Protein AF-A0A9P1DLE0-F1 (afdb_monomer_lite)

Foldseek 3Di:
DPDDDPLCVVLVVQQVLQVVCLVPVVSDDFLLRLLQVLQVLQVVVCVVVVHHDQLVRSLVVVLVSQHWHNDPDDDDTDSDSVVRDSVSNVLSCLLCVQQVVDPLSVVLQVVQCVVQPCLRLRRDSLLSSCLSPQQPDSVLSSQLSLLVSLCPVVVLDHSVCSPPCQQCPDQLWHHSSQLLSLLLLLLCCLLPPVCVVLVADPVLSVVSCVQVPGQVSVCCCVPVNPPCVVVGAPLSVLSNVLNCCRRRGCNCVVQSRNQDGRPDHSVCLCVRVVSVVSSVVSSVSSVVVVVVLVVLVVVLVVVCVVVVPPDDDDDDDQVNVVVLLPDALSSDDPPDPSSVSNVVSVVCVVPPDDDDDDPFLVVLLVVLLVVVPDQDDPPPDDDDDDDDPVPPPFDDDPPTDPPPDDDDDDDPVVCCSNVVSNVVSSPDDDDPDDPDDDD

Sequence (439 aa):
MTACSEADVWVHALNKRQLVQQEHESLTRTAWQNAAELYYLQALMEKLEGRKLSDPEVVQLLKSKHLMTAQKGSGQSAMDVTNYCEWNFTAAKSIVTKLQSNQVITDIVNKQETLKGSDSCFNSLVKLEKLAQRPSCLASRRFIFQLINNLLCHGVIKNEDLRKKNMIGGSSNPGSIHLYEFKWRCLTYILDIMCVQAKLKDADRILLKKHLKDPPATRTNTVENVGWQGSLTKASQEALTFIHDVVFLKQHDNILKQGMKPNSHPEILNEMETIVEAWSRVVNLHENELAEEKAGLQTLEGKADESGNEAATEGQTPDHLLNLARKTPNTLPKHSPQYWKAVANQTVRMYVEFVTEPRSAANVTAMVEKLQLPTPEAGKNCTLVHLDTSLFGESLGPNSQEGLRKVWKPDEALIQKLLGSTLVGLGAQTRQEWQVQLP

pLDDT: mean 81.28, std 16.83, range [28.97, 98.44]

Radius of gyration: 36.54 Å; chains: 1; bounding box: 66×68×110 Å

Organism: NCBI:txid2562237

Secondary structure (DSSP, 8-state):
-----GGGHHHHHHHHHHHHHHH-GGGPPPHHHHHHHHHHHHHHHHHHHTS---HHHHHHHHHHTT-----SSTT-----GGG--HHHHHHHHHHIIIIIT-HHHHHHHHHHHHHHGGGSTT--HHHHHHHHHSSSSHHHHHHHHHHHHHHHHTTSS-GGGG-HHHHHB-SSSB-HHHHHHHHHHHHHHIIIIIHHHTT--HHHHHHHHHH-SSHHHHHIIIII--GGGGGS-HHHHHHHHHHIIIIISSTTHHHHHHH--TT--GGGGGG-HHHHHHHHHHHHHHHHHHHHHHHHHHHHHHHHHHTTTS-SSS---HHHHHHHHH--GGGS-TTSHHHHHHHHHHHHHHH----PPPSSHHHHHHHHHHT-PPPPPTTT--------TTSTTPPPSTTPPTT-SS-----HHHHIIIIIHHHHHTT----S-------

Structure (mmCIF, N/CA/C/O backbone):
data_AF-A0A9P1DLE0-F1
#
_entry.id   AF-A0A9P1DLE0-F1
#
loop_
_atom_site.group_PDB
_atom_site.id
_atom_site.type_symbol
_atom_site.label_atom_id
_atom_site.label_alt_id
_atom_site.label_comp_id
_atom_site.label_asym_id
_atom_site.label_entity_id
_atom_site.label_seq_id
_atom_site.pdbx_PDB_ins_code
_atom_site.Cartn_x
_atom_site.Cartn_y
_atom_site.Cartn_z
_atom_site.occupancy
_atom_site.B_iso_or_equiv
_atom_site.auth_seq_id
_atom_site.auth_comp_id
_atom_site.auth_asym_id
_atom_site.auth_atom_id
_atom_site.pdbx_PDB_model_num
ATOM 1 N N . MET A 1 1 ? 28.178 -13.822 -45.669 1.00 44.00 1 MET A N 1
ATOM 2 C CA . MET A 1 1 ? 28.328 -13.439 -44.250 1.00 44.00 1 MET A CA 1
ATOM 3 C C . MET A 1 1 ? 29.151 -12.167 -44.208 1.00 44.00 1 MET A C 1
ATOM 5 O O . MET A 1 1 ? 30.331 -12.218 -44.517 1.00 44.00 1 MET A O 1
ATOM 9 N N . THR A 1 2 ? 28.525 -11.025 -43.946 1.00 48.28 2 THR A N 1
ATOM 10 C CA . THR A 1 2 ? 29.231 -9.758 -43.719 1.00 48.28 2 THR A CA 1
ATOM 11 C C . THR A 1 2 ? 29.970 -9.859 -42.386 1.00 48.28 2 THR A C 1
ATOM 13 O O . THR A 1 2 ? 29.358 -10.201 -41.376 1.00 48.28 2 THR A O 1
ATOM 16 N N . ALA A 1 3 ? 31.284 -9.633 -42.390 1.00 54.72 3 ALA A N 1
ATOM 17 C CA . ALA A 1 3 ? 32.087 -9.622 -41.173 1.00 54.72 3 ALA A CA 1
ATOM 18 C C . ALA A 1 3 ? 31.662 -8.425 -40.308 1.00 54.72 3 ALA A C 1
ATOM 20 O O . ALA A 1 3 ? 31.842 -7.276 -40.702 1.00 54.72 3 ALA A O 1
ATOM 21 N N . CYS A 1 4 ? 31.046 -8.700 -39.161 1.00 56.06 4 CYS A N 1
ATOM 22 C CA . CYS A 1 4 ? 30.734 -7.695 -38.153 1.00 56.06 4 CYS A CA 1
ATOM 23 C C . CYS A 1 4 ? 31.956 -7.523 -37.249 1.00 56.06 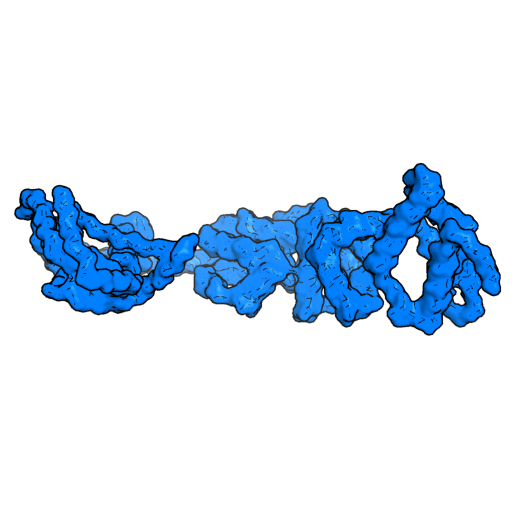4 CYS A C 1
ATOM 25 O O . CYS A 1 4 ? 32.488 -8.519 -36.758 1.00 56.06 4 CYS A O 1
ATOM 27 N N . SER A 1 5 ? 32.388 -6.283 -37.010 1.00 69.81 5 SER A N 1
ATOM 28 C CA . SER A 1 5 ? 33.402 -6.005 -35.988 1.00 69.81 5 SER A CA 1
ATOM 29 C C . SER A 1 5 ? 32.866 -6.441 -34.615 1.00 69.81 5 SER A C 1
ATOM 31 O O . SER A 1 5 ? 31.668 -6.315 -34.357 1.00 69.81 5 SER A O 1
ATOM 33 N N . GLU A 1 6 ? 33.716 -6.950 -33.718 1.00 68.31 6 GLU A N 1
ATOM 34 C CA . GLU A 1 6 ? 33.288 -7.354 -32.364 1.00 68.31 6 GLU A CA 1
ATOM 35 C C . GLU A 1 6 ? 32.602 -6.192 -31.613 1.00 68.31 6 GLU A C 1
ATOM 37 O O . GLU A 1 6 ? 31.627 -6.392 -30.888 1.00 68.31 6 GLU A O 1
ATOM 42 N N . ALA A 1 7 ? 33.041 -4.958 -31.886 1.00 68.81 7 ALA A N 1
ATOM 43 C CA . ALA A 1 7 ? 32.490 -3.726 -31.329 1.00 68.81 7 ALA A CA 1
ATOM 44 C C . ALA A 1 7 ? 31.055 -3.405 -31.795 1.00 68.81 7 ALA A C 1
ATOM 46 O O . ALA A 1 7 ? 30.336 -2.699 -31.086 1.00 68.81 7 ALA A O 1
ATOM 47 N N . ASP A 1 8 ? 30.613 -3.933 -32.942 1.00 75.38 8 ASP A N 1
ATOM 48 C CA . ASP A 1 8 ? 29.289 -3.664 -33.522 1.00 75.38 8 ASP A CA 1
ATOM 49 C C . ASP A 1 8 ? 28.329 -4.871 -33.434 1.00 75.38 8 ASP A C 1
ATOM 51 O O . ASP A 1 8 ? 27.177 -4.788 -33.864 1.00 75.38 8 ASP A O 1
ATOM 55 N N . VAL A 1 9 ? 28.736 -5.989 -32.815 1.00 81.19 9 VAL A N 1
ATOM 56 C CA . VAL A 1 9 ? 27.884 -7.193 -32.666 1.00 81.19 9 VAL A CA 1
ATOM 57 C C . VAL A 1 9 ? 26.558 -6.871 -31.972 1.00 81.19 9 VAL A C 1
ATOM 59 O O . VAL A 1 9 ? 25.505 -7.390 -32.353 1.00 81.19 9 VAL A O 1
ATOM 62 N N . TRP A 1 10 ? 26.578 -5.976 -30.982 1.00 80.69 10 TRP A N 1
ATOM 63 C CA . TRP A 1 10 ? 25.373 -5.553 -30.266 1.00 80.69 10 TRP A CA 1
ATOM 64 C C . TRP A 1 10 ? 24.396 -4.775 -31.164 1.00 80.69 10 TRP A C 1
ATOM 66 O O . TRP A 1 10 ? 23.186 -4.951 -31.020 1.00 80.69 10 TRP A O 1
ATOM 76 N N . VAL A 1 11 ? 24.898 -3.986 -32.126 1.00 80.81 11 VAL A N 1
ATOM 77 C CA . VAL A 1 11 ? 24.087 -3.255 -33.119 1.00 80.81 11 VAL A CA 1
ATOM 78 C C . VAL A 1 11 ? 23.340 -4.247 -34.001 1.00 80.81 11 VAL A C 1
ATOM 80 O O . VAL A 1 11 ? 22.119 -4.169 -34.146 1.00 80.81 11 VAL A O 1
ATOM 83 N N . HIS A 1 12 ? 24.053 -5.243 -34.532 1.00 79.50 12 HIS A N 1
ATOM 84 C CA . HIS A 1 12 ? 23.447 -6.292 -35.349 1.00 79.50 12 HIS A CA 1
ATOM 85 C C . HIS A 1 12 ? 22.429 -7.125 -34.564 1.00 79.50 12 HIS A C 1
ATOM 87 O O . HIS A 1 12 ? 21.358 -7.435 -35.090 1.00 79.50 12 HIS A O 1
ATOM 93 N N . ALA A 1 13 ? 22.724 -7.462 -33.306 1.00 80.62 13 ALA A N 1
ATOM 94 C CA . ALA A 1 13 ? 21.802 -8.195 -32.444 1.00 80.62 13 ALA A CA 1
ATOM 95 C C . ALA A 1 13 ? 20.520 -7.397 -32.155 1.00 80.62 13 ALA A C 1
ATOM 97 O O . ALA A 1 13 ? 19.424 -7.962 -32.206 1.00 80.62 13 ALA A O 1
ATOM 98 N N . LEU A 1 14 ? 20.638 -6.091 -31.891 1.00 79.56 14 LEU A N 1
ATOM 99 C CA . LEU A 1 14 ? 19.494 -5.214 -31.643 1.00 79.56 14 LEU A CA 1
ATOM 100 C C . LEU A 1 14 ? 18.641 -5.037 -32.908 1.00 79.56 14 LEU A C 1
ATOM 102 O O . LEU A 1 14 ? 17.424 -5.198 -32.844 1.00 79.56 14 LEU A O 1
ATOM 106 N N . ASN A 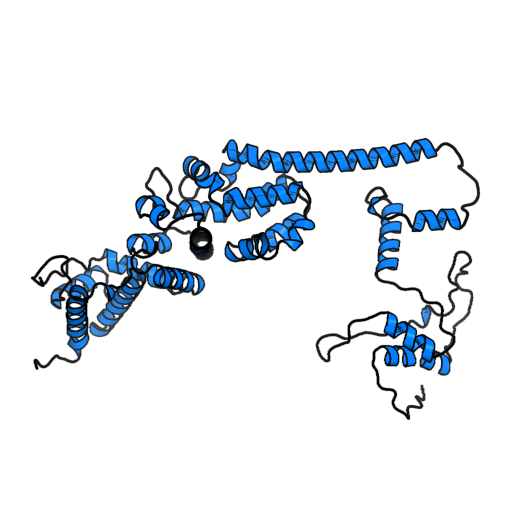1 15 ? 19.271 -4.809 -34.064 1.00 79.75 15 ASN A N 1
ATOM 107 C CA . ASN A 1 15 ? 18.580 -4.684 -35.351 1.00 79.75 15 ASN A CA 1
ATOM 108 C C . ASN A 1 15 ? 17.852 -5.978 -35.732 1.00 79.75 15 ASN A C 1
ATOM 110 O O . ASN A 1 15 ? 16.676 -5.949 -36.090 1.00 79.75 15 ASN A O 1
ATOM 114 N N . LYS A 1 16 ? 18.514 -7.133 -35.589 1.00 79.12 16 LYS A N 1
ATOM 115 C CA . LYS A 1 16 ? 17.891 -8.437 -35.850 1.00 79.12 16 LYS A CA 1
ATOM 116 C C . LYS A 1 16 ? 16.708 -8.692 -34.917 1.00 79.12 16 LYS A C 1
ATOM 118 O O . LYS A 1 16 ? 15.692 -9.214 -35.357 1.00 79.12 16 LYS A O 1
ATOM 123 N N . ARG A 1 17 ? 16.809 -8.295 -33.646 1.00 76.38 17 ARG A N 1
ATOM 124 C CA . ARG A 1 17 ? 15.695 -8.396 -32.694 1.00 76.38 17 ARG A CA 1
ATOM 125 C C . ARG A 1 17 ? 14.507 -7.534 -33.116 1.00 76.38 17 ARG A C 1
ATOM 127 O O . ARG A 1 17 ? 13.387 -8.023 -33.081 1.00 76.38 17 ARG A O 1
ATOM 134 N N . GLN A 1 18 ? 14.749 -6.287 -33.514 1.00 75.12 18 GLN A N 1
ATOM 135 C CA . GLN A 1 18 ? 13.697 -5.370 -33.968 1.00 75.12 18 GLN A CA 1
ATOM 136 C C . GLN A 1 18 ? 12.959 -5.926 -35.192 1.00 75.12 18 GLN A C 1
ATOM 138 O O . GLN A 1 18 ? 11.735 -5.853 -35.243 1.00 75.12 18 GLN A O 1
ATOM 143 N N . LEU A 1 19 ? 13.681 -6.549 -36.129 1.00 73.31 19 LEU A N 1
ATOM 144 C CA . LEU A 1 19 ? 13.088 -7.238 -37.280 1.00 73.31 19 LEU A CA 1
ATOM 145 C C . LEU A 1 19 ? 12.212 -8.423 -36.851 1.00 73.31 19 LEU A C 1
ATOM 147 O O . LEU A 1 19 ? 11.043 -8.483 -37.210 1.00 73.31 19 LEU A O 1
ATOM 151 N N . VAL A 1 20 ? 12.734 -9.316 -36.007 1.00 74.06 20 VAL A N 1
ATOM 152 C CA . VAL A 1 20 ? 11.980 -10.485 -35.518 1.00 74.06 20 VAL A CA 1
ATOM 153 C C . VAL A 1 20 ? 10.751 -10.068 -34.694 1.00 74.06 20 VAL A C 1
ATOM 155 O O . VAL A 1 20 ? 9.722 -10.737 -34.722 1.00 74.06 20 VAL A O 1
ATOM 158 N N . GLN A 1 21 ? 10.819 -8.945 -33.975 1.00 70.44 21 GLN A N 1
ATOM 159 C CA . GLN A 1 21 ? 9.679 -8.402 -33.237 1.00 70.44 21 GLN A CA 1
ATOM 160 C C . GLN A 1 21 ? 8.561 -7.894 -34.166 1.00 70.44 21 GLN A C 1
ATOM 162 O O . GLN A 1 21 ? 7.394 -8.010 -33.800 1.00 70.44 21 GLN A O 1
ATOM 167 N N . GLN A 1 22 ? 8.888 -7.357 -35.351 1.00 66.25 22 GLN A N 1
ATOM 168 C CA . GLN A 1 22 ? 7.870 -7.011 -36.356 1.00 66.25 22 GLN A CA 1
ATOM 169 C C . GLN A 1 22 ? 7.110 -8.261 -36.833 1.00 66.25 22 GLN A C 1
ATOM 171 O O . GLN A 1 22 ? 5.913 -8.186 -37.092 1.00 66.25 22 GLN A O 1
ATOM 176 N N . GLU A 1 23 ? 7.798 -9.401 -36.928 1.00 67.00 23 GLU A N 1
ATOM 177 C CA . GLU A 1 23 ? 7.233 -10.674 -37.396 1.00 67.00 23 GLU A CA 1
ATOM 178 C C . GLU A 1 23 ? 6.445 -11.415 -36.301 1.00 67.00 23 GLU A C 1
ATOM 180 O O . GLU A 1 23 ? 5.483 -12.126 -36.594 1.00 67.00 23 GLU A O 1
ATOM 185 N N . HIS A 1 24 ? 6.821 -11.232 -35.031 1.00 70.56 24 HIS A N 1
ATOM 186 C CA . HIS A 1 24 ? 6.242 -11.947 -33.895 1.00 70.56 24 HIS A CA 1
ATOM 187 C C . HIS A 1 24 ? 5.902 -11.004 -32.734 1.00 70.56 24 HIS A C 1
ATOM 189 O O . HIS A 1 24 ? 6.714 -10.764 -31.836 1.00 70.56 24 HIS A O 1
ATOM 195 N N . GLU A 1 25 ? 4.651 -10.536 -32.690 1.00 63.69 25 GLU A N 1
ATOM 196 C CA . GLU A 1 25 ? 4.157 -9.637 -31.636 1.00 63.69 25 GLU A CA 1
ATOM 197 C C . GLU A 1 25 ? 4.297 -10.236 -30.220 1.00 63.69 25 GLU A C 1
ATOM 199 O O . GLU A 1 25 ? 4.530 -9.499 -29.260 1.00 63.69 25 GLU A O 1
ATOM 204 N N . SER A 1 26 ? 4.274 -11.569 -30.085 1.00 65.12 26 SER A N 1
ATOM 205 C CA . SER A 1 26 ? 4.502 -12.294 -28.823 1.00 65.12 26 SER A CA 1
ATOM 206 C C . SER A 1 26 ? 5.902 -12.102 -28.225 1.00 65.12 26 SER A C 1
ATOM 208 O O . SER A 1 26 ? 6.118 -12.426 -27.060 1.00 65.12 26 SER A O 1
ATOM 210 N N . LEU A 1 27 ? 6.862 -11.588 -29.002 1.00 69.81 27 LEU A N 1
ATOM 211 C CA . LEU A 1 27 ? 8.216 -11.255 -28.545 1.00 69.81 27 LEU A CA 1
ATOM 212 C C . LEU A 1 27 ? 8.349 -9.787 -28.115 1.00 69.81 27 LEU A C 1
ATOM 214 O O . LEU A 1 27 ? 9.448 -9.334 -27.781 1.00 69.81 27 LEU A O 1
ATOM 218 N N . THR A 1 28 ? 7.243 -9.039 -28.103 1.00 75.19 28 THR A N 1
ATOM 219 C CA . THR A 1 28 ? 7.228 -7.639 -27.679 1.00 75.19 28 THR A CA 1
ATOM 220 C C . THR A 1 28 ? 7.607 -7.507 -26.212 1.00 75.19 28 THR A C 1
ATOM 222 O O . THR A 1 28 ? 7.012 -8.125 -25.329 1.00 75.19 28 THR A O 1
ATOM 225 N N . ARG A 1 29 ? 8.603 -6.657 -25.948 1.00 82.00 29 ARG A N 1
ATOM 226 C CA . ARG A 1 29 ? 9.036 -6.335 -24.589 1.00 82.00 29 ARG A CA 1
ATOM 227 C C . ARG A 1 29 ? 7.979 -5.531 -23.850 1.00 82.00 29 ARG A C 1
ATOM 229 O O . ARG A 1 29 ? 7.408 -4.583 -24.392 1.00 82.00 29 ARG A O 1
ATOM 236 N N . THR A 1 30 ? 7.781 -5.866 -22.582 1.00 89.88 30 THR A N 1
ATOM 237 C CA . THR A 1 30 ? 7.011 -5.012 -21.679 1.00 89.88 30 THR A CA 1
ATOM 238 C C . THR A 1 30 ? 7.780 -3.725 -21.390 1.00 89.88 30 THR A C 1
ATOM 240 O O . THR A 1 30 ? 9.003 -3.644 -21.541 1.00 89.88 30 THR A O 1
ATOM 243 N N . ALA A 1 31 ? 7.080 -2.691 -20.934 1.00 91.50 31 ALA A N 1
ATOM 244 C CA . ALA A 1 31 ? 7.713 -1.440 -20.538 1.00 91.50 31 ALA A CA 1
ATOM 245 C C . ALA A 1 31 ? 8.748 -1.622 -19.413 1.00 91.50 31 ALA A C 1
ATOM 247 O O . ALA A 1 31 ? 9.731 -0.882 -19.374 1.00 91.50 31 ALA A O 1
ATOM 248 N N . TRP A 1 32 ? 8.546 -2.598 -18.521 1.00 94.38 32 TRP A N 1
ATOM 249 C CA . TRP A 1 32 ? 9.489 -2.937 -17.458 1.00 94.38 32 TRP A CA 1
ATOM 250 C C . TRP A 1 32 ? 10.796 -3.510 -18.009 1.00 94.38 32 TRP A C 1
ATOM 252 O O . TRP A 1 32 ? 11.879 -3.056 -17.636 1.00 94.38 32 TRP A O 1
ATOM 262 N N . GLN A 1 33 ? 10.694 -4.453 -18.949 1.00 91.62 33 GLN A N 1
ATOM 263 C CA . GLN A 1 33 ? 11.845 -5.031 -19.642 1.00 91.62 33 GLN A CA 1
ATOM 264 C C . GLN A 1 33 ? 12.563 -3.979 -20.494 1.00 91.62 33 GLN A C 1
ATOM 266 O O . GLN A 1 33 ? 13.782 -3.862 -20.426 1.00 91.62 33 GLN A O 1
ATOM 271 N N . ASN A 1 34 ? 11.812 -3.157 -21.233 1.00 90.56 34 ASN A N 1
ATOM 272 C CA . ASN A 1 34 ? 12.375 -2.084 -22.051 1.00 90.56 34 ASN A CA 1
ATOM 273 C C . ASN A 1 34 ? 13.143 -1.051 -21.207 1.00 90.56 34 ASN A C 1
ATOM 275 O O . ASN A 1 34 ? 14.207 -0.593 -21.606 1.00 90.56 34 ASN A O 1
ATOM 279 N N . ALA A 1 35 ? 12.647 -0.707 -20.012 1.00 93.81 35 ALA A N 1
ATOM 280 C CA . ALA A 1 35 ? 13.368 0.172 -19.093 1.00 93.81 35 ALA A CA 1
ATOM 281 C C . ALA A 1 35 ? 14.721 -0.421 -18.658 1.00 93.81 35 ALA A C 1
ATOM 283 O O . ALA A 1 35 ? 15.713 0.303 -18.615 1.00 93.81 35 ALA A O 1
ATOM 284 N N . ALA A 1 36 ? 14.778 -1.726 -18.371 1.00 93.50 36 ALA A N 1
ATOM 285 C CA . ALA A 1 36 ? 16.040 -2.398 -18.063 1.00 93.50 36 ALA A CA 1
ATOM 286 C C . ALA A 1 36 ? 16.987 -2.392 -19.272 1.00 93.50 36 ALA A C 1
ATOM 288 O O . ALA A 1 36 ? 18.149 -2.018 -19.134 1.00 93.50 36 ALA A O 1
ATOM 289 N N . GLU A 1 37 ? 16.488 -2.752 -20.459 1.00 90.50 37 GLU A N 1
ATOM 290 C CA . GLU A 1 37 ? 17.291 -2.776 -21.686 1.00 90.50 37 GLU A CA 1
ATOM 291 C C . GLU A 1 37 ? 17.905 -1.399 -21.984 1.00 90.50 37 GLU A C 1
ATOM 293 O O . GLU A 1 37 ? 19.108 -1.314 -22.212 1.00 90.50 37 GLU A O 1
ATOM 298 N N . LEU A 1 38 ? 17.127 -0.315 -21.894 1.00 90.94 38 LEU A N 1
ATOM 299 C CA . LEU A 1 38 ? 17.615 1.054 -22.106 1.00 90.94 38 LEU A CA 1
ATOM 300 C C . LEU A 1 38 ? 18.672 1.481 -21.078 1.00 90.94 38 LEU A C 1
ATOM 302 O O . LEU A 1 38 ? 19.665 2.112 -21.438 1.00 90.94 38 LEU A O 1
ATOM 306 N N . TYR A 1 39 ? 18.477 1.125 -19.807 1.00 94.00 39 TYR A N 1
ATOM 307 C CA . TYR A 1 39 ? 19.431 1.434 -18.744 1.00 94.00 39 TYR A CA 1
ATOM 308 C C . TYR A 1 39 ? 20.780 0.737 -18.964 1.00 94.00 39 TYR A C 1
ATOM 310 O O . TYR A 1 39 ? 21.835 1.368 -18.873 1.00 94.00 39 TYR A O 1
ATOM 318 N N . TYR A 1 40 ? 20.759 -0.556 -19.295 1.00 91.75 40 TYR A N 1
ATOM 319 C CA . TYR A 1 40 ? 21.984 -1.310 -19.565 1.00 91.75 40 TYR A CA 1
ATOM 320 C C . TYR A 1 40 ? 22.609 -0.962 -20.920 1.00 91.75 40 TYR A C 1
ATOM 322 O O . TYR A 1 40 ? 23.829 -1.034 -21.050 1.00 91.75 40 TYR A O 1
ATOM 330 N N . LEU A 1 41 ? 21.812 -0.533 -21.904 1.00 89.44 41 LEU A N 1
ATOM 331 C CA . LEU A 1 41 ? 22.316 -0.010 -23.173 1.00 89.44 41 LEU A CA 1
ATOM 332 C C . LEU A 1 41 ? 23.141 1.263 -22.955 1.00 89.44 41 LEU A C 1
ATOM 334 O O . LEU A 1 41 ? 24.253 1.348 -23.465 1.00 89.44 41 LEU A O 1
ATOM 338 N N . GLN A 1 42 ? 22.656 2.209 -22.141 1.00 90.88 42 GLN A N 1
ATOM 339 C CA . GLN A 1 42 ? 23.439 3.393 -21.771 1.00 90.88 42 GLN A CA 1
ATOM 340 C C . GLN A 1 42 ? 24.753 2.996 -21.085 1.00 90.88 42 GLN A C 1
ATOM 342 O O . GLN A 1 42 ? 25.810 3.465 -21.494 1.00 90.88 42 GLN A O 1
ATOM 347 N N . ALA A 1 43 ? 24.716 2.074 -20.118 1.00 91.56 43 ALA A N 1
ATOM 348 C CA . ALA A 1 43 ? 25.925 1.599 -19.437 1.00 91.56 43 ALA A CA 1
ATOM 349 C C . ALA A 1 43 ? 26.930 0.919 -20.391 1.00 91.56 43 ALA A C 1
ATOM 351 O O . ALA A 1 43 ? 28.142 1.085 -20.245 1.00 91.56 43 ALA A O 1
ATOM 352 N N . LEU A 1 44 ? 26.445 0.166 -21.386 1.00 89.25 44 LEU A N 1
ATOM 353 C CA . LEU A 1 44 ? 27.286 -0.417 -22.432 1.00 89.25 44 LEU A CA 1
ATOM 354 C C . LEU A 1 44 ? 27.955 0.674 -23.275 1.00 89.25 44 LEU A C 1
ATOM 356 O O . LEU A 1 44 ? 29.149 0.586 -23.545 1.00 89.25 44 LEU A O 1
ATOM 360 N N . MET A 1 45 ? 27.210 1.707 -23.666 1.00 87.69 45 MET A N 1
ATOM 361 C CA . MET A 1 45 ? 27.744 2.813 -24.463 1.00 87.69 45 MET A CA 1
ATOM 362 C C . MET A 1 45 ? 28.776 3.630 -23.689 1.00 87.69 45 MET A C 1
ATOM 364 O O . MET A 1 45 ? 29.836 3.928 -24.227 1.00 87.69 45 MET A O 1
ATOM 368 N N . GLU A 1 46 ? 28.527 3.912 -22.409 1.00 91.88 46 GLU A N 1
ATOM 369 C CA . GLU A 1 46 ? 29.510 4.558 -21.530 1.00 91.88 46 GLU A CA 1
ATOM 370 C C . GLU A 1 46 ? 30.807 3.740 -21.426 1.00 91.88 46 GLU A C 1
ATOM 372 O O . GLU A 1 46 ? 31.906 4.296 -21.415 1.00 91.88 46 GLU A O 1
ATOM 377 N N . LYS A 1 47 ? 30.695 2.405 -21.404 1.00 90.38 47 LYS A N 1
ATOM 378 C CA . LYS A 1 47 ? 31.855 1.507 -21.412 1.00 90.38 47 LYS A CA 1
ATOM 379 C C . LYS A 1 47 ? 32.622 1.559 -22.738 1.00 90.38 47 LYS A C 1
ATOM 381 O O . LYS A 1 47 ? 33.848 1.542 -22.706 1.00 90.38 47 LYS A O 1
ATOM 386 N N . LEU A 1 48 ? 31.926 1.606 -23.876 1.00 86.81 48 LEU A N 1
ATOM 387 C CA . LEU A 1 48 ? 32.549 1.685 -25.205 1.00 86.81 48 LEU A CA 1
ATOM 388 C C . LEU A 1 48 ? 33.251 3.030 -25.436 1.00 86.81 48 LEU A C 1
ATOM 390 O O . LEU A 1 48 ? 34.342 3.055 -25.993 1.00 86.81 48 LEU A O 1
ATOM 394 N N . GLU A 1 49 ? 32.657 4.124 -24.961 1.00 89.19 49 GLU A N 1
ATOM 395 C CA . GLU A 1 49 ? 33.227 5.475 -25.055 1.00 89.19 49 GLU A CA 1
ATOM 396 C C . GLU A 1 49 ? 34.289 5.758 -23.976 1.00 89.19 49 GLU A C 1
ATOM 398 O O . GLU A 1 49 ? 34.955 6.792 -24.007 1.00 89.19 49 GLU A O 1
ATOM 403 N N . GLY A 1 50 ? 34.439 4.872 -22.984 1.00 91.75 50 GLY A N 1
ATOM 404 C CA . GLY A 1 50 ? 35.386 5.039 -21.877 1.00 91.75 50 GLY A CA 1
ATOM 405 C C . GLY A 1 50 ? 35.074 6.225 -20.955 1.00 91.75 50 GLY A C 1
ATOM 406 O O . GLY A 1 50 ? 35.942 6.664 -20.200 1.00 91.75 50 GLY A O 1
ATOM 407 N N . ARG A 1 51 ? 33.849 6.764 -21.004 1.00 93.81 51 ARG A N 1
ATOM 408 C CA . ARG A 1 51 ? 33.410 7.930 -20.224 1.00 93.81 51 ARG A CA 1
ATOM 409 C C . ARG A 1 51 ? 31.912 7.879 -19.945 1.00 93.81 51 ARG A C 1
ATOM 411 O O . ARG A 1 51 ? 31.160 7.201 -20.636 1.00 93.81 51 ARG A O 1
ATOM 418 N N . LYS A 1 52 ? 31.461 8.665 -18.965 1.00 92.56 52 LYS A N 1
ATOM 419 C CA . LYS A 1 52 ? 30.024 8.885 -18.761 1.00 92.56 52 LYS A CA 1
ATOM 420 C C . LYS A 1 52 ? 29.427 9.701 -19.903 1.00 92.56 52 LYS A C 1
ATOM 422 O O . LYS A 1 52 ? 30.067 10.630 -20.405 1.00 92.56 52 LYS A O 1
ATOM 427 N N . LEU A 1 53 ? 28.196 9.360 -20.263 1.00 91.81 53 LEU A N 1
ATOM 428 C CA . LEU A 1 53 ? 27.442 9.986 -21.342 1.00 91.81 53 LEU A CA 1
ATOM 429 C C . LEU A 1 53 ? 26.154 10.574 -20.770 1.00 91.81 53 LEU A C 1
ATOM 431 O O . LEU A 1 53 ? 25.418 9.915 -20.032 1.00 91.81 53 LEU A O 1
ATOM 435 N N . SER A 1 54 ? 25.869 11.821 -21.120 1.00 91.50 54 SER A N 1
ATOM 436 C CA . SER A 1 54 ? 24.562 12.423 -20.872 1.00 91.50 54 SER A CA 1
ATOM 437 C C . SER A 1 54 ? 23.493 11.795 -21.774 1.00 91.50 54 SER A C 1
ATOM 439 O O . SER A 1 54 ? 23.794 11.304 -22.863 1.00 91.50 54 SER A O 1
ATOM 441 N N . ASP A 1 55 ? 22.230 11.822 -21.344 1.00 90.31 55 ASP A N 1
ATOM 442 C CA . ASP A 1 55 ? 21.113 11.251 -22.113 1.00 90.31 55 ASP A CA 1
ATOM 443 C C . ASP A 1 55 ? 21.048 11.776 -23.577 1.00 90.31 55 ASP A C 1
ATOM 445 O O . ASP A 1 55 ? 20.841 10.958 -24.479 1.00 90.31 55 ASP A O 1
ATOM 449 N N . PRO A 1 56 ? 21.305 13.072 -23.878 1.00 90.19 56 PRO A N 1
ATOM 450 C CA . PRO A 1 56 ? 21.401 13.566 -25.258 1.00 90.19 56 PRO A CA 1
ATOM 451 C C . PRO A 1 56 ? 22.556 12.955 -26.062 1.00 90.19 56 PRO A C 1
ATOM 453 O O . PRO A 1 56 ? 22.380 12.606 -27.231 1.00 90.19 56 PRO A O 1
ATOM 456 N N . GLU A 1 57 ? 23.734 12.796 -25.449 1.00 90.06 57 GLU A N 1
ATOM 457 C CA . GLU A 1 57 ? 24.903 12.188 -26.101 1.00 90.06 57 GLU A CA 1
ATOM 458 C C . GLU A 1 57 ? 24.641 10.721 -26.447 1.00 90.06 57 GLU A C 1
ATOM 460 O O . GLU A 1 57 ? 24.961 10.283 -27.552 1.00 90.06 57 GLU A O 1
ATOM 465 N N . VAL A 1 58 ? 23.995 9.980 -25.540 1.00 88.75 58 VAL A N 1
ATOM 466 C CA . VAL A 1 58 ? 23.572 8.592 -25.776 1.00 88.75 58 VAL A CA 1
ATOM 467 C C . VAL A 1 58 ? 22.654 8.523 -26.992 1.00 88.75 58 VAL A C 1
ATOM 469 O O . VAL A 1 58 ? 22.883 7.722 -27.896 1.00 88.75 58 VAL A O 1
ATOM 472 N N . VAL A 1 59 ? 21.644 9.394 -27.066 1.00 87.06 59 VAL A N 1
ATOM 473 C CA . VAL A 1 59 ? 20.704 9.431 -28.197 1.00 87.06 59 VAL A CA 1
ATOM 474 C C . VAL A 1 59 ? 21.415 9.755 -29.513 1.00 87.06 59 VAL A C 1
ATOM 476 O O . VAL A 1 59 ? 21.123 9.124 -30.530 1.00 87.06 59 VAL A O 1
ATOM 479 N N . GLN A 1 60 ? 22.350 10.710 -29.526 1.00 86.06 60 GLN A N 1
ATOM 480 C CA . GLN A 1 60 ? 23.111 11.027 -30.739 1.00 86.06 60 GLN A CA 1
ATOM 481 C C . GLN A 1 60 ? 24.007 9.871 -31.187 1.00 86.06 60 GLN A C 1
ATOM 483 O O . GLN A 1 60 ? 24.056 9.562 -32.378 1.00 86.06 60 GLN A O 1
ATOM 488 N N . LEU A 1 61 ? 24.656 9.190 -30.245 1.00 86.25 61 LEU A N 1
ATOM 489 C CA . LEU A 1 61 ? 25.496 8.036 -30.545 1.00 86.25 61 LEU A CA 1
ATOM 490 C C . LEU A 1 61 ? 24.661 6.838 -31.036 1.00 86.25 61 LEU A C 1
ATOM 492 O O . LEU A 1 61 ? 25.067 6.131 -31.952 1.00 86.25 61 LEU A O 1
ATOM 496 N N . LEU A 1 62 ? 23.448 6.636 -30.514 1.00 83.00 62 LEU A N 1
ATOM 497 C CA . LEU A 1 62 ? 22.527 5.628 -31.054 1.00 83.00 62 LEU A CA 1
ATOM 498 C C . LEU A 1 62 ? 22.063 5.966 -32.474 1.00 83.00 62 LEU A C 1
ATOM 500 O O . LEU A 1 62 ? 21.945 5.072 -33.314 1.00 83.00 62 LEU A O 1
ATOM 504 N N . LYS A 1 63 ? 21.834 7.254 -32.761 1.00 80.38 63 LYS A N 1
ATOM 505 C CA . LYS A 1 63 ? 21.487 7.733 -34.107 1.00 80.38 63 LYS A CA 1
ATOM 506 C C . LYS A 1 63 ? 22.609 7.485 -35.113 1.00 80.38 63 LYS A C 1
ATOM 508 O O . LYS A 1 63 ? 22.322 7.052 -36.226 1.00 80.38 63 LYS A O 1
ATOM 513 N N . SER A 1 64 ? 23.867 7.696 -34.726 1.00 82.00 64 SER A N 1
ATOM 514 C CA . SER A 1 64 ? 25.018 7.454 -35.608 1.00 82.00 64 SER A CA 1
ATOM 515 C C . SER A 1 64 ? 25.297 5.967 -35.857 1.00 82.00 64 SER A C 1
ATOM 517 O O . SER A 1 64 ? 25.921 5.621 -36.855 1.00 82.00 64 SER A O 1
ATOM 519 N N . LYS A 1 65 ? 24.795 5.070 -34.999 1.00 78.94 65 LYS A N 1
ATOM 520 C CA . LYS A 1 65 ? 24.928 3.610 -35.143 1.00 78.94 65 LYS A CA 1
ATOM 521 C C . LYS A 1 65 ? 23.875 2.956 -36.052 1.00 78.94 65 LYS A C 1
ATOM 523 O O . LYS A 1 65 ? 23.850 1.733 -36.150 1.00 78.94 65 LYS A O 1
ATOM 528 N N . HIS A 1 66 ? 23.036 3.743 -36.736 1.00 72.62 66 HIS A N 1
ATOM 529 C CA . HIS A 1 66 ? 22.055 3.266 -37.725 1.00 72.62 66 HIS A CA 1
ATOM 530 C C . HIS A 1 66 ? 21.153 2.124 -37.214 1.00 72.62 66 HIS A C 1
ATOM 532 O O . HIS A 1 66 ? 20.938 1.116 -37.896 1.00 72.62 66 HIS A O 1
ATOM 538 N N . LEU A 1 67 ? 20.625 2.268 -35.994 1.00 72.44 67 LEU A N 1
ATOM 539 C CA . LEU A 1 67 ? 19.694 1.290 -35.435 1.00 72.44 67 LEU A CA 1
ATOM 540 C C . LEU A 1 67 ? 18.387 1.231 -36.239 1.00 72.44 67 LEU A C 1
ATOM 542 O O . LEU A 1 67 ? 17.787 2.254 -36.562 1.00 72.44 67 LEU A O 1
ATOM 546 N N . MET A 1 68 ? 17.930 0.017 -36.524 1.00 66.38 68 MET A N 1
ATOM 547 C CA . MET A 1 68 ? 16.628 -0.250 -37.128 1.00 66.38 68 MET A CA 1
ATOM 548 C C . MET A 1 68 ? 15.546 -0.229 -36.049 1.00 66.38 68 MET A C 1
ATOM 550 O O . MET A 1 68 ? 15.764 -0.708 -34.935 1.00 66.38 68 MET A O 1
ATOM 554 N N . THR A 1 69 ? 14.361 0.282 -36.376 1.00 60.16 69 THR A N 1
ATOM 555 C CA . THR A 1 69 ? 13.191 0.230 -35.492 1.00 60.16 69 THR A CA 1
ATOM 556 C C . THR A 1 69 ? 12.057 -0.572 -36.113 1.00 60.16 69 THR A C 1
ATOM 558 O O . THR A 1 69 ? 11.870 -0.615 -37.330 1.00 60.16 69 THR A O 1
ATOM 561 N N . ALA A 1 70 ? 11.290 -1.248 -35.259 1.00 56.19 70 ALA A N 1
ATOM 562 C CA . ALA A 1 70 ? 10.057 -1.903 -35.658 1.00 56.19 70 ALA A CA 1
ATOM 563 C C . ALA A 1 70 ? 9.019 -0.865 -36.148 1.00 56.19 70 ALA A C 1
ATOM 565 O O . ALA A 1 70 ? 8.543 -0.066 -35.341 1.00 56.19 70 ALA A O 1
ATOM 566 N N . GLN A 1 71 ? 8.646 -0.859 -37.437 1.00 54.44 71 GLN A N 1
ATOM 567 C CA . GLN A 1 71 ? 7.492 -0.079 -37.909 1.00 54.44 71 GLN A CA 1
ATOM 568 C C . GLN A 1 71 ? 6.203 -0.872 -37.661 1.00 54.44 71 GLN A C 1
ATOM 570 O O . GLN A 1 71 ? 6.089 -2.035 -38.041 1.00 54.44 71 GLN A O 1
ATOM 575 N N . LYS A 1 72 ? 5.203 -0.235 -37.036 1.00 47.62 72 LYS A N 1
ATOM 576 C CA . LYS A 1 72 ? 3.831 -0.762 -36.992 1.00 47.62 72 LYS A CA 1
ATOM 577 C C . LYS A 1 72 ? 3.155 -0.482 -38.335 1.00 47.62 72 LYS A C 1
ATOM 579 O O . LYS A 1 72 ? 2.584 0.587 -38.521 1.00 47.62 72 LYS A O 1
ATOM 584 N N . GLY A 1 73 ? 3.229 -1.434 -39.258 1.00 46.41 73 GLY A N 1
ATOM 585 C CA . GLY A 1 73 ? 2.587 -1.340 -40.569 1.00 46.41 73 GLY A CA 1
ATOM 586 C C . GLY A 1 73 ? 3.393 -2.059 -41.642 1.00 46.41 73 GLY A C 1
ATOM 587 O O . GLY A 1 73 ? 4.616 -2.104 -41.583 1.00 46.41 73 GLY A O 1
ATOM 588 N N . SER A 1 74 ? 2.694 -2.660 -42.600 1.00 41.03 74 SER A N 1
ATOM 589 C CA . SER A 1 74 ? 3.246 -3.521 -43.644 1.00 41.03 74 SER A CA 1
ATOM 590 C C . SER A 1 74 ? 4.428 -2.896 -44.403 1.00 41.03 74 SER A C 1
ATOM 592 O O . SER A 1 74 ? 4.239 -1.986 -45.208 1.00 41.03 74 SER A O 1
ATOM 594 N N . GLY A 1 75 ? 5.614 -3.487 -44.240 1.00 45.75 75 GLY A N 1
ATOM 595 C CA . GLY A 1 75 ? 6.490 -3.775 -45.379 1.00 45.75 75 GLY A CA 1
ATOM 596 C C . GLY A 1 75 ? 7.744 -2.931 -45.595 1.00 45.75 75 GLY A C 1
ATOM 597 O O . GLY A 1 75 ? 8.466 -3.242 -46.538 1.00 45.75 75 GLY A O 1
ATOM 598 N N . GLN A 1 76 ? 8.070 -1.924 -44.778 1.00 41.06 76 GLN A N 1
ATOM 599 C CA . GLN A 1 76 ? 9.355 -1.220 -44.922 1.00 41.06 76 GLN A CA 1
ATOM 600 C C . GLN A 1 76 ? 10.010 -0.922 -43.568 1.00 41.06 76 GLN A C 1
ATOM 602 O O . GLN A 1 76 ? 9.544 -0.107 -42.785 1.00 41.06 76 GLN A O 1
ATOM 607 N N . SER A 1 77 ? 11.141 -1.567 -43.284 1.00 45.31 77 SER A N 1
ATOM 608 C CA . SER A 1 77 ? 12.036 -1.150 -42.205 1.00 45.31 77 SER A CA 1
ATOM 609 C C . SER A 1 77 ? 12.680 0.189 -42.582 1.00 45.31 77 SER A C 1
ATOM 611 O O . SER A 1 77 ? 13.567 0.225 -43.435 1.00 45.31 77 SER A O 1
ATOM 613 N N . ALA A 1 78 ? 12.248 1.289 -41.968 1.00 46.47 78 ALA A N 1
ATOM 614 C CA . ALA A 1 78 ? 12.942 2.570 -42.072 1.00 46.47 78 ALA A CA 1
ATOM 615 C C . ALA A 1 78 ? 14.062 2.654 -41.017 1.00 46.47 78 ALA A C 1
ATOM 617 O O . ALA A 1 78 ? 13.907 2.169 -39.894 1.00 46.47 78 ALA A O 1
ATOM 618 N N . MET A 1 79 ? 15.190 3.287 -41.361 1.00 47.44 79 MET A N 1
ATOM 619 C CA . MET A 1 79 ? 16.188 3.730 -40.379 1.00 47.44 79 MET A CA 1
ATOM 620 C C . MET A 1 79 ? 15.603 4.896 -39.576 1.00 47.44 79 MET A C 1
ATOM 622 O O . MET A 1 79 ? 15.912 6.054 -39.843 1.00 47.44 79 MET A O 1
ATOM 626 N N . ASP A 1 80 ? 14.710 4.605 -38.633 1.00 49.78 80 ASP A N 1
ATOM 627 C CA . ASP A 1 80 ? 14.057 5.636 -37.838 1.00 49.78 80 ASP A CA 1
ATOM 628 C C . ASP A 1 80 ? 14.365 5.472 -36.347 1.00 49.78 80 ASP A C 1
ATOM 630 O O . ASP A 1 80 ? 13.653 4.813 -35.593 1.00 49.78 80 ASP A O 1
ATOM 634 N N . VAL A 1 81 ? 15.461 6.086 -35.905 1.00 52.72 81 VAL A N 1
ATOM 635 C CA . VAL A 1 81 ? 15.916 6.078 -34.504 1.00 52.72 81 VAL A CA 1
ATOM 636 C C . VAL A 1 81 ? 15.078 7.038 -33.632 1.00 52.72 81 VAL A C 1
ATOM 638 O O . VAL A 1 81 ? 15.388 7.234 -32.458 1.00 52.72 81 VAL A O 1
ATOM 641 N N . THR A 1 82 ? 14.001 7.644 -34.158 1.00 54.94 82 THR A N 1
ATOM 642 C CA . THR A 1 82 ? 13.122 8.566 -33.404 1.00 54.94 82 THR A CA 1
ATOM 643 C C . THR A 1 82 ? 12.464 7.939 -32.176 1.00 54.94 82 THR A C 1
ATOM 645 O O . THR A 1 82 ? 12.088 8.667 -31.258 1.00 54.94 82 THR A O 1
ATOM 648 N N . ASN A 1 83 ? 12.391 6.606 -32.096 1.00 64.75 83 ASN A N 1
ATOM 649 C CA . ASN A 1 83 ? 11.870 5.897 -30.922 1.00 64.75 83 ASN A CA 1
ATOM 650 C C . ASN A 1 83 ? 12.767 6.005 -29.674 1.00 64.75 83 ASN A C 1
ATOM 652 O O . ASN A 1 83 ? 12.287 5.760 -28.566 1.00 64.75 83 ASN A O 1
ATOM 656 N N . TYR A 1 84 ? 14.046 6.368 -29.828 1.00 76.56 84 TYR A N 1
ATOM 657 C CA . TYR A 1 84 ? 14.951 6.628 -28.710 1.00 76.56 84 TYR A CA 1
ATOM 658 C C . TYR A 1 84 ? 15.064 8.136 -28.491 1.00 76.56 84 TYR A C 1
ATOM 660 O O . TYR A 1 84 ? 15.760 8.833 -29.231 1.00 76.56 84 TYR A O 1
ATOM 668 N N . CYS A 1 85 ? 14.391 8.652 -27.463 1.00 85.69 85 CYS A N 1
ATOM 669 C CA . CYS A 1 85 ? 14.546 10.041 -27.039 1.00 85.69 85 CYS A CA 1
ATOM 670 C C . CYS A 1 85 ? 15.151 10.134 -25.636 1.00 85.69 85 CYS A C 1
ATOM 672 O O . CYS A 1 85 ? 15.137 9.170 -24.871 1.00 85.69 85 CYS A O 1
ATOM 674 N N . GLU A 1 86 ? 15.665 11.313 -25.288 1.00 89.31 86 GLU A N 1
ATOM 675 C CA . GLU A 1 86 ? 16.308 11.588 -23.993 1.00 89.31 86 GLU A CA 1
ATOM 676 C C . GLU A 1 86 ? 15.413 11.169 -22.822 1.00 89.31 86 GLU A C 1
ATOM 678 O O . GLU A 1 86 ? 15.849 10.502 -21.883 1.00 89.31 86 GLU A O 1
ATOM 683 N N . TRP A 1 87 ? 14.113 11.456 -22.940 1.00 93.81 87 TRP A N 1
ATOM 684 C CA . TRP A 1 87 ? 13.126 11.104 -21.930 1.00 93.81 87 TRP A CA 1
ATOM 685 C C . TRP A 1 87 ? 13.038 9.587 -21.677 1.00 93.81 87 TRP A C 1
ATOM 687 O O . TRP A 1 87 ? 12.803 9.185 -20.536 1.00 93.81 87 TRP A O 1
ATOM 697 N N . ASN A 1 88 ? 13.263 8.729 -22.684 1.00 92.31 88 ASN A N 1
ATOM 698 C CA . ASN A 1 88 ? 13.274 7.274 -22.493 1.00 92.31 88 ASN A CA 1
ATOM 699 C C . ASN A 1 88 ? 14.394 6.837 -21.538 1.00 92.31 88 ASN A C 1
ATOM 701 O O . ASN A 1 88 ? 14.144 6.003 -20.668 1.00 92.31 88 ASN A O 1
ATOM 705 N N . PHE A 1 89 ? 15.595 7.407 -21.674 1.00 93.44 89 PHE A N 1
ATOM 706 C CA . PHE A 1 89 ? 16.751 7.095 -20.825 1.00 93.44 89 PHE A CA 1
ATOM 707 C C . PHE A 1 89 ? 16.575 7.651 -19.415 1.00 93.44 89 PHE A C 1
ATOM 709 O O . PHE A 1 89 ? 16.743 6.918 -18.436 1.00 93.44 89 PHE A O 1
ATOM 716 N N . THR A 1 90 ? 16.094 8.891 -19.298 1.00 94.25 90 THR A N 1
ATOM 717 C CA . THR A 1 90 ? 15.737 9.478 -18.002 1.00 94.25 90 THR A CA 1
ATOM 718 C C . THR A 1 90 ? 14.695 8.618 -17.267 1.00 94.25 90 THR A C 1
ATOM 720 O O . THR A 1 90 ? 14.846 8.312 -16.077 1.00 94.25 90 THR A O 1
ATOM 723 N N . ALA A 1 91 ? 13.649 8.170 -17.973 1.00 95.88 91 ALA A N 1
ATOM 724 C CA . ALA A 1 91 ? 12.618 7.295 -17.425 1.00 95.88 91 ALA A CA 1
ATOM 725 C C . ALA A 1 91 ? 13.179 5.921 -17.027 1.00 95.88 91 ALA A C 1
ATOM 727 O O . ALA A 1 91 ? 12.928 5.463 -15.911 1.00 95.88 91 ALA A O 1
ATOM 728 N N . ALA A 1 92 ? 13.968 5.288 -17.898 1.00 96.06 92 ALA A N 1
ATOM 729 C CA . ALA A 1 92 ? 14.610 3.999 -17.652 1.00 96.06 92 ALA A CA 1
ATOM 730 C C . ALA A 1 92 ? 15.489 4.031 -16.396 1.00 96.06 92 ALA A C 1
ATOM 732 O O . ALA A 1 92 ? 15.310 3.214 -15.493 1.00 96.06 92 ALA A O 1
ATOM 733 N N . LYS A 1 93 ? 16.356 5.041 -16.274 1.00 95.31 93 LYS A N 1
ATOM 734 C CA . LYS A 1 93 ? 17.198 5.255 -15.092 1.00 95.31 93 LYS A CA 1
ATOM 735 C C . LYS A 1 93 ? 16.370 5.381 -13.824 1.00 95.31 93 LYS A C 1
ATOM 737 O O . LYS A 1 93 ? 16.670 4.727 -12.826 1.00 95.31 93 LYS A O 1
ATOM 742 N N . SER A 1 94 ? 15.299 6.171 -13.859 1.00 96.12 94 SER A N 1
ATOM 743 C CA . SER A 1 94 ? 14.376 6.295 -12.731 1.00 96.12 94 SER A CA 1
ATOM 744 C C . SER A 1 94 ? 13.732 4.957 -12.356 1.00 96.12 94 SER A C 1
ATOM 746 O O . SER A 1 94 ? 13.644 4.629 -11.177 1.00 96.12 94 SER A O 1
ATOM 748 N N . ILE A 1 95 ? 13.271 4.186 -13.338 1.00 97.62 95 ILE A N 1
ATOM 749 C CA . ILE A 1 95 ? 12.587 2.908 -13.117 1.00 97.62 95 ILE A CA 1
ATOM 750 C C . ILE A 1 95 ? 13.546 1.876 -12.526 1.00 97.62 95 ILE A C 1
ATOM 752 O O . ILE A 1 95 ? 13.241 1.289 -11.491 1.00 97.62 95 ILE A O 1
ATOM 756 N N . VAL A 1 96 ? 14.721 1.684 -13.124 1.00 96.19 96 VAL A N 1
ATOM 757 C CA . VAL A 1 96 ? 15.674 0.672 -12.656 1.00 96.19 96 VAL A CA 1
ATOM 758 C C . VAL A 1 96 ? 16.180 1.012 -11.254 1.00 96.19 96 VAL A C 1
ATOM 760 O O . VAL A 1 96 ? 16.111 0.189 -10.341 1.00 96.19 96 VAL A O 1
ATOM 763 N N . THR A 1 97 ? 16.605 2.257 -11.034 1.00 95.25 97 THR A N 1
ATOM 764 C CA . THR A 1 97 ? 17.197 2.656 -9.747 1.00 95.25 97 THR A CA 1
ATOM 765 C C . THR A 1 97 ? 16.183 2.718 -8.604 1.00 95.25 97 THR A C 1
ATOM 767 O O . THR A 1 97 ? 16.530 2.377 -7.472 1.00 95.25 97 THR A O 1
ATOM 770 N N . LYS A 1 98 ? 14.931 3.129 -8.865 1.00 96.06 98 LYS A N 1
ATOM 771 C CA . LYS A 1 98 ? 13.915 3.345 -7.816 1.00 96.06 98 LYS A CA 1
ATOM 772 C C . LYS A 1 98 ? 12.878 2.226 -7.681 1.00 96.06 98 LYS A C 1
ATOM 774 O O . LYS A 1 98 ? 12.236 2.164 -6.627 1.00 96.06 98 LYS A O 1
ATOM 779 N N . LEU A 1 99 ? 12.660 1.420 -8.726 1.00 96.88 99 LEU A N 1
ATOM 780 C CA . LEU A 1 99 ? 11.675 0.330 -8.743 1.00 96.88 99 LEU A CA 1
ATOM 781 C C . LEU A 1 99 ? 12.349 -1.045 -8.742 1.00 96.88 99 LEU A C 1
ATOM 783 O O . LEU A 1 99 ? 12.091 -1.820 -7.828 1.00 96.88 99 LEU A O 1
ATOM 787 N N . GLN A 1 100 ? 13.214 -1.342 -9.722 1.00 93.50 100 GLN A N 1
ATOM 788 C CA . GLN A 1 100 ? 13.800 -2.688 -9.883 1.00 93.50 100 GLN A CA 1
ATOM 789 C C . GLN A 1 100 ? 14.738 -3.085 -8.742 1.00 93.50 100 GLN A C 1
ATOM 791 O O . GLN A 1 100 ? 14.835 -4.262 -8.403 1.00 93.50 100 GLN A O 1
ATOM 796 N N . SER A 1 101 ? 15.374 -2.105 -8.098 1.00 88.88 101 SER A N 1
ATOM 797 C CA . SER A 1 101 ? 16.177 -2.310 -6.887 1.00 88.88 101 SER A CA 1
ATOM 798 C C . SER A 1 101 ? 15.368 -2.822 -5.684 1.00 88.88 101 SER A C 1
ATOM 800 O O . SER A 1 101 ? 15.944 -3.192 -4.662 1.00 88.88 101 SER A O 1
ATOM 802 N N . ASN A 1 102 ? 14.034 -2.841 -5.768 1.00 95.88 102 ASN A N 1
ATOM 803 C CA . ASN A 1 102 ? 13.153 -3.253 -4.690 1.00 95.88 102 ASN A CA 1
ATOM 804 C C . ASN A 1 102 ? 12.459 -4.581 -5.001 1.00 95.88 102 ASN A C 1
ATOM 806 O O . ASN A 1 102 ? 11.518 -4.612 -5.790 1.00 95.88 102 ASN A O 1
ATOM 810 N N . GLN A 1 103 ? 12.856 -5.648 -4.304 1.00 96.62 103 GLN A N 1
ATOM 811 C CA . GLN A 1 103 ? 12.338 -6.997 -4.555 1.00 96.62 103 GLN A CA 1
ATOM 812 C C . GLN A 1 103 ? 10.804 -7.074 -4.546 1.00 96.62 103 GLN A C 1
ATOM 814 O O . GLN A 1 103 ? 10.214 -7.595 -5.482 1.00 96.62 103 GLN A O 1
ATOM 819 N N . VAL A 1 104 ? 10.147 -6.460 -3.554 1.00 96.56 104 VAL A N 1
ATOM 820 C CA . VAL A 1 104 ? 8.676 -6.473 -3.434 1.00 96.56 104 VAL A CA 1
ATOM 821 C C . VAL A 1 104 ? 7.998 -5.844 -4.654 1.00 96.56 104 VAL A C 1
ATOM 823 O O . VAL A 1 104 ? 6.994 -6.358 -5.142 1.00 96.56 104 VAL A O 1
ATOM 826 N N . ILE A 1 105 ? 8.531 -4.726 -5.156 1.00 98.00 105 ILE A N 1
ATOM 827 C CA . ILE A 1 105 ? 7.985 -4.058 -6.345 1.00 98.00 105 ILE A CA 1
ATOM 828 C C . ILE A 1 105 ? 8.232 -4.925 -7.582 1.00 98.00 105 ILE A C 1
ATOM 830 O O . ILE A 1 105 ? 7.309 -5.133 -8.367 1.00 98.00 105 ILE A O 1
ATOM 834 N N . THR A 1 106 ? 9.448 -5.452 -7.730 1.00 97.38 106 THR A N 1
ATOM 835 C CA . THR A 1 106 ? 9.833 -6.327 -8.843 1.00 97.38 106 THR A CA 1
ATOM 836 C C . THR A 1 106 ? 8.946 -7.566 -8.924 1.00 97.38 106 THR A C 1
ATOM 838 O O . THR A 1 106 ? 8.420 -7.859 -9.995 1.00 97.38 106 THR A O 1
ATOM 841 N N . ASP A 1 107 ? 8.695 -8.239 -7.802 1.00 97.56 107 ASP A N 1
ATOM 842 C CA . ASP A 1 107 ? 7.839 -9.426 -7.747 1.00 97.56 107 ASP A CA 1
ATOM 843 C C . ASP A 1 107 ? 6.400 -9.104 -8.164 1.00 97.56 107 ASP A C 1
ATOM 845 O O . ASP A 1 107 ? 5.785 -9.849 -8.927 1.00 97.56 107 ASP A O 1
ATOM 849 N N . ILE A 1 108 ? 5.867 -7.962 -7.716 1.00 97.50 108 ILE A N 1
ATOM 850 C CA . ILE A 1 108 ? 4.523 -7.507 -8.088 1.00 97.50 108 ILE A CA 1
ATOM 851 C C . ILE A 1 108 ? 4.435 -7.213 -9.588 1.00 97.50 108 ILE A C 1
ATOM 853 O O . ILE A 1 108 ? 3.485 -7.656 -10.237 1.00 97.50 108 ILE A O 1
ATOM 857 N N . VAL A 1 109 ? 5.399 -6.477 -10.148 1.00 96.50 109 VAL A N 1
ATOM 858 C CA . VAL A 1 109 ? 5.391 -6.146 -11.580 1.00 96.50 109 VAL A CA 1
ATOM 859 C C . VAL A 1 109 ? 5.530 -7.417 -12.414 1.00 96.50 109 VAL A C 1
ATOM 861 O O . VAL A 1 109 ? 4.695 -7.649 -13.286 1.00 96.50 109 VAL A O 1
ATOM 864 N N . ASN A 1 110 ? 6.488 -8.288 -12.087 1.00 94.69 110 ASN A N 1
ATOM 865 C CA . ASN A 1 110 ? 6.699 -9.559 -12.782 1.00 94.69 110 ASN A CA 1
ATOM 866 C C . ASN A 1 110 ? 5.465 -10.467 -12.708 1.00 94.69 110 ASN A C 1
ATOM 868 O O . ASN A 1 110 ? 5.085 -11.070 -13.711 1.00 94.69 110 ASN A O 1
ATOM 872 N N . LYS A 1 111 ? 4.789 -10.535 -11.552 1.00 94.88 111 LYS A N 1
ATOM 873 C CA . LYS A 1 111 ? 3.523 -11.266 -11.409 1.00 94.88 111 LYS A CA 1
ATOM 874 C C . LYS A 1 111 ? 2.457 -10.717 -12.358 1.00 94.88 111 LYS A C 1
ATOM 876 O O . LYS A 1 111 ? 1.808 -11.491 -13.056 1.00 94.88 111 LYS A O 1
ATOM 881 N N . GLN A 1 112 ? 2.269 -9.398 -12.404 1.00 93.44 112 GLN A N 1
ATOM 882 C CA . GLN A 1 112 ? 1.258 -8.785 -13.273 1.00 93.44 112 GLN A CA 1
ATOM 883 C C . GLN A 1 112 ? 1.597 -8.943 -14.761 1.00 93.44 112 GLN A C 1
ATOM 885 O O . GLN A 1 112 ? 0.709 -9.224 -15.561 1.00 93.44 112 GLN A O 1
ATOM 890 N N . GLU A 1 113 ? 2.870 -8.827 -15.140 1.00 90.12 113 GLU A N 1
ATOM 891 C CA . GLU A 1 113 ? 3.321 -9.075 -16.514 1.00 90.12 113 GLU A CA 1
ATOM 892 C C . GLU A 1 113 ? 3.184 -10.544 -16.918 1.00 90.12 113 GLU A C 1
ATOM 894 O O . GLU A 1 113 ? 2.771 -10.825 -18.035 1.00 90.12 113 GLU A O 1
ATOM 899 N N . THR A 1 114 ? 3.420 -11.485 -16.006 1.00 90.19 114 THR A N 1
ATOM 900 C CA . THR A 1 114 ? 3.205 -12.916 -16.277 1.00 90.19 114 THR A CA 1
ATOM 901 C C . THR A 1 114 ? 1.723 -13.229 -16.495 1.00 90.19 114 THR A C 1
ATOM 903 O O . THR A 1 114 ? 1.373 -14.027 -17.358 1.00 90.19 114 THR A O 1
ATOM 906 N N . LEU A 1 115 ? 0.836 -12.589 -15.726 1.00 89.31 115 LEU A N 1
ATOM 907 C CA . LEU A 1 115 ? -0.608 -12.827 -15.801 1.00 89.31 115 LEU A CA 1
ATOM 908 C C . LEU A 1 115 ? -1.301 -12.109 -16.966 1.00 89.31 115 LEU A C 1
ATOM 910 O O . LEU A 1 115 ? -2.355 -12.566 -17.408 1.00 89.31 115 LEU A O 1
ATOM 914 N N . LYS A 1 116 ? -0.789 -10.949 -17.398 1.00 88.69 116 LYS A N 1
ATOM 915 C CA . LYS A 1 116 ? -1.477 -10.056 -18.350 1.00 88.69 116 LYS A CA 1
ATOM 916 C C . LYS A 1 116 ? -0.637 -9.637 -19.553 1.00 88.69 116 LYS A C 1
ATOM 918 O O . LYS A 1 116 ? -1.185 -9.036 -20.468 1.00 88.69 116 LYS A O 1
ATOM 923 N N . GLY A 1 117 ? 0.663 -9.914 -19.569 1.00 85.19 117 GLY A N 1
ATOM 924 C CA . GLY A 1 117 ? 1.561 -9.518 -20.651 1.00 85.19 117 GLY A CA 1
ATOM 925 C C . GLY A 1 117 ? 1.463 -8.024 -20.967 1.00 85.19 117 GLY A C 1
ATOM 926 O O . GLY A 1 117 ? 1.614 -7.168 -20.088 1.00 85.19 117 GLY A O 1
ATOM 927 N N . SER A 1 118 ? 1.164 -7.718 -22.229 1.00 83.06 118 SER A N 1
ATOM 928 C CA . SER A 1 118 ? 0.994 -6.357 -22.742 1.00 83.06 118 SER A CA 1
ATOM 929 C C . SER A 1 118 ? -0.205 -5.604 -22.150 1.00 83.06 118 SER A C 1
ATOM 931 O O . SER A 1 118 ? -0.167 -4.372 -22.113 1.00 83.06 118 SER A O 1
ATOM 933 N N . ASP A 1 119 ? -1.210 -6.309 -21.623 1.00 87.12 119 ASP A N 1
ATOM 934 C CA . ASP A 1 119 ? -2.408 -5.726 -21.001 1.00 87.12 119 ASP A CA 1
ATOM 935 C C . ASP A 1 119 ? -2.204 -5.355 -19.522 1.00 87.12 119 ASP A C 1
ATOM 937 O O . ASP A 1 119 ? -3.104 -4.825 -18.861 1.00 87.12 119 ASP A O 1
ATOM 941 N N . SER A 1 120 ? -1.016 -5.626 -18.973 1.00 90.75 120 SER A N 1
ATOM 942 C CA . SER A 1 120 ? -0.655 -5.243 -17.608 1.00 90.75 120 SER A CA 1
ATOM 943 C C . SER A 1 120 ? -0.803 -3.733 -17.393 1.00 90.75 120 SER A C 1
ATOM 945 O O . SER A 1 120 ? -0.337 -2.909 -18.189 1.00 90.75 120 SER A O 1
ATOM 947 N N . CYS A 1 121 ? -1.356 -3.326 -16.244 1.00 93.31 121 CYS A N 1
ATOM 948 C CA . CYS A 1 121 ? -1.393 -1.917 -15.856 1.00 93.31 121 CYS A CA 1
ATOM 949 C C . CYS A 1 121 ? 0.005 -1.287 -15.733 1.00 93.31 121 CYS A C 1
ATOM 951 O O . CYS A 1 121 ? 0.116 -0.059 -15.754 1.00 93.31 121 CYS A O 1
ATOM 953 N N . PHE A 1 122 ? 1.064 -2.090 -15.634 1.00 94.88 122 PHE A N 1
ATOM 954 C CA . PHE A 1 122 ? 2.446 -1.622 -15.575 1.00 94.88 122 PHE A CA 1
ATOM 955 C C . PHE A 1 122 ? 3.134 -1.553 -16.941 1.00 94.88 122 PHE A C 1
ATOM 957 O O . PHE A 1 122 ? 4.208 -0.963 -17.035 1.00 94.88 122 PHE A O 1
ATOM 964 N N . ASN A 1 123 ? 2.498 -2.032 -18.016 1.00 93.19 123 ASN A N 1
ATOM 965 C CA . ASN A 1 123 ? 3.050 -1.972 -19.367 1.00 93.19 123 ASN A CA 1
ATOM 966 C C . ASN A 1 123 ? 2.942 -0.559 -19.986 1.00 93.19 123 ASN A C 1
ATOM 968 O O . ASN A 1 123 ? 2.267 -0.315 -20.983 1.00 93.19 123 ASN A O 1
ATOM 972 N N . SER A 1 124 ? 3.563 0.433 -19.348 1.00 93.75 124 SER A N 1
ATOM 973 C CA . SER A 1 124 ? 3.734 1.779 -19.890 1.00 93.75 124 SER A CA 1
ATOM 974 C C . SER A 1 124 ? 4.895 2.481 -19.199 1.00 93.75 124 SER A C 1
ATOM 976 O O . SER A 1 124 ? 4.871 2.704 -17.987 1.00 93.75 124 SER A O 1
ATOM 978 N N . LEU A 1 125 ? 5.882 2.902 -19.993 1.00 93.69 125 LEU A N 1
ATOM 979 C CA . LEU A 1 125 ? 7.096 3.542 -19.484 1.00 93.69 125 LEU A CA 1
ATOM 980 C C . LEU A 1 125 ? 6.775 4.828 -18.706 1.00 93.69 125 LEU A C 1
ATOM 982 O O . LEU A 1 125 ? 7.319 5.061 -17.633 1.00 93.69 125 LEU A O 1
ATOM 986 N N . VAL A 1 126 ? 5.806 5.616 -19.193 1.00 95.06 126 VAL A N 1
ATOM 987 C CA . VAL A 1 126 ? 5.354 6.847 -18.521 1.00 95.06 126 VAL A CA 1
ATOM 988 C C . VAL A 1 126 ? 4.725 6.536 -17.162 1.00 95.06 126 VAL A C 1
ATOM 990 O O . VAL A 1 126 ? 4.955 7.245 -16.187 1.00 95.06 126 VAL A O 1
ATOM 993 N N . LYS A 1 127 ? 3.907 5.479 -17.086 1.00 96.19 127 LYS A N 1
ATOM 994 C CA . LYS A 1 127 ? 3.251 5.066 -15.840 1.00 96.19 127 LYS A CA 1
ATOM 995 C C . LYS A 1 127 ? 4.279 4.618 -14.799 1.00 96.19 127 LYS A C 1
ATOM 997 O O . LYS A 1 127 ? 4.212 5.067 -13.656 1.00 96.19 127 LYS A O 1
ATOM 1002 N N . LEU A 1 128 ? 5.237 3.787 -15.207 1.00 97.31 128 LEU A N 1
ATOM 1003 C CA . LEU A 1 128 ? 6.322 3.309 -14.351 1.00 97.31 128 LEU A CA 1
ATOM 1004 C C . LEU A 1 128 ? 7.231 4.451 -13.878 1.00 97.31 128 LEU A C 1
ATOM 1006 O O . LEU A 1 128 ? 7.529 4.538 -12.690 1.00 97.31 128 LEU A O 1
ATOM 1010 N N . GLU A 1 129 ? 7.611 5.379 -14.758 1.00 97.50 129 GLU A N 1
ATOM 1011 C CA . GLU A 1 129 ? 8.414 6.546 -14.369 1.00 97.50 129 GLU A CA 1
ATOM 1012 C C . GLU A 1 129 ? 7.683 7.415 -13.336 1.00 97.50 129 GLU A C 1
ATOM 1014 O O . GLU A 1 129 ? 8.277 7.798 -12.327 1.00 97.50 129 GLU A O 1
ATOM 1019 N N . LYS A 1 130 ? 6.374 7.651 -13.494 1.00 96.94 130 LYS A N 1
ATOM 1020 C CA . LYS A 1 130 ? 5.607 8.408 -12.492 1.00 96.94 130 LYS A CA 1
ATOM 1021 C C . LYS A 1 130 ? 5.441 7.666 -11.170 1.00 96.94 130 LYS A C 1
ATOM 1023 O O . LYS A 1 130 ? 5.481 8.319 -10.130 1.00 96.94 130 LYS A O 1
ATOM 1028 N N . LEU A 1 131 ? 5.322 6.337 -11.180 1.00 97.38 131 LEU A N 1
ATOM 1029 C CA . LEU A 1 131 ? 5.370 5.512 -9.962 1.00 97.38 131 LEU A CA 1
ATOM 1030 C C . LEU A 1 131 ? 6.750 5.539 -9.287 1.00 97.38 131 LEU A C 1
ATOM 1032 O O . LEU A 1 131 ? 6.851 5.406 -8.070 1.00 97.38 131 LEU A O 1
ATOM 1036 N N . ALA A 1 132 ? 7.819 5.738 -10.055 1.00 97.50 132 ALA A N 1
ATOM 1037 C CA . ALA A 1 132 ? 9.160 5.909 -9.516 1.00 97.50 132 ALA A CA 1
ATOM 1038 C C . ALA A 1 132 ? 9.367 7.304 -8.903 1.00 97.50 132 ALA A C 1
ATOM 1040 O O . ALA A 1 132 ? 10.021 7.423 -7.867 1.00 97.50 132 ALA A O 1
ATOM 1041 N N . GLN A 1 133 ? 8.817 8.354 -9.520 1.00 95.75 133 GLN A N 1
ATOM 1042 C CA . GLN A 1 133 ? 9.127 9.743 -9.165 1.00 95.75 133 GLN A CA 1
ATOM 1043 C C . GLN A 1 133 ? 8.171 10.395 -8.170 1.00 95.75 133 GLN A C 1
ATOM 1045 O O . GLN A 1 133 ? 8.625 11.177 -7.344 1.00 95.75 133 GLN A O 1
ATOM 1050 N N . ARG A 1 134 ? 6.866 10.126 -8.260 1.00 94.62 134 ARG A N 1
ATOM 1051 C CA . ARG A 1 134 ? 5.869 10.860 -7.466 1.00 94.62 134 ARG A CA 1
ATOM 1052 C C . ARG A 1 134 ? 5.770 10.427 -6.008 1.00 94.62 134 ARG A C 1
ATOM 1054 O O . ARG A 1 134 ? 5.659 11.325 -5.184 1.00 94.62 134 ARG A O 1
ATOM 1061 N N . PRO A 1 135 ? 5.823 9.121 -5.679 1.00 95.56 135 PRO A N 1
ATOM 1062 C CA . PRO A 1 135 ? 5.824 8.706 -4.286 1.00 95.56 135 PRO A CA 1
ATOM 1063 C C . PRO A 1 135 ? 7.008 9.319 -3.541 1.00 95.56 135 PRO A C 1
ATOM 1065 O O . PRO A 1 135 ? 8.158 9.173 -3.970 1.00 95.56 135 PRO A O 1
ATOM 1068 N N . SER A 1 136 ? 6.710 9.984 -2.429 1.00 94.44 136 SER A N 1
ATOM 1069 C CA . SER A 1 136 ? 7.652 10.750 -1.608 1.00 94.44 136 SER A CA 1
ATOM 1070 C C . SER A 1 136 ? 8.803 9.909 -1.059 1.00 94.44 136 SER A C 1
ATOM 1072 O O . SER A 1 136 ? 9.914 10.413 -0.904 1.00 94.44 136 SER A O 1
ATOM 1074 N N . CYS A 1 137 ? 8.579 8.619 -0.789 1.00 95.19 137 CYS A N 1
ATOM 1075 C CA . CYS A 1 137 ? 9.603 7.738 -0.242 1.00 95.19 137 CYS A CA 1
ATOM 1076 C C . CYS A 1 137 ? 9.444 6.282 -0.708 1.00 95.19 137 CYS A C 1
ATOM 1078 O O . CYS A 1 137 ? 8.479 5.896 -1.370 1.00 95.19 137 CYS A O 1
ATOM 1080 N N . LEU A 1 138 ? 10.424 5.439 -0.363 1.00 96.00 138 LEU A N 1
ATOM 1081 C CA . LEU A 1 138 ? 10.401 4.020 -0.724 1.00 96.00 138 LEU A CA 1
ATOM 1082 C C . LEU A 1 138 ? 9.233 3.263 -0.072 1.00 96.00 138 LEU A C 1
ATOM 1084 O O . LEU A 1 138 ? 8.671 2.362 -0.692 1.00 96.00 138 LEU A O 1
ATOM 1088 N N . ALA A 1 139 ? 8.870 3.624 1.163 1.00 95.81 139 ALA A N 1
ATOM 1089 C CA . ALA A 1 139 ? 7.779 2.986 1.893 1.00 95.81 139 ALA A CA 1
ATOM 1090 C C . ALA A 1 139 ? 6.418 3.278 1.243 1.00 95.81 139 ALA A C 1
ATOM 1092 O O . ALA A 1 139 ? 5.677 2.338 0.957 1.00 95.81 139 ALA A O 1
ATOM 1093 N N . SER A 1 140 ? 6.135 4.545 0.910 1.00 96.31 140 SER A N 1
ATOM 1094 C CA . SER A 1 140 ? 4.900 4.920 0.208 1.00 96.31 140 SER A CA 1
ATOM 1095 C C . SER A 1 140 ? 4.821 4.253 -1.162 1.00 96.31 140 SER A C 1
ATOM 1097 O O . SER A 1 140 ? 3.795 3.687 -1.531 1.00 96.31 140 SER A O 1
ATOM 1099 N N . ARG A 1 141 ? 5.942 4.199 -1.886 1.00 97.56 141 ARG A N 1
ATOM 1100 C CA . ARG A 1 141 ? 6.028 3.487 -3.161 1.00 97.56 141 ARG A CA 1
ATOM 1101 C C . ARG A 1 141 ? 5.688 2.001 -3.028 1.00 97.56 141 ARG A C 1
ATOM 1103 O O . ARG A 1 141 ? 4.872 1.505 -3.799 1.00 97.56 141 ARG A O 1
ATOM 1110 N N . ARG A 1 142 ? 6.280 1.293 -2.059 1.00 97.62 142 ARG A N 1
ATOM 1111 C CA . ARG A 1 142 ? 5.959 -0.121 -1.788 1.00 97.62 142 ARG A CA 1
ATOM 1112 C C . ARG A 1 142 ? 4.474 -0.305 -1.495 1.00 97.62 142 ARG A C 1
ATOM 1114 O O . ARG A 1 142 ? 3.848 -1.155 -2.123 1.00 97.62 142 ARG A O 1
ATOM 1121 N N . PHE A 1 143 ? 3.920 0.534 -0.621 1.00 98.00 143 PHE A N 1
ATOM 1122 C CA . PHE A 1 143 ? 2.504 0.506 -0.266 1.00 98.00 143 PHE A CA 1
ATOM 1123 C C . PHE A 1 143 ? 1.604 0.655 -1.500 1.00 98.00 143 PHE A C 1
ATOM 1125 O O . PHE A 1 143 ? 0.671 -0.121 -1.673 1.00 98.00 143 PHE A O 1
ATOM 1132 N N . ILE A 1 144 ? 1.914 1.591 -2.403 1.00 98.12 144 ILE A N 1
ATOM 1133 C CA . ILE A 1 144 ? 1.148 1.820 -3.638 1.00 98.12 144 ILE A CA 1
ATOM 1134 C C . ILE A 1 144 ? 1.133 0.572 -4.530 1.00 98.12 144 ILE A C 1
ATOM 1136 O O . ILE A 1 144 ? 0.067 0.163 -4.987 1.00 98.12 144 ILE A O 1
ATOM 1140 N N . PHE A 1 145 ? 2.291 -0.054 -4.774 1.00 98.44 145 PHE A N 1
ATOM 1141 C CA . PHE A 1 145 ? 2.363 -1.278 -5.587 1.00 98.44 145 PHE A CA 1
ATOM 1142 C C . PHE A 1 145 ? 1.613 -2.440 -4.933 1.00 98.44 145 PHE A C 1
ATOM 1144 O O . PHE A 1 145 ? 0.860 -3.151 -5.601 1.00 98.44 145 PHE A O 1
ATOM 1151 N N . GLN A 1 146 ? 1.788 -2.611 -3.624 1.00 98.00 146 GLN A N 1
ATOM 1152 C CA . GLN A 1 146 ? 1.091 -3.620 -2.837 1.00 98.00 146 GLN A CA 1
ATOM 1153 C C . GLN A 1 146 ? -0.430 -3.426 -2.868 1.00 98.00 146 GLN A C 1
ATOM 1155 O O . GLN A 1 146 ? -1.159 -4.398 -3.066 1.00 98.00 146 GLN A O 1
ATOM 1160 N N . LEU A 1 147 ? -0.908 -2.185 -2.733 1.00 98.19 147 LEU A N 1
ATOM 1161 C CA . LEU A 1 147 ? -2.329 -1.853 -2.765 1.00 98.19 147 LEU A CA 1
ATOM 1162 C C . LEU A 1 147 ? -2.918 -2.092 -4.158 1.00 98.19 147 LEU A C 1
ATOM 1164 O O . LEU A 1 147 ? -3.942 -2.756 -4.269 1.00 98.19 147 LEU A O 1
ATOM 1168 N N . ILE A 1 148 ? -2.247 -1.635 -5.224 1.00 97.56 148 ILE A N 1
ATOM 1169 C CA . ILE A 1 148 ? -2.662 -1.904 -6.612 1.00 97.56 148 ILE A CA 1
ATOM 1170 C C . ILE A 1 148 ? -2.810 -3.409 -6.844 1.00 97.56 148 ILE A C 1
ATOM 1172 O O . ILE A 1 148 ? -3.840 -3.861 -7.341 1.00 97.56 148 ILE A O 1
ATOM 1176 N N . ASN A 1 149 ? -1.798 -4.191 -6.464 1.00 96.50 149 ASN A N 1
ATOM 1177 C CA . ASN A 1 149 ? -1.816 -5.638 -6.642 1.00 96.50 149 ASN A CA 1
ATOM 1178 C C . ASN A 1 149 ? -2.944 -6.301 -5.841 1.00 96.50 149 ASN A C 1
ATOM 1180 O O . ASN A 1 149 ? -3.628 -7.169 -6.374 1.00 96.50 149 ASN A O 1
ATOM 1184 N N . ASN A 1 150 ? -3.166 -5.877 -4.593 1.00 94.88 150 ASN A N 1
ATOM 1185 C CA . ASN A 1 150 ? -4.249 -6.390 -3.758 1.00 94.88 150 ASN A CA 1
ATOM 1186 C C . ASN A 1 150 ? -5.624 -6.105 -4.392 1.00 94.88 150 ASN A C 1
ATOM 1188 O O . ASN A 1 150 ? -6.401 -7.030 -4.631 1.00 94.88 150 ASN A O 1
ATOM 1192 N N . LEU A 1 151 ? -5.881 -4.849 -4.768 1.00 95.12 151 LEU A N 1
ATOM 1193 C CA . LEU A 1 151 ? -7.140 -4.433 -5.387 1.00 95.12 151 LEU A CA 1
ATOM 1194 C C . LEU A 1 151 ? -7.403 -5.150 -6.724 1.00 95.12 151 LEU A C 1
ATOM 1196 O O . LEU A 1 151 ? -8.546 -5.517 -6.998 1.00 95.12 151 LEU A O 1
ATOM 1200 N N . LEU A 1 152 ? -6.366 -5.372 -7.543 1.00 94.44 152 LEU A N 1
ATOM 1201 C CA . LEU A 1 152 ? -6.469 -6.114 -8.807 1.00 94.44 152 LEU A CA 1
ATOM 1202 C C . LEU A 1 152 ? -6.733 -7.607 -8.581 1.00 94.44 152 LEU A C 1
ATOM 1204 O O . LEU A 1 152 ? -7.629 -8.170 -9.205 1.00 94.44 152 LEU A O 1
ATOM 1208 N N . CYS A 1 153 ? -5.972 -8.259 -7.695 1.00 91.88 153 CYS A N 1
ATOM 1209 C CA . CYS A 1 153 ? -6.116 -9.693 -7.424 1.00 91.88 153 CYS A CA 1
ATOM 1210 C C . CYS A 1 153 ? -7.489 -10.052 -6.842 1.00 91.88 153 CYS A C 1
ATOM 1212 O O . CYS A 1 153 ? -7.954 -11.170 -7.046 1.00 91.88 153 CYS A O 1
ATOM 1214 N N . HIS A 1 154 ? -8.140 -9.116 -6.150 1.00 89.56 154 HIS A N 1
ATOM 1215 C CA . HIS A 1 154 ? -9.464 -9.319 -5.559 1.00 89.56 154 HIS A CA 1
ATOM 1216 C C . HIS A 1 154 ? -10.606 -8.693 -6.369 1.00 89.56 154 HIS A C 1
ATOM 1218 O O . HIS A 1 154 ? -11.739 -8.659 -5.898 1.00 89.56 154 HIS A O 1
ATOM 1224 N N . GLY A 1 155 ? -10.335 -8.194 -7.580 1.00 92.00 155 GLY A N 1
ATOM 1225 C CA . GLY A 1 155 ? -11.367 -7.656 -8.470 1.00 92.00 155 GLY A CA 1
ATOM 1226 C C . GLY A 1 155 ? -12.033 -6.368 -7.975 1.00 92.00 155 GLY A C 1
ATOM 1227 O O . GLY A 1 155 ? -13.069 -5.974 -8.509 1.00 92.00 155 GLY A O 1
ATOM 1228 N N . VAL A 1 156 ? -11.446 -5.687 -6.985 1.00 93.50 156 VAL A N 1
ATOM 1229 C CA . VAL A 1 156 ? -11.935 -4.387 -6.503 1.00 93.50 156 VAL A CA 1
ATOM 1230 C C . VAL A 1 156 ? -11.732 -3.325 -7.585 1.00 93.50 156 VAL A C 1
ATOM 1232 O O . VAL A 1 156 ? -12.597 -2.469 -7.786 1.00 93.50 156 VAL A O 1
ATOM 1235 N N . ILE A 1 157 ? -10.621 -3.414 -8.321 1.00 95.12 157 ILE A N 1
ATOM 1236 C CA . ILE A 1 157 ? -10.339 -2.617 -9.521 1.00 95.12 157 ILE A CA 1
ATOM 1237 C C . ILE A 1 157 ? -9.916 -3.526 -10.681 1.00 95.12 157 ILE A C 1
ATOM 1239 O O . ILE A 1 157 ? -9.489 -4.663 -10.478 1.00 95.12 157 ILE A O 1
ATOM 1243 N N . LYS A 1 158 ? -9.998 -3.009 -11.905 1.00 93.94 158 LYS A N 1
ATOM 1244 C CA . LYS A 1 158 ? -9.530 -3.647 -13.142 1.00 93.94 158 LYS A CA 1
ATOM 1245 C C . LYS A 1 158 ? -8.324 -2.892 -13.708 1.00 93.94 158 LYS A C 1
ATOM 1247 O O . LYS A 1 158 ? -8.112 -1.719 -13.411 1.00 93.94 158 LYS A O 1
ATOM 1252 N N . ASN A 1 159 ? -7.556 -3.530 -14.597 1.00 91.94 159 ASN A N 1
ATOM 1253 C CA . ASN A 1 159 ? -6.434 -2.870 -15.289 1.00 91.94 159 ASN A CA 1
ATOM 1254 C C . ASN A 1 159 ? -6.868 -1.590 -16.029 1.00 91.94 159 ASN A C 1
ATOM 1256 O O . ASN A 1 159 ? -6.116 -0.617 -16.094 1.00 91.94 159 ASN A O 1
ATOM 1260 N N . GLU A 1 160 ? -8.102 -1.565 -16.537 1.00 90.62 160 GLU A N 1
ATOM 1261 C CA . GLU A 1 160 ? -8.684 -0.404 -17.212 1.00 90.62 160 GLU A CA 1
ATOM 1262 C C . GLU A 1 160 ? -8.880 0.813 -16.299 1.00 90.62 160 GLU A C 1
ATOM 1264 O O . GLU A 1 160 ? -8.781 1.951 -16.764 1.00 90.62 160 GLU A O 1
ATOM 1269 N N . ASP A 1 161 ? -9.070 0.598 -14.997 1.00 91.06 161 ASP A N 1
ATOM 1270 C CA . ASP A 1 161 ? -9.165 1.682 -14.017 1.00 91.06 161 ASP A CA 1
ATOM 1271 C C . ASP A 1 161 ? -7.807 2.386 -13.840 1.00 91.06 161 ASP A C 1
ATOM 1273 O O . ASP A 1 161 ? -7.746 3.550 -13.443 1.00 91.06 161 ASP A O 1
ATOM 1277 N N . LEU A 1 162 ? -6.710 1.720 -14.228 1.00 94.38 162 LEU A N 1
ATOM 1278 C CA . LEU A 1 162 ? -5.320 2.184 -14.152 1.00 94.38 162 LEU A CA 1
ATOM 1279 C C . LEU A 1 162 ? -4.766 2.637 -15.519 1.00 94.38 162 LEU A C 1
ATOM 1281 O O . LEU A 1 162 ? -3.559 2.564 -15.808 1.00 94.38 162 LEU A O 1
ATOM 1285 N N . ARG A 1 163 ? -5.641 3.157 -16.389 1.00 91.19 163 ARG A N 1
ATOM 1286 C CA . ARG A 1 163 ? -5.236 3.907 -17.592 1.00 91.19 163 ARG A CA 1
ATOM 1287 C C . ARG A 1 163 ? -4.399 5.134 -17.211 1.00 91.19 163 ARG A C 1
ATOM 1289 O O . ARG A 1 163 ? -4.527 5.686 -16.119 1.00 91.19 163 ARG A O 1
ATOM 1296 N N . LYS A 1 164 ? -3.561 5.608 -18.145 1.00 90.75 164 LYS A N 1
ATOM 1297 C CA . LYS A 1 164 ? -2.614 6.727 -17.940 1.00 90.75 164 LYS A CA 1
ATOM 1298 C C . LYS A 1 164 ? -3.262 7.938 -17.250 1.00 90.75 164 LYS A C 1
ATOM 1300 O O . LYS A 1 164 ? -2.727 8.413 -16.252 1.00 90.75 164 LYS A O 1
ATOM 1305 N N . LYS A 1 165 ? -4.424 8.394 -17.740 1.00 91.19 165 LYS A N 1
ATOM 1306 C CA . LYS A 1 165 ? -5.168 9.541 -17.185 1.00 91.19 165 LYS A CA 1
ATOM 1307 C C . LYS A 1 165 ? -5.597 9.319 -15.733 1.00 91.19 165 LYS A C 1
ATOM 1309 O O . LYS A 1 165 ? -5.431 10.222 -14.929 1.00 91.19 165 LYS A O 1
ATOM 1314 N N . ASN A 1 166 ? -6.094 8.134 -15.389 1.00 93.00 166 ASN A N 1
ATOM 1315 C CA . ASN A 1 166 ? -6.600 7.843 -14.045 1.00 93.00 166 ASN A CA 1
ATOM 1316 C C . ASN A 1 166 ? -5.464 7.611 -13.048 1.00 93.00 166 ASN A C 1
ATOM 1318 O O . ASN A 1 166 ? -5.537 8.047 -11.905 1.00 93.00 166 ASN A O 1
ATOM 1322 N N . MET A 1 167 ? -4.391 6.954 -13.490 1.00 94.38 167 MET A N 1
ATOM 1323 C CA . MET A 1 167 ? -3.264 6.627 -12.625 1.00 94.38 167 MET A CA 1
ATOM 1324 C C . MET A 1 167 ? -2.417 7.864 -12.306 1.00 94.38 167 MET A C 1
ATOM 1326 O O . MET A 1 167 ? -2.050 8.094 -11.155 1.00 94.38 167 MET A O 1
ATOM 1330 N N . ILE A 1 168 ? -2.135 8.681 -13.324 1.00 94.25 168 ILE A N 1
ATOM 1331 C CA . ILE A 1 168 ? -1.317 9.890 -13.198 1.00 94.25 168 ILE A CA 1
ATOM 1332 C C . ILE A 1 168 ? -2.189 11.077 -12.755 1.00 94.25 168 ILE A C 1
ATOM 1334 O O . ILE A 1 168 ? -1.797 11.837 -11.874 1.00 94.25 168 ILE A O 1
ATOM 1338 N N . GLY A 1 169 ? -3.392 11.239 -13.293 1.00 91.06 169 GLY A N 1
ATOM 1339 C CA . GLY A 1 169 ? -4.210 12.428 -13.050 1.00 91.06 169 GLY A CA 1
ATOM 1340 C C . GLY A 1 169 ? -3.673 13.680 -13.745 1.00 91.06 169 GLY A C 1
ATOM 1341 O O . GLY A 1 169 ? -2.704 13.627 -14.508 1.00 91.06 169 GLY A O 1
ATOM 1342 N N . GLY A 1 170 ? -4.336 14.803 -13.483 1.00 82.25 170 GLY A N 1
ATOM 1343 C CA . GLY A 1 170 ? -3.997 16.127 -14.005 1.00 82.25 170 GLY A CA 1
ATOM 1344 C C . GLY A 1 170 ? -3.588 17.100 -12.899 1.00 82.25 170 GLY A C 1
ATOM 1345 O O . GLY A 1 170 ? -3.393 16.704 -11.752 1.00 82.25 170 GLY A O 1
ATOM 1346 N N . SER A 1 171 ? -3.472 18.381 -13.246 1.00 72.44 171 SER A N 1
ATOM 1347 C CA . SER A 1 171 ? -3.182 19.462 -12.292 1.00 72.44 171 SER A CA 1
ATOM 1348 C C . SER A 1 171 ? -4.325 19.701 -11.301 1.00 72.44 171 SER A C 1
ATOM 1350 O O . SER A 1 171 ? -4.070 19.984 -10.137 1.00 72.44 171 SER A O 1
ATOM 1352 N N . SER A 1 172 ? -5.573 19.559 -11.754 1.00 75.31 172 SER A N 1
ATOM 1353 C CA . SER A 1 172 ? -6.785 19.802 -10.962 1.00 75.31 172 SER A CA 1
ATOM 1354 C C . SER A 1 172 ? -7.441 18.540 -10.403 1.00 75.31 172 SER A C 1
ATOM 1356 O O . SER A 1 172 ? -8.314 18.649 -9.551 1.00 75.31 172 SER A O 1
ATOM 1358 N N . ASN A 1 173 ? -7.050 17.350 -10.871 1.00 84.25 173 ASN A N 1
ATOM 1359 C CA . ASN A 1 173 ? -7.635 16.088 -10.420 1.00 84.25 173 ASN A CA 1
ATOM 1360 C C . ASN A 1 173 ? -6.531 15.065 -10.102 1.00 84.25 173 ASN A C 1
ATOM 1362 O O . ASN A 1 173 ? -5.847 14.601 -11.028 1.00 84.25 173 ASN A O 1
ATOM 1366 N N . PRO A 1 174 ? -6.327 14.719 -8.821 1.00 90.38 174 PRO A N 1
ATOM 1367 C CA . PRO A 1 174 ? -5.283 13.793 -8.415 1.00 90.38 174 PRO A CA 1
ATOM 1368 C C . PRO A 1 174 ? -5.541 12.371 -8.938 1.00 90.38 174 PRO A C 1
ATOM 1370 O O . PRO A 1 174 ? -6.596 11.769 -8.746 1.00 90.38 174 PRO A O 1
ATOM 1373 N N . GLY A 1 175 ? -4.528 11.802 -9.595 1.00 94.81 175 GLY A N 1
ATOM 1374 C CA . GLY A 1 175 ? -4.560 10.411 -10.044 1.00 94.81 175 GLY A CA 1
ATOM 1375 C C . GLY A 1 175 ? -4.372 9.406 -8.909 1.00 94.81 175 GLY A C 1
ATOM 1376 O O . GLY A 1 175 ? -4.015 9.765 -7.784 1.00 94.81 175 GLY A O 1
ATOM 1377 N N . SER A 1 176 ? -4.546 8.122 -9.225 1.00 96.25 176 SER A N 1
ATOM 1378 C CA . SER A 1 176 ? -4.438 7.023 -8.260 1.00 96.25 176 SER A CA 1
ATOM 1379 C C . SER A 1 176 ? -3.094 6.972 -7.526 1.00 96.25 176 SER A C 1
ATOM 1381 O O . SER A 1 176 ? -3.078 6.584 -6.368 1.00 96.25 176 SER A O 1
ATOM 1383 N N . ILE A 1 177 ? -1.980 7.410 -8.131 1.00 96.50 177 ILE A N 1
ATOM 1384 C CA . ILE A 1 177 ? -0.681 7.463 -7.427 1.00 96.50 177 ILE A CA 1
ATOM 1385 C C . ILE A 1 177 ? -0.765 8.378 -6.196 1.00 96.50 177 ILE A C 1
ATOM 1387 O O . ILE A 1 177 ? -0.405 7.962 -5.099 1.00 96.50 177 ILE A O 1
ATOM 1391 N N . HIS A 1 178 ? -1.281 9.600 -6.368 1.00 96.06 178 HIS A N 1
ATOM 1392 C CA . HIS A 1 178 ? -1.422 10.549 -5.261 1.00 96.06 178 HIS A CA 1
ATOM 1393 C C . HIS A 1 178 ? -2.492 10.094 -4.266 1.00 96.06 178 HIS A C 1
ATOM 1395 O O . HIS A 1 178 ? -2.302 10.263 -3.067 1.00 96.06 178 HIS A O 1
ATOM 1401 N N . LEU A 1 179 ? -3.582 9.481 -4.746 1.00 97.25 179 LEU A N 1
ATOM 1402 C CA . LEU A 1 179 ? -4.606 8.903 -3.873 1.00 97.25 179 LEU A CA 1
ATOM 1403 C C . LEU A 1 179 ? -4.023 7.822 -2.967 1.00 97.25 179 LEU A C 1
ATOM 1405 O O . LEU A 1 179 ? -4.234 7.848 -1.763 1.00 97.25 179 LEU A O 1
ATOM 1409 N N . TYR A 1 180 ? -3.295 6.866 -3.532 1.00 97.81 180 TYR A N 1
ATOM 1410 C CA . TYR A 1 180 ? -2.773 5.733 -2.774 1.00 97.81 180 TYR A CA 1
ATOM 1411 C C . TYR A 1 180 ? -1.656 6.157 -1.815 1.00 97.81 180 TYR A C 1
ATOM 1413 O O . TYR A 1 180 ? -1.554 5.614 -0.719 1.00 97.81 180 TYR A O 1
ATOM 1421 N N . GLU A 1 181 ? -0.881 7.186 -2.162 1.00 96.88 181 GLU A N 1
ATOM 1422 C CA . GLU A 1 181 ? 0.034 7.829 -1.217 1.00 96.88 181 GLU A CA 1
ATOM 1423 C C . GLU A 1 181 ? -0.691 8.595 -0.103 1.00 96.88 181 GLU A C 1
ATOM 1425 O O . GLU A 1 181 ? -0.267 8.572 1.052 1.00 96.88 181 GLU A O 1
ATOM 1430 N N . PHE A 1 182 ? -1.788 9.282 -0.421 1.00 97.62 182 PHE A N 1
ATOM 1431 C CA . PHE A 1 182 ? -2.615 9.933 0.587 1.00 97.62 182 PHE A CA 1
ATOM 1432 C C . PHE A 1 182 ? -3.207 8.900 1.552 1.00 97.62 182 PHE A C 1
ATOM 1434 O O . PHE A 1 182 ? -3.039 9.049 2.755 1.00 97.62 182 PHE A O 1
ATOM 1441 N N . LYS A 1 183 ? -3.754 7.792 1.041 1.00 97.94 183 LYS A N 1
ATOM 1442 C CA . LYS A 1 183 ? -4.255 6.670 1.850 1.00 97.94 183 LYS A CA 1
ATOM 1443 C C . LYS A 1 183 ? -3.195 6.052 2.755 1.00 97.94 183 LYS A C 1
ATOM 1445 O O . LYS A 1 183 ? -3.483 5.763 3.911 1.00 97.94 183 LYS A O 1
ATOM 1450 N N . TRP A 1 184 ? -1.968 5.900 2.257 1.00 97.38 184 TRP A N 1
ATOM 1451 C CA . TRP A 1 184 ? -0.838 5.462 3.077 1.00 97.38 184 TRP A CA 1
ATOM 1452 C C . TRP A 1 184 ? -0.605 6.393 4.277 1.00 97.38 184 TRP A C 1
ATOM 1454 O O . TRP A 1 184 ? -0.410 5.918 5.390 1.00 97.38 184 TRP A O 1
ATOM 1464 N N . ARG A 1 185 ? -0.690 7.715 4.078 1.00 96.62 185 ARG A N 1
ATOM 1465 C CA . ARG A 1 185 ? -0.580 8.697 5.171 1.00 96.62 185 ARG A CA 1
ATOM 1466 C C . ARG A 1 185 ? -1.813 8.700 6.081 1.00 96.62 185 ARG A C 1
ATOM 1468 O O . ARG A 1 185 ? -1.666 8.836 7.293 1.00 96.62 185 ARG A O 1
ATOM 1475 N N . CYS A 1 186 ? -3.010 8.511 5.521 1.00 97.69 186 CYS A N 1
ATOM 1476 C CA . CYS A 1 186 ? -4.246 8.364 6.289 1.00 97.69 186 CYS A CA 1
ATOM 1477 C C . CYS A 1 186 ? -4.186 7.171 7.237 1.00 97.69 186 CYS A C 1
ATOM 1479 O O . CYS A 1 186 ? -4.657 7.296 8.354 1.00 97.69 186 CYS A O 1
ATOM 1481 N N . LEU A 1 187 ? -3.585 6.050 6.837 1.00 97.62 187 LEU A N 1
ATOM 1482 C CA . LEU A 1 187 ? -3.457 4.874 7.698 1.00 97.62 187 LEU A CA 1
ATOM 1483 C C . LEU A 1 187 ? -2.793 5.217 9.036 1.00 97.62 187 LEU A C 1
ATOM 1485 O O . LEU A 1 187 ? -3.362 4.957 10.093 1.00 97.62 187 LEU A O 1
ATOM 1489 N N . THR A 1 188 ? -1.624 5.858 8.986 1.00 94.94 188 THR A N 1
ATOM 1490 C CA . THR A 1 188 ? -0.912 6.308 10.186 1.00 94.94 188 THR A CA 1
ATOM 1491 C C . THR A 1 188 ? -1.731 7.341 10.953 1.00 94.94 188 THR A C 1
ATOM 1493 O O . THR A 1 188 ? -1.914 7.197 12.154 1.00 94.94 188 THR A O 1
ATOM 1496 N N . TYR A 1 189 ? -2.288 8.345 10.271 1.00 97.44 189 TYR A N 1
ATOM 1497 C CA . TYR A 1 189 ? -3.092 9.385 10.918 1.00 97.44 189 TYR A CA 1
ATOM 1498 C C . TYR A 1 189 ? -4.324 8.826 11.648 1.00 97.44 189 TYR A C 1
ATOM 1500 O O . TYR A 1 189 ? -4.587 9.188 12.792 1.00 97.44 189 TYR A O 1
ATOM 1508 N N . ILE A 1 190 ? -5.060 7.903 11.028 1.00 98.12 190 ILE A N 1
ATOM 1509 C CA . ILE A 1 190 ? -6.244 7.291 11.633 1.00 98.12 190 ILE A CA 1
ATOM 1510 C C . ILE A 1 190 ? -5.834 6.478 12.866 1.00 98.12 190 ILE A C 1
ATOM 1512 O O . ILE A 1 190 ? -6.442 6.626 13.926 1.00 98.12 190 ILE A O 1
ATOM 1516 N N . LEU A 1 191 ? -4.787 5.654 12.756 1.00 96.19 191 LEU A N 1
ATOM 1517 C CA . LEU A 1 191 ? -4.325 4.780 13.839 1.00 96.19 191 LEU A CA 1
ATOM 1518 C C . LEU A 1 191 ? -3.664 5.538 15.004 1.00 96.19 191 LEU A C 1
ATOM 1520 O O . LEU A 1 191 ? -3.796 5.116 16.156 1.00 96.19 191 LEU A O 1
ATOM 1524 N N . ASP A 1 192 ? -2.943 6.623 14.720 1.00 95.12 192 ASP A N 1
ATOM 1525 C CA . ASP A 1 192 ? -2.144 7.362 15.706 1.00 95.12 192 ASP A CA 1
ATOM 1526 C C . ASP A 1 192 ? -2.853 8.588 16.274 1.00 95.12 192 ASP A C 1
ATOM 1528 O O . ASP A 1 192 ? -2.565 8.970 17.405 1.00 95.12 192 ASP A O 1
ATOM 1532 N N . ILE A 1 193 ? -3.769 9.202 15.523 1.00 96.06 193 ILE A N 1
ATOM 1533 C CA . ILE A 1 193 ? -4.425 10.454 15.910 1.00 96.06 193 ILE A CA 1
ATOM 1534 C C . ILE A 1 193 ? -5.919 10.230 16.115 1.00 96.06 193 ILE A C 1
ATOM 1536 O O . ILE A 1 193 ? -6.399 10.375 17.238 1.00 96.06 193 ILE A O 1
ATOM 1540 N N . MET A 1 194 ? -6.657 9.816 15.080 1.00 97.56 194 MET A N 1
ATOM 1541 C CA . MET A 1 194 ? -8.124 9.729 15.173 1.00 97.56 194 MET A CA 1
ATOM 1542 C C . MET A 1 194 ? -8.567 8.694 16.214 1.00 97.56 194 MET A C 1
ATOM 1544 O O . MET A 1 194 ? -9.359 9.012 17.099 1.00 97.56 194 MET A O 1
ATOM 1548 N N . CYS A 1 195 ? -7.996 7.483 16.193 1.00 96.38 195 CYS A N 1
ATOM 1549 C CA . CYS A 1 195 ? -8.280 6.445 17.194 1.00 96.38 195 CYS A CA 1
ATOM 1550 C C . CYS A 1 195 ? -7.933 6.893 18.623 1.00 96.38 195 CYS A C 1
ATOM 1552 O O . CYS A 1 195 ? -8.547 6.432 19.587 1.00 96.38 195 CYS A O 1
ATOM 1554 N N . VAL A 1 196 ? -6.939 7.776 18.774 1.00 94.50 196 VAL A N 1
ATOM 1555 C CA . VAL A 1 196 ? -6.547 8.326 20.076 1.00 94.50 196 VAL A CA 1
ATOM 1556 C C . VAL A 1 196 ? -7.539 9.377 20.552 1.00 94.50 196 VAL A C 1
ATOM 1558 O O . VAL A 1 196 ? -7.980 9.317 21.698 1.00 94.50 196 VAL A O 1
ATOM 1561 N N . GLN A 1 197 ? -7.942 10.286 19.669 1.00 93.12 197 GLN A N 1
ATOM 1562 C CA . GLN A 1 197 ? -8.938 11.319 19.951 1.00 93.12 197 GLN A CA 1
ATOM 1563 C C . GLN A 1 197 ? -10.315 10.726 20.269 1.00 93.12 197 GLN A C 1
ATOM 1565 O O . GLN A 1 197 ? -10.982 11.201 21.184 1.00 93.12 197 GLN A O 1
ATOM 1570 N N . ALA A 1 198 ? -10.696 9.640 19.590 1.00 93.69 198 ALA A N 1
ATOM 1571 C CA . ALA A 1 198 ? -11.907 8.874 19.884 1.00 93.69 198 ALA A CA 1
ATOM 1572 C C . ALA A 1 198 ? -11.804 8.013 21.158 1.00 93.69 198 ALA A C 1
ATOM 1574 O O . ALA A 1 198 ? -12.753 7.312 21.489 1.00 93.69 198 ALA A O 1
ATOM 1575 N N . LYS A 1 199 ? -10.666 8.048 21.870 1.00 93.19 199 LYS A N 1
ATOM 1576 C CA . LYS A 1 199 ? -10.431 7.337 23.141 1.00 93.19 199 LYS A CA 1
ATOM 1577 C C . LYS A 1 199 ? -10.658 5.822 23.068 1.00 93.19 199 LYS A C 1
ATOM 1579 O O . LYS A 1 199 ? -10.988 5.190 24.071 1.00 93.19 199 LYS A O 1
ATOM 1584 N N . LEU A 1 200 ? -10.399 5.219 21.905 1.00 92.81 200 LEU A N 1
ATOM 1585 C CA . LEU A 1 200 ? -10.435 3.764 21.766 1.00 92.81 200 LEU A CA 1
ATOM 1586 C C . LEU A 1 200 ? -9.419 3.107 22.709 1.00 92.81 200 LEU A C 1
ATOM 1588 O O . LEU A 1 200 ? -8.339 3.657 22.954 1.00 92.81 200 LEU A O 1
ATOM 1592 N N . LYS A 1 201 ? -9.760 1.914 23.211 1.00 90.12 201 LYS A N 1
ATOM 1593 C CA . LYS A 1 201 ? -8.946 1.171 24.184 1.00 90.12 201 LYS A CA 1
ATOM 1594 C C . LYS A 1 201 ? -7.530 0.934 23.657 1.00 90.12 201 LYS A C 1
ATOM 1596 O O . LYS A 1 201 ? -7.343 0.502 22.522 1.00 90.12 201 LYS A O 1
ATOM 1601 N N . ASP A 1 202 ? -6.529 1.135 24.513 1.00 90.88 202 ASP A N 1
ATOM 1602 C CA . ASP A 1 202 ? -5.114 0.989 24.144 1.00 90.88 202 ASP A CA 1
ATOM 1603 C C . ASP A 1 202 ? -4.782 -0.383 23.553 1.00 90.88 202 ASP A C 1
ATOM 1605 O O . ASP A 1 202 ? -4.089 -0.463 22.538 1.00 90.88 202 ASP A O 1
ATOM 1609 N N . ALA A 1 203 ? -5.318 -1.451 24.152 1.00 92.25 203 ALA A N 1
ATOM 1610 C CA . ALA A 1 203 ? -5.130 -2.819 23.677 1.00 92.25 203 ALA A CA 1
ATOM 1611 C C . ALA A 1 203 ? -5.643 -3.004 22.238 1.00 92.25 203 ALA A C 1
ATOM 1613 O O . ALA A 1 203 ? -4.935 -3.561 21.397 1.00 92.25 203 ALA A O 1
ATOM 1614 N N . ASP A 1 204 ? -6.818 -2.455 21.928 1.00 95.44 204 ASP A N 1
ATOM 1615 C CA . ASP A 1 204 ? -7.426 -2.549 20.600 1.00 95.44 204 ASP A CA 1
ATOM 1616 C C . ASP A 1 204 ? -6.629 -1.737 19.579 1.00 95.44 204 ASP A C 1
ATOM 1618 O O . ASP A 1 204 ? -6.343 -2.222 18.485 1.00 95.44 204 ASP A O 1
ATOM 1622 N N . ARG A 1 205 ? -6.160 -0.537 19.949 1.00 95.06 205 ARG A N 1
ATOM 1623 C CA . ARG A 1 205 ? -5.285 0.272 19.081 1.00 95.06 205 ARG A CA 1
ATOM 1624 C C . ARG A 1 205 ? -3.977 -0.449 18.755 1.00 95.06 205 ARG A C 1
ATOM 1626 O O . ARG A 1 205 ? -3.515 -0.389 17.616 1.00 95.06 205 ARG A O 1
ATOM 1633 N N . ILE A 1 206 ? -3.378 -1.141 19.728 1.00 94.25 206 ILE A N 1
ATOM 1634 C CA . ILE A 1 206 ? -2.165 -1.945 19.514 1.00 94.25 206 ILE A CA 1
ATOM 1635 C C . ILE A 1 206 ? -2.446 -3.085 18.528 1.00 94.25 206 ILE A C 1
ATOM 1637 O O . ILE A 1 206 ? -1.646 -3.306 17.615 1.00 94.25 206 ILE A O 1
ATOM 1641 N N . LEU A 1 207 ? -3.582 -3.777 18.668 1.00 95.06 207 LEU A N 1
ATOM 1642 C CA . LEU A 1 207 ? -3.991 -4.833 17.739 1.00 95.06 207 LEU A CA 1
ATOM 1643 C C . LEU A 1 207 ? -4.223 -4.286 16.325 1.00 95.06 207 LEU A C 1
ATOM 1645 O O . LEU A 1 207 ? -3.636 -4.806 15.375 1.00 95.06 207 LEU A O 1
ATOM 1649 N N . LEU A 1 208 ? -4.979 -3.194 16.180 1.00 96.19 208 LEU A N 1
ATOM 1650 C CA . LEU A 1 208 ? -5.214 -2.541 14.888 1.00 96.19 208 LEU A CA 1
ATOM 1651 C C . LEU A 1 208 ? -3.887 -2.176 14.203 1.00 96.19 208 LEU A C 1
ATOM 1653 O O . LEU A 1 208 ? -3.654 -2.563 13.060 1.00 96.19 208 LEU A O 1
ATOM 1657 N N . LYS A 1 209 ? -2.954 -1.536 14.918 1.00 95.19 209 LYS A N 1
ATOM 1658 C CA . LYS A 1 209 ? -1.618 -1.204 14.385 1.00 95.19 209 LYS A CA 1
ATOM 1659 C C . LYS A 1 209 ? -0.792 -2.430 14.013 1.00 95.19 209 LYS A C 1
ATOM 1661 O O . LYS A 1 209 ? -0.034 -2.404 13.044 1.00 95.19 209 LYS A O 1
ATOM 1666 N N . LYS A 1 210 ? -0.894 -3.509 14.791 1.00 92.88 210 LYS A N 1
ATOM 1667 C CA . LYS A 1 210 ? -0.167 -4.753 14.527 1.00 92.88 210 LYS A CA 1
ATOM 1668 C C . LYS A 1 210 ? -0.648 -5.414 13.236 1.00 92.88 210 LYS A C 1
ATOM 1670 O O . LYS A 1 210 ? 0.189 -5.917 12.485 1.00 92.88 210 LYS A O 1
ATOM 1675 N N . HIS A 1 211 ? -1.957 -5.416 12.998 1.00 94.31 211 HIS A N 1
ATOM 1676 C CA . HIS A 1 211 ? -2.583 -6.175 11.918 1.00 94.31 211 HIS A CA 1
ATOM 1677 C C . HIS A 1 211 ? -2.791 -5.368 10.622 1.00 94.31 211 HIS A C 1
ATOM 1679 O O . HIS A 1 211 ? -2.812 -5.972 9.550 1.00 94.31 211 HIS A O 1
ATOM 1685 N N . LEU A 1 212 ? -2.847 -4.030 10.691 1.00 94.81 212 LEU A N 1
ATOM 1686 C CA . LEU A 1 212 ? -3.124 -3.129 9.558 1.00 94.81 212 LEU A CA 1
ATOM 1687 C C . LEU A 1 212 ? -1.883 -2.371 9.049 1.00 94.81 212 LEU A C 1
ATOM 1689 O O . LEU A 1 212 ? -1.945 -1.178 8.774 1.00 94.81 212 LEU A O 1
ATOM 1693 N N . LYS A 1 213 ? -0.724 -3.033 8.954 1.00 89.94 213 LYS A N 1
ATOM 1694 C CA . LYS A 1 213 ? 0.553 -2.361 8.621 1.00 89.94 213 LYS A CA 1
ATOM 1695 C C . LYS A 1 213 ? 0.708 -2.009 7.144 1.00 89.94 213 LYS A C 1
ATOM 1697 O O . LYS A 1 213 ? 1.205 -0.942 6.796 1.00 89.94 213 LYS A O 1
ATOM 1702 N N . ASP A 1 214 ? 0.333 -2.941 6.281 1.00 92.38 214 ASP A N 1
ATOM 1703 C CA . ASP A 1 214 ? 0.466 -2.846 4.831 1.00 92.38 214 ASP A CA 1
ATOM 1704 C C . ASP A 1 214 ? -0.648 -3.659 4.148 1.00 92.38 214 ASP A C 1
ATOM 1706 O O . ASP A 1 214 ? -1.363 -4.401 4.832 1.00 92.38 214 ASP A O 1
ATOM 1710 N N . PRO A 1 215 ? -0.868 -3.511 2.828 1.00 95.06 215 PRO A N 1
ATOM 1711 C CA . PRO A 1 215 ? -1.990 -4.168 2.162 1.00 95.06 215 PRO A CA 1
ATOM 1712 C C . PRO A 1 215 ? -1.951 -5.713 2.236 1.00 95.06 215 PRO A C 1
ATOM 1714 O O . PRO A 1 215 ? -2.997 -6.297 2.527 1.00 95.06 215 PRO A O 1
ATOM 1717 N N . PRO A 1 216 ? -0.805 -6.404 2.036 1.00 91.38 216 PRO A N 1
ATOM 1718 C CA . PRO A 1 216 ? -0.707 -7.850 2.240 1.00 91.38 216 PRO A CA 1
ATOM 1719 C C . PRO A 1 216 ? -1.036 -8.282 3.670 1.00 91.38 216 PRO A C 1
ATOM 1721 O O . PRO A 1 216 ? -1.897 -9.138 3.857 1.00 91.38 216 PRO A O 1
ATOM 1724 N N . ALA A 1 217 ? -0.411 -7.662 4.675 1.00 91.19 217 ALA A N 1
ATOM 1725 C CA . ALA A 1 217 ? -0.638 -7.990 6.077 1.00 91.19 217 ALA A CA 1
ATOM 1726 C C . ALA A 1 217 ? -2.098 -7.751 6.467 1.00 91.19 217 ALA A C 1
ATOM 1728 O O . ALA A 1 217 ? -2.721 -8.610 7.085 1.00 91.19 217 ALA A O 1
ATOM 1729 N N . THR A 1 218 ? -2.663 -6.618 6.050 1.00 92.81 218 THR A N 1
ATOM 1730 C CA . THR A 1 218 ? -4.070 -6.289 6.287 1.00 92.81 218 THR A CA 1
ATOM 1731 C C . THR A 1 218 ? -4.965 -7.384 5.736 1.00 92.81 218 THR A C 1
ATOM 1733 O O . THR A 1 218 ? -5.815 -7.889 6.461 1.00 92.81 218 THR A O 1
ATOM 1736 N N . ARG A 1 219 ? -4.749 -7.825 4.492 1.00 87.62 219 ARG A N 1
ATOM 1737 C CA . ARG A 1 219 ? -5.553 -8.887 3.877 1.00 87.62 219 ARG A CA 1
ATOM 1738 C C . ARG A 1 219 ? -5.456 -10.208 4.637 1.00 87.62 219 ARG A C 1
ATOM 1740 O O . ARG A 1 219 ? -6.493 -10.767 4.993 1.00 87.62 219 ARG A O 1
ATOM 1747 N N . THR A 1 220 ? -4.243 -10.677 4.919 1.00 89.31 220 THR A N 1
ATOM 1748 C CA . THR A 1 220 ? -4.040 -11.915 5.683 1.00 89.31 220 THR A CA 1
ATOM 1749 C C . THR A 1 220 ? -4.713 -11.829 7.050 1.00 89.31 220 THR A C 1
ATOM 1751 O O . THR A 1 220 ? -5.380 -12.763 7.473 1.00 89.31 220 THR A O 1
ATOM 1754 N N . ASN A 1 221 ? -4.651 -10.678 7.715 1.00 89.94 221 ASN A N 1
ATOM 1755 C CA . ASN A 1 221 ? -5.245 -10.499 9.037 1.00 89.94 221 ASN A CA 1
ATOM 1756 C C . ASN A 1 221 ? -6.742 -10.165 9.027 1.00 89.94 221 ASN A C 1
ATOM 1758 O O . ASN A 1 221 ? -7.352 -10.110 10.084 1.00 89.94 221 ASN A O 1
ATOM 1762 N N . THR A 1 222 ? -7.361 -9.874 7.888 1.00 86.38 222 THR A N 1
ATOM 1763 C CA . THR A 1 222 ? -8.776 -9.447 7.872 1.00 86.38 222 THR A CA 1
ATOM 1764 C C . THR A 1 222 ? -9.680 -10.336 7.063 1.00 86.38 222 THR A C 1
ATOM 1766 O O . THR A 1 222 ? -10.895 -10.215 7.170 1.00 86.38 222 THR A O 1
ATOM 1769 N N . VAL A 1 223 ? -9.098 -11.255 6.297 1.00 82.00 223 VAL A N 1
ATOM 1770 C CA . VAL A 1 223 ? -9.863 -12.211 5.506 1.00 82.00 223 VAL A CA 1
ATOM 1771 C C . VAL A 1 223 ? -9.391 -13.639 5.714 1.00 82.00 223 VAL A C 1
ATOM 1773 O O . VAL A 1 223 ? -10.223 -14.535 5.777 1.00 82.00 223 VAL A O 1
ATOM 1776 N N . GLU A 1 224 ? -8.086 -13.868 5.864 1.00 81.88 224 GLU A N 1
ATOM 1777 C CA . GLU A 1 224 ? -7.554 -15.224 6.068 1.00 81.88 224 GLU A CA 1
ATOM 1778 C C . GLU A 1 224 ? -7.514 -15.599 7.558 1.00 81.88 224 GLU A C 1
ATOM 1780 O O . GLU A 1 224 ? -7.811 -16.733 7.918 1.00 81.88 224 GLU A O 1
ATOM 1785 N N . ASN A 1 225 ? -7.201 -14.644 8.439 1.00 85.25 225 ASN A N 1
ATOM 1786 C CA . ASN A 1 225 ? -7.115 -14.838 9.884 1.00 85.25 225 ASN A CA 1
ATOM 1787 C C . ASN A 1 225 ? -7.858 -13.733 10.647 1.00 85.25 225 ASN A C 1
ATOM 1789 O O . ASN A 1 225 ? -7.268 -12.742 11.074 1.00 85.25 225 ASN A O 1
ATOM 1793 N N . VAL A 1 226 ? -9.161 -13.934 10.846 1.00 90.38 226 VAL A N 1
ATOM 1794 C CA . VAL A 1 226 ? -10.060 -12.966 11.498 1.00 90.38 226 VAL A CA 1
ATOM 1795 C C . VAL A 1 226 ? -10.185 -13.149 13.014 1.00 90.38 226 VAL A C 1
ATOM 1797 O O . VAL A 1 226 ? -10.872 -12.367 13.662 1.00 90.38 226 VAL A O 1
ATOM 1800 N N . GLY A 1 227 ? -9.527 -14.153 13.607 1.00 87.81 227 GLY A N 1
ATOM 1801 C CA . GLY A 1 227 ? -9.764 -14.548 15.004 1.00 87.81 227 GLY A CA 1
ATOM 1802 C C . GLY A 1 227 ? -9.529 -13.430 16.029 1.00 87.81 227 GLY A C 1
ATOM 1803 O O . GLY A 1 227 ? -10.256 -13.327 17.012 1.00 87.81 227 GLY A O 1
ATOM 1804 N N . TRP A 1 228 ? -8.569 -12.541 15.771 1.00 91.50 228 TRP A N 1
ATOM 1805 C CA . TRP A 1 228 ? -8.275 -11.395 16.641 1.00 91.50 228 TRP A CA 1
ATOM 1806 C C . TRP A 1 228 ? -9.354 -10.301 16.597 1.00 91.50 228 TRP A C 1
ATOM 1808 O O . TRP A 1 228 ? -9.444 -9.497 17.518 1.00 91.50 228 TRP A O 1
ATOM 1818 N N . GLN A 1 229 ? -10.194 -10.249 15.558 1.00 91.75 229 GLN A N 1
ATOM 1819 C CA . GLN A 1 229 ? -11.253 -9.238 15.470 1.00 91.75 229 GLN A CA 1
ATOM 1820 C C . GLN A 1 229 ? -12.316 -9.445 16.556 1.00 91.75 229 GLN A C 1
ATOM 1822 O O . GLN A 1 229 ? -12.917 -8.482 17.030 1.00 91.75 229 GLN A O 1
ATOM 1827 N N . GLY A 1 230 ? -12.502 -10.693 17.002 1.00 89.25 230 GLY A N 1
ATOM 1828 C CA . GLY A 1 230 ? -13.416 -11.036 18.089 1.00 89.25 230 GLY A CA 1
ATOM 1829 C C . GLY A 1 230 ? -12.991 -10.500 19.459 1.00 89.25 230 GLY A C 1
ATOM 1830 O O . GLY A 1 230 ? -13.826 -10.437 20.355 1.00 89.25 230 GLY A O 1
ATOM 1831 N N . SER A 1 231 ? -11.727 -10.094 19.636 1.00 89.38 231 SER A N 1
ATOM 1832 C CA . SER A 1 231 ? -11.263 -9.484 20.890 1.00 89.38 231 SER A CA 1
ATOM 1833 C C . SER A 1 231 ? -11.410 -7.961 20.932 1.00 89.38 231 SER A C 1
ATOM 1835 O O . SER A 1 231 ? -11.157 -7.375 21.980 1.00 89.38 231 SER A O 1
ATOM 1837 N N . LEU A 1 232 ? -11.780 -7.321 19.818 1.00 93.88 232 LEU A N 1
ATOM 1838 C CA . LEU A 1 232 ? -11.996 -5.874 19.748 1.00 93.88 232 LEU A CA 1
ATOM 1839 C C . LEU A 1 232 ? -13.356 -5.488 20.340 1.00 93.88 232 LEU A C 1
ATOM 1841 O O . LEU A 1 232 ? -14.320 -6.249 20.225 1.00 93.88 232 LEU A O 1
ATOM 1845 N N . THR A 1 233 ? -13.475 -4.277 20.897 1.00 94.12 233 THR A N 1
ATOM 1846 C CA . THR A 1 233 ? -14.807 -3.716 21.196 1.00 94.12 233 THR A CA 1
ATOM 1847 C C . THR A 1 233 ? -15.596 -3.415 19.920 1.00 94.12 233 THR A C 1
ATOM 1849 O O . THR A 1 233 ? -15.024 -3.347 18.829 1.00 94.12 233 THR A O 1
ATOM 1852 N N . LYS A 1 234 ? -16.913 -3.190 20.032 1.00 95.19 234 LYS A N 1
ATOM 1853 C CA . LYS A 1 234 ? -17.763 -2.863 18.875 1.00 95.19 234 LYS A CA 1
ATOM 1854 C C . LYS A 1 234 ? -17.297 -1.561 18.226 1.00 95.19 234 LYS A C 1
ATOM 1856 O O . LYS A 1 234 ? -17.202 -1.491 17.004 1.00 95.19 234 LYS A O 1
ATOM 1861 N N . ALA A 1 235 ? -16.926 -0.560 19.028 1.00 96.25 235 ALA A N 1
ATOM 1862 C CA . ALA A 1 235 ? -16.350 0.682 18.512 1.00 96.25 235 ALA A CA 1
ATOM 1863 C C . ALA A 1 235 ? -15.050 0.436 17.721 1.00 96.25 235 ALA A C 1
ATOM 1865 O O . ALA A 1 235 ? -14.860 0.990 16.639 1.00 96.25 235 ALA A O 1
ATOM 1866 N N . SER A 1 236 ? -14.165 -0.438 18.209 1.00 97.06 236 SER A N 1
ATOM 1867 C CA . SER A 1 236 ? -12.931 -0.789 17.499 1.00 97.06 236 SER A CA 1
ATOM 1868 C C . SER A 1 236 ? -13.153 -1.667 16.261 1.00 97.06 236 SER A C 1
ATOM 1870 O O . SER A 1 236 ? -12.369 -1.575 15.316 1.00 97.06 236 SER A O 1
ATOM 1872 N N . GLN A 1 237 ? -14.224 -2.462 16.210 1.00 96.38 237 GLN A N 1
ATOM 1873 C CA . GLN A 1 237 ? -14.654 -3.163 14.992 1.00 96.38 237 GLN A CA 1
ATOM 1874 C C . GLN A 1 237 ? -15.201 -2.192 13.933 1.00 96.38 237 GLN A C 1
ATOM 1876 O O . GLN A 1 237 ? -14.883 -2.327 12.749 1.00 96.38 237 GLN A O 1
ATOM 1881 N N . GLU A 1 238 ? -15.957 -1.169 14.338 1.00 97.69 238 GLU A N 1
ATOM 1882 C CA . GLU A 1 238 ? -16.381 -0.105 13.418 1.00 97.69 238 GLU A CA 1
ATOM 1883 C C . GLU A 1 238 ? -15.168 0.692 12.917 1.00 97.69 238 GLU A C 1
ATOM 1885 O O . GLU A 1 238 ? -15.060 0.976 11.725 1.00 97.69 238 GLU A O 1
ATOM 1890 N N . ALA A 1 239 ? -14.193 0.976 13.790 1.00 98.06 239 ALA A N 1
ATOM 1891 C CA . ALA A 1 239 ? -12.946 1.630 13.395 1.00 98.06 239 ALA A CA 1
ATOM 1892 C C . ALA A 1 239 ? -12.151 0.793 12.379 1.00 98.06 239 ALA A C 1
ATOM 1894 O O . ALA A 1 239 ? -11.611 1.340 11.417 1.00 98.06 239 ALA A O 1
ATOM 1895 N N . LEU A 1 240 ? -12.102 -0.533 12.557 1.00 97.50 240 LEU A N 1
ATOM 1896 C CA . LEU A 1 240 ? -11.511 -1.451 11.584 1.00 97.50 240 LEU A CA 1
ATOM 1897 C C . LEU A 1 240 ? -12.202 -1.322 10.219 1.00 97.50 240 LEU A C 1
ATOM 1899 O O . LEU A 1 240 ? -11.523 -1.139 9.207 1.00 97.50 240 LEU A O 1
ATOM 1903 N N . THR A 1 241 ? -13.534 -1.361 10.195 1.00 96.44 241 THR A N 1
ATOM 1904 C CA . THR A 1 241 ? -14.335 -1.218 8.968 1.00 96.44 241 THR A CA 1
ATOM 1905 C C . THR A 1 241 ? -14.065 0.121 8.279 1.00 96.44 241 THR A C 1
ATOM 1907 O O . THR A 1 241 ? -13.743 0.156 7.092 1.00 96.44 241 THR A O 1
ATOM 1910 N N . PHE A 1 242 ? -14.064 1.215 9.043 1.00 97.94 242 PHE A N 1
ATOM 1911 C CA . PHE A 1 242 ? -13.725 2.546 8.545 1.00 97.94 242 PHE A CA 1
ATOM 1912 C C . PHE A 1 242 ? -12.327 2.596 7.907 1.00 97.94 242 PHE A C 1
ATOM 1914 O O . PHE A 1 242 ? -12.162 3.105 6.796 1.00 97.94 242 PHE A O 1
ATOM 1921 N N . ILE A 1 243 ? -11.307 2.032 8.569 1.00 97.88 243 ILE A N 1
ATOM 1922 C CA . ILE A 1 243 ? -9.940 1.991 8.027 1.00 97.88 243 ILE A CA 1
ATOM 1923 C C . ILE A 1 243 ? -9.908 1.209 6.709 1.00 97.88 243 ILE A C 1
ATOM 1925 O O . ILE A 1 243 ? -9.257 1.643 5.755 1.00 97.88 243 ILE A O 1
ATOM 1929 N N . HIS A 1 244 ? -10.621 0.085 6.622 1.00 96.06 244 HIS A N 1
ATOM 1930 C CA . HIS A 1 244 ? -10.736 -0.679 5.382 1.00 96.06 244 HIS A CA 1
ATOM 1931 C C . HIS A 1 244 ? -11.329 0.152 4.246 1.00 96.06 244 HIS A C 1
ATOM 1933 O O . HIS A 1 244 ? -10.717 0.235 3.178 1.00 96.06 244 HIS A O 1
ATOM 1939 N N . ASP A 1 245 ? -12.461 0.805 4.484 1.00 96.44 245 ASP A N 1
ATOM 1940 C CA . ASP A 1 245 ? -13.183 1.572 3.468 1.00 96.44 245 ASP A CA 1
ATOM 1941 C C . ASP A 1 245 ? -12.392 2.784 2.962 1.00 96.44 245 ASP A C 1
ATOM 1943 O O . ASP A 1 245 ? -12.402 3.090 1.762 1.00 96.44 245 ASP A O 1
ATOM 1947 N N . VAL A 1 246 ? -11.665 3.457 3.858 1.00 97.25 246 VAL A N 1
ATOM 1948 C CA . VAL A 1 246 ? -10.864 4.644 3.531 1.00 97.25 246 VAL A CA 1
ATOM 1949 C C . VAL A 1 246 ? -9.531 4.262 2.883 1.00 97.25 246 VAL A C 1
ATOM 1951 O O . VAL A 1 246 ? -9.153 4.828 1.852 1.00 97.25 246 VAL A O 1
ATOM 1954 N N . VAL A 1 247 ? -8.803 3.298 3.453 1.00 97.38 247 VAL A N 1
ATOM 1955 C CA . VAL A 1 247 ? -7.396 3.030 3.103 1.00 97.38 247 VAL A CA 1
ATOM 1956 C C . VAL A 1 247 ? -7.237 1.862 2.133 1.00 97.38 247 VAL A C 1
ATOM 1958 O O . VAL A 1 247 ? -6.459 1.958 1.182 1.00 97.38 247 VAL A O 1
ATOM 1961 N N . PHE A 1 248 ? -7.944 0.755 2.345 1.00 96.50 248 PHE A N 1
ATOM 1962 C CA . PHE A 1 248 ? -7.653 -0.509 1.654 1.00 96.50 248 PHE A CA 1
ATOM 1963 C C . PHE A 1 248 ? -8.660 -0.872 0.561 1.00 96.50 248 PHE A C 1
ATOM 1965 O O . PHE A 1 248 ? -8.346 -1.691 -0.299 1.00 96.50 248 PHE A O 1
ATOM 1972 N N . LEU A 1 249 ? -9.835 -0.248 0.556 1.00 94.62 249 LEU A N 1
ATOM 1973 C CA . LEU A 1 249 ? -10.891 -0.423 -0.440 1.00 94.62 249 LEU A CA 1
ATOM 1974 C C . LEU A 1 249 ? -11.132 0.875 -1.210 1.00 94.62 249 LEU A C 1
ATOM 1976 O O . LEU A 1 249 ? -10.489 1.887 -0.959 1.00 94.62 249 LEU A O 1
ATOM 1980 N N . LYS A 1 250 ? -12.036 0.845 -2.192 1.00 94.75 250 LYS A N 1
ATOM 1981 C CA . LYS A 1 250 ? -12.322 1.997 -3.064 1.00 94.75 250 LYS A CA 1
ATOM 1982 C C . LYS A 1 250 ? -13.542 2.825 -2.648 1.00 94.75 250 LYS A C 1
ATOM 1984 O O . LYS A 1 250 ? -13.920 3.732 -3.386 1.00 94.75 250 LYS A O 1
ATOM 1989 N N . GLN A 1 251 ? -14.170 2.493 -1.518 1.00 95.31 251 GLN A N 1
ATOM 1990 C CA . GLN A 1 251 ? -15.473 3.026 -1.103 1.00 95.31 251 GLN A CA 1
ATOM 1991 C C . GLN A 1 251 ? -15.485 4.560 -1.075 1.00 95.31 251 GLN A C 1
ATOM 1993 O O . GLN A 1 251 ? -16.413 5.186 -1.581 1.00 95.31 251 GLN A O 1
ATOM 1998 N N . HIS A 1 252 ? -14.406 5.163 -0.573 1.00 96.00 252 HIS A N 1
ATOM 1999 C CA . HIS A 1 252 ? -14.283 6.615 -0.452 1.00 96.00 252 HIS A CA 1
ATOM 2000 C C . HIS A 1 252 ? -13.373 7.273 -1.503 1.00 96.00 252 HIS A C 1
ATOM 2002 O O . HIS A 1 252 ? -13.165 8.482 -1.448 1.00 96.00 252 HIS A O 1
ATOM 2008 N N . ASP A 1 253 ? -12.860 6.539 -2.501 1.00 95.56 253 ASP A N 1
ATOM 2009 C CA . ASP A 1 253 ? -11.863 7.051 -3.463 1.00 95.56 253 ASP A CA 1
ATOM 2010 C C . ASP A 1 253 ? -12.289 8.347 -4.157 1.00 95.56 253 ASP A C 1
ATOM 2012 O O . ASP A 1 253 ? -11.465 9.240 -4.359 1.00 95.56 253 ASP A O 1
ATOM 2016 N N . ASN A 1 254 ? -13.565 8.450 -4.536 1.00 93.56 254 ASN A N 1
ATOM 2017 C CA . ASN A 1 254 ? -14.093 9.621 -5.234 1.00 93.56 254 ASN A CA 1
ATOM 2018 C C . ASN A 1 254 ? -14.117 10.856 -4.328 1.00 93.56 254 ASN A C 1
ATOM 2020 O O . ASN A 1 254 ? -13.704 11.927 -4.760 1.00 93.56 254 ASN A O 1
ATOM 2024 N N . ILE A 1 255 ? -14.537 10.687 -3.075 1.00 94.50 255 ILE A N 1
ATOM 2025 C CA . ILE A 1 255 ? -14.620 11.763 -2.080 1.00 94.50 255 ILE A CA 1
ATOM 2026 C C . ILE A 1 255 ? -13.212 12.234 -1.718 1.00 94.50 255 ILE A C 1
ATOM 2028 O O . ILE A 1 255 ? -12.915 13.427 -1.769 1.00 94.50 255 ILE A O 1
ATOM 2032 N N . LEU A 1 256 ? -12.300 11.287 -1.470 1.00 95.69 256 LEU A N 1
ATOM 2033 C CA . LEU A 1 256 ? -10.900 11.600 -1.194 1.00 95.69 256 LEU A CA 1
ATOM 2034 C C . LEU A 1 256 ? -10.263 12.365 -2.361 1.00 95.69 256 LEU A C 1
ATOM 2036 O O . LEU A 1 256 ? -9.592 13.367 -2.138 1.00 95.69 256 LEU A O 1
ATOM 2040 N N . LYS A 1 257 ? -10.511 11.944 -3.610 1.00 93.44 257 LYS A N 1
ATOM 2041 C CA . LYS A 1 257 ? -10.013 12.639 -4.810 1.00 93.44 257 LYS A CA 1
ATOM 2042 C C . LYS A 1 257 ? -10.590 14.040 -4.997 1.00 93.44 257 LYS A C 1
ATOM 2044 O O . LYS A 1 257 ? -9.894 14.877 -5.560 1.00 93.44 257 LYS A O 1
ATOM 2049 N N . GLN A 1 258 ? -11.827 14.284 -4.569 1.00 91.38 258 GLN A N 1
ATOM 2050 C CA . GLN A 1 258 ? -12.461 15.601 -4.660 1.00 91.38 258 GLN A CA 1
ATOM 2051 C C . GLN A 1 258 ? -11.880 16.589 -3.646 1.00 91.38 258 GLN A C 1
ATOM 2053 O O . GLN A 1 258 ? -11.653 17.744 -3.999 1.00 91.38 258 GLN A O 1
ATOM 2058 N N . GLY A 1 259 ? -11.618 16.146 -2.412 1.00 88.94 259 GLY A N 1
ATOM 2059 C CA . GLY A 1 259 ? -11.098 17.035 -1.371 1.00 88.94 259 GLY A CA 1
ATOM 2060 C C . GLY A 1 259 ? -9.575 17.191 -1.383 1.00 88.94 259 GLY A C 1
ATOM 2061 O O . GLY A 1 259 ? -9.064 18.258 -1.050 1.00 88.94 259 GLY A O 1
ATOM 2062 N N . MET A 1 260 ? -8.815 16.165 -1.780 1.00 92.81 260 MET A N 1
ATOM 2063 C CA . MET A 1 260 ? -7.353 16.217 -1.684 1.00 92.81 260 MET A CA 1
ATOM 2064 C C . MET A 1 260 ? -6.681 16.928 -2.871 1.00 92.81 260 MET A C 1
ATOM 2066 O O . MET A 1 260 ? -7.085 16.823 -4.028 1.00 92.81 260 MET A O 1
ATOM 2070 N N . LYS A 1 261 ? -5.540 17.556 -2.591 1.00 88.56 261 LYS A N 1
ATOM 2071 C CA . LYS A 1 261 ? -4.535 18.002 -3.564 1.00 88.56 261 LYS A CA 1
ATOM 2072 C C . LYS A 1 261 ? -3.293 17.104 -3.462 1.00 88.56 261 LYS A C 1
ATOM 2074 O O . LYS A 1 261 ? -3.123 16.388 -2.468 1.00 88.56 261 LYS A O 1
ATOM 2079 N N . PRO A 1 262 ? -2.385 17.118 -4.459 1.00 84.38 262 PRO A N 1
ATOM 2080 C CA . PRO A 1 262 ? -1.081 16.480 -4.306 1.00 84.38 262 PRO A CA 1
ATOM 2081 C C . PRO A 1 262 ? -0.406 16.944 -3.008 1.00 84.38 262 PRO A C 1
ATOM 2083 O O . PRO A 1 262 ? -0.366 18.137 -2.723 1.00 84.38 262 PRO A O 1
ATOM 2086 N N . ASN A 1 263 ? 0.100 15.994 -2.220 1.00 83.69 263 ASN A N 1
ATOM 2087 C CA . ASN A 1 263 ? 0.729 16.214 -0.913 1.00 83.69 263 ASN A CA 1
ATOM 2088 C C . ASN A 1 263 ? -0.184 16.707 0.228 1.00 83.69 263 ASN A C 1
ATOM 2090 O O . ASN A 1 263 ? 0.336 16.926 1.320 1.00 83.69 263 ASN A O 1
ATOM 2094 N N . SER A 1 264 ? -1.514 16.775 0.060 1.00 90.94 264 SER A N 1
ATOM 2095 C CA . SER A 1 264 ? -2.452 17.129 1.147 1.00 90.94 264 SER A CA 1
ATOM 2096 C C . SER A 1 264 ? -2.193 16.353 2.437 1.00 90.94 264 SER A C 1
ATOM 2098 O O . SER A 1 264 ? -1.906 15.155 2.383 1.00 90.94 264 SER A O 1
ATOM 2100 N N . HIS A 1 265 ? -2.299 17.027 3.581 1.00 94.69 265 HIS A N 1
ATOM 2101 C CA . HIS A 1 265 ? -2.164 16.407 4.898 1.00 94.69 265 HIS A CA 1
ATOM 2102 C C . HIS A 1 265 ? -3.430 15.598 5.254 1.00 94.69 265 HIS A C 1
ATOM 2104 O O . HIS A 1 265 ? -4.522 16.032 4.882 1.00 94.69 265 HIS A O 1
ATOM 2110 N N . PRO A 1 266 ? -3.330 14.447 5.950 1.00 96.75 266 PRO A N 1
ATOM 2111 C CA . PRO A 1 266 ? -4.492 13.623 6.305 1.00 96.75 266 PRO A CA 1
ATOM 2112 C C . PRO A 1 266 ? -5.565 14.306 7.163 1.00 96.75 266 PRO A C 1
ATOM 2114 O O . PRO A 1 266 ? -6.696 13.844 7.172 1.00 96.75 266 PRO A O 1
ATOM 2117 N N . GLU A 1 267 ? -5.255 15.408 7.845 1.00 96.12 267 GLU A N 1
ATOM 2118 C CA . GLU A 1 267 ? -6.235 16.163 8.649 1.00 96.12 267 GLU A CA 1
ATOM 2119 C C . GLU A 1 267 ? -7.445 16.662 7.854 1.00 96.12 267 GLU A C 1
ATOM 2121 O O . GLU A 1 267 ? -8.512 16.839 8.435 1.00 96.12 267 GLU A O 1
ATOM 2126 N N . ILE A 1 268 ? -7.317 16.797 6.529 1.00 95.69 268 ILE A N 1
ATOM 2127 C CA . ILE A 1 268 ? -8.436 17.139 5.642 1.00 95.69 268 ILE A CA 1
ATOM 2128 C C . ILE A 1 268 ? -9.596 16.131 5.723 1.00 95.69 268 ILE A C 1
ATOM 2130 O O . ILE A 1 268 ? -10.715 16.454 5.343 1.00 95.69 268 ILE A O 1
ATOM 2134 N N . LEU A 1 269 ? -9.368 14.917 6.243 1.00 96.31 269 LEU A N 1
ATOM 2135 C CA . LEU A 1 269 ? -10.446 13.964 6.521 1.00 96.31 269 LEU A CA 1
ATOM 2136 C C . LEU A 1 269 ? -11.514 14.552 7.462 1.00 96.31 269 LEU A C 1
ATOM 2138 O O . LEU A 1 269 ? -12.682 14.207 7.319 1.00 96.31 269 LEU A O 1
ATOM 2142 N N . ASN A 1 270 ? -11.140 15.472 8.360 1.00 94.25 270 ASN A N 1
ATOM 2143 C CA . ASN A 1 270 ? -12.067 16.145 9.279 1.00 94.25 270 ASN A CA 1
ATOM 2144 C C . ASN A 1 270 ? -12.925 17.226 8.601 1.00 94.25 270 ASN A C 1
ATOM 2146 O O . ASN A 1 270 ? -13.860 17.737 9.208 1.00 94.25 270 ASN A O 1
ATOM 2150 N N . GLU A 1 271 ? -12.605 17.589 7.359 1.00 94.38 271 GLU A N 1
ATOM 2151 C CA . GLU A 1 271 ? -13.350 18.569 6.559 1.00 94.38 271 GLU A CA 1
ATOM 2152 C C . GLU A 1 271 ? -14.285 17.883 5.549 1.00 94.38 271 GLU A C 1
ATOM 2154 O O . GLU A 1 271 ? -15.125 18.526 4.924 1.00 94.38 271 GLU A O 1
ATOM 2159 N N . MET A 1 272 ? -14.140 16.567 5.364 1.00 95.06 272 MET A N 1
ATOM 2160 C CA . MET A 1 272 ? -14.925 15.783 4.416 1.00 95.06 272 MET A CA 1
ATOM 2161 C C . MET A 1 272 ? -16.166 15.218 5.110 1.00 95.06 272 MET A C 1
ATOM 2163 O O . MET A 1 272 ? -16.071 14.195 5.782 1.00 95.06 272 MET A O 1
ATOM 2167 N N . GLU A 1 273 ? -17.328 15.839 4.902 1.00 95.88 273 GLU A N 1
ATOM 2168 C CA . GLU A 1 273 ? -18.603 15.497 5.563 1.00 95.88 273 GLU A CA 1
ATOM 2169 C C . GLU A 1 273 ? -18.876 13.985 5.617 1.00 95.88 273 GLU A C 1
ATOM 2171 O O . GLU A 1 273 ? -19.007 13.426 6.697 1.00 95.88 273 GLU A O 1
ATOM 2176 N N . THR A 1 274 ? -18.819 13.277 4.486 1.00 95.69 274 THR A N 1
ATOM 2177 C CA . THR A 1 274 ? -19.064 11.822 4.455 1.00 95.69 274 THR A CA 1
ATOM 2178 C C . THR A 1 274 ? -18.044 11.006 5.259 1.00 95.69 274 THR A C 1
ATOM 2180 O O . THR A 1 274 ? -18.369 9.941 5.783 1.00 95.69 274 THR A O 1
ATOM 2183 N N . ILE A 1 275 ? -16.791 11.465 5.341 1.00 97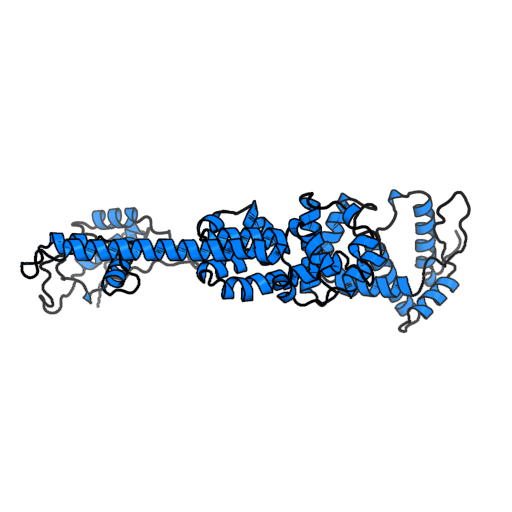.06 275 ILE A N 1
ATOM 2184 C CA . ILE A 1 275 ? -15.761 10.808 6.157 1.00 97.06 275 ILE A CA 1
ATOM 2185 C C . ILE A 1 275 ? -16.014 11.088 7.636 1.00 97.06 275 ILE A C 1
ATOM 2187 O O . ILE A 1 275 ? -15.911 10.171 8.449 1.00 97.06 275 ILE A O 1
ATOM 2191 N N . VAL A 1 276 ? -16.379 12.326 7.974 1.00 96.75 276 VAL A N 1
ATOM 2192 C CA . VAL A 1 276 ? -16.738 12.730 9.335 1.00 96.75 276 VAL A CA 1
ATOM 2193 C C . VAL A 1 276 ? -17.948 11.939 9.817 1.00 96.75 276 VAL A C 1
ATOM 2195 O O . VAL A 1 276 ? -17.867 11.327 10.872 1.00 96.75 276 VAL A O 1
ATOM 2198 N N . GLU A 1 277 ? -19.014 11.845 9.024 1.00 96.50 277 GLU A N 1
ATOM 2199 C CA . GLU A 1 277 ? -20.196 11.030 9.330 1.00 96.50 277 GLU A CA 1
ATOM 2200 C C . GLU A 1 277 ? -19.839 9.557 9.557 1.00 96.50 277 GLU A C 1
ATOM 2202 O O . GLU A 1 277 ? -20.334 8.919 10.490 1.00 96.50 277 GLU A O 1
ATOM 2207 N N . ALA A 1 278 ? -18.956 9.002 8.718 1.00 96.56 278 ALA A N 1
ATOM 2208 C CA . ALA A 1 278 ? -18.489 7.633 8.879 1.00 96.56 278 ALA A CA 1
ATOM 2209 C C . ALA A 1 278 ? -17.687 7.442 10.171 1.00 96.56 278 ALA A C 1
ATOM 2211 O O . ALA A 1 278 ? -17.877 6.449 10.871 1.00 96.56 278 ALA A O 1
ATOM 2212 N N . TRP A 1 279 ? -16.845 8.411 10.525 1.00 97.81 279 TRP A N 1
ATOM 2213 C CA . TRP A 1 279 ? -16.087 8.387 11.768 1.00 97.81 279 TRP A CA 1
ATOM 2214 C C . TRP A 1 279 ? -16.961 8.627 13.007 1.00 97.81 279 TRP A C 1
ATOM 2216 O O . TRP A 1 279 ? -16.743 8.004 14.045 1.00 97.81 279 TRP A O 1
ATOM 2226 N N . SER A 1 280 ? -18.004 9.454 12.908 1.00 96.56 280 SER A N 1
ATOM 2227 C CA . SER A 1 280 ? -18.954 9.693 13.997 1.00 96.56 280 SER A CA 1
ATOM 2228 C C . SER A 1 280 ? -19.642 8.409 14.452 1.00 96.56 280 SER A C 1
ATOM 2230 O O . SER A 1 280 ? -19.949 8.288 15.632 1.00 96.56 280 SER A O 1
ATOM 2232 N N . ARG A 1 281 ? -19.820 7.404 13.580 1.00 96.38 281 ARG A N 1
ATOM 2233 C CA . ARG A 1 281 ? -20.325 6.084 14.003 1.00 96.38 281 ARG A CA 1
ATOM 2234 C C . ARG A 1 281 ? -19.398 5.393 15.001 1.00 96.38 281 ARG A C 1
ATOM 2236 O O . ARG A 1 281 ? -19.884 4.829 15.977 1.00 96.38 281 ARG A O 1
ATOM 2243 N N . VAL A 1 282 ? -18.084 5.483 14.793 1.00 97.19 282 VAL A N 1
ATOM 2244 C CA . VAL A 1 282 ? -17.072 4.945 15.717 1.00 97.19 282 VAL A CA 1
ATOM 2245 C C . VAL A 1 282 ? -17.176 5.640 17.072 1.00 97.19 282 VAL A C 1
ATOM 2247 O O . VAL A 1 282 ? -17.221 4.976 18.107 1.00 97.19 282 VAL A O 1
ATOM 2250 N N . VAL A 1 283 ? -17.250 6.974 17.061 1.00 96.31 283 VAL A N 1
ATOM 2251 C CA . VAL A 1 283 ? -17.346 7.790 18.281 1.00 96.31 283 VAL A CA 1
ATOM 2252 C C . VAL A 1 283 ? -18.644 7.495 19.034 1.00 96.31 283 VAL A C 1
ATOM 2254 O O . VAL A 1 283 ? -18.596 7.184 20.220 1.00 96.31 283 VAL A O 1
ATOM 2257 N N . ASN A 1 284 ? -19.783 7.486 18.343 1.00 95.19 284 ASN A N 1
ATOM 2258 C CA . ASN A 1 284 ? -21.089 7.215 18.945 1.00 95.19 284 ASN A CA 1
ATOM 2259 C C . ASN A 1 284 ? -21.163 5.799 19.536 1.00 95.19 284 ASN A C 1
ATOM 2261 O O . ASN A 1 284 ? -21.716 5.608 20.616 1.00 95.19 284 ASN A O 1
ATOM 2265 N N . LEU A 1 285 ? -20.589 4.794 18.862 1.00 94.44 285 LEU A N 1
ATOM 2266 C CA . LEU A 1 285 ? -20.502 3.438 19.413 1.00 94.44 285 LEU A CA 1
ATOM 2267 C C . LEU A 1 285 ? -19.657 3.402 20.683 1.00 94.44 285 LEU A C 1
ATOM 2269 O O . LEU A 1 285 ? -20.046 2.746 21.644 1.00 94.44 285 LEU A O 1
ATOM 2273 N N . HIS A 1 286 ? -18.536 4.121 20.711 1.00 93.25 286 HIS A N 1
ATOM 2274 C CA . HIS A 1 286 ? -17.708 4.203 21.908 1.00 93.25 286 HIS A CA 1
ATOM 2275 C C . HIS A 1 286 ? -18.438 4.898 23.069 1.00 93.25 286 HIS A C 1
ATOM 2277 O O . HIS A 1 286 ? -18.388 4.425 24.203 1.00 93.25 286 HIS A O 1
ATOM 2283 N N . GLU A 1 287 ? -19.147 5.992 22.797 1.00 91.75 287 GLU A N 1
ATOM 2284 C CA . GLU A 1 287 ? -19.946 6.698 23.802 1.00 91.75 287 GLU A CA 1
ATOM 2285 C C . GLU A 1 287 ? -21.079 5.826 24.350 1.00 91.75 287 GLU A C 1
ATOM 2287 O O . GLU A 1 287 ? -21.288 5.795 25.563 1.00 91.75 287 GLU A O 1
ATOM 2292 N N . ASN A 1 288 ? -21.746 5.057 23.486 1.00 91.19 288 ASN A N 1
ATOM 2293 C CA . ASN A 1 288 ? -22.759 4.087 23.896 1.00 91.19 288 ASN A CA 1
ATOM 2294 C C . ASN A 1 288 ? -22.158 2.971 24.762 1.00 91.19 288 ASN A C 1
ATOM 2296 O O . ASN A 1 288 ? -22.717 2.658 25.807 1.00 91.19 288 ASN A O 1
ATOM 2300 N N . GLU A 1 289 ? -20.998 2.418 24.392 1.00 89.69 289 GLU A N 1
ATOM 2301 C CA . GLU A 1 289 ? -20.286 1.426 25.215 1.00 89.69 289 GLU A CA 1
ATOM 2302 C C . GLU A 1 289 ? -19.939 1.985 26.604 1.00 89.69 289 GLU A C 1
ATOM 2304 O O . GLU A 1 289 ? -20.125 1.306 27.614 1.00 89.69 289 GLU A O 1
ATOM 2309 N N . LEU A 1 290 ? -19.477 3.238 26.676 1.00 86.88 290 LEU A N 1
ATOM 2310 C CA . LEU A 1 290 ? -19.194 3.908 27.947 1.00 86.88 290 LEU A CA 1
ATOM 2311 C C . LEU A 1 290 ? -20.464 4.178 28.760 1.00 86.88 290 LEU A C 1
ATOM 2313 O O . LEU A 1 290 ? -20.427 4.104 29.989 1.00 86.88 290 LEU A O 1
ATOM 2317 N N . ALA A 1 291 ? -21.573 4.521 28.104 1.00 86.75 291 ALA A N 1
ATOM 2318 C CA . ALA A 1 291 ? -22.859 4.723 28.760 1.00 86.75 291 ALA A CA 1
ATOM 2319 C C . ALA A 1 291 ? -23.409 3.404 29.322 1.00 86.75 291 ALA A C 1
ATOM 2321 O O . ALA A 1 291 ? -23.851 3.381 30.467 1.00 86.75 291 ALA A O 1
ATOM 2322 N N . GLU A 1 292 ? -23.313 2.304 28.570 1.00 85.94 292 GLU A N 1
ATOM 2323 C CA . GLU A 1 292 ? -23.675 0.955 29.020 1.00 85.94 292 GLU A CA 1
ATOM 2324 C C . GLU A 1 292 ? -22.805 0.504 30.206 1.00 85.94 292 GLU A C 1
ATOM 2326 O O . GLU A 1 292 ? -23.332 -0.001 31.198 1.00 85.94 292 GLU A O 1
ATOM 2331 N N . GLU A 1 293 ? -21.487 0.741 30.158 1.00 83.31 293 GLU A N 1
ATOM 2332 C CA . GLU A 1 293 ? -20.570 0.424 31.263 1.00 83.31 293 GLU A CA 1
ATOM 2333 C C . GLU A 1 293 ? -20.913 1.238 32.522 1.00 83.31 293 GLU A C 1
ATOM 2335 O O . GLU A 1 293 ? -21.004 0.682 33.618 1.00 83.31 293 GLU A O 1
ATOM 2340 N N . LYS A 1 294 ? -21.187 2.542 32.375 1.00 82.06 294 LYS A N 1
ATOM 2341 C CA . LYS A 1 294 ? -21.611 3.411 33.487 1.00 82.06 294 LYS A CA 1
ATOM 2342 C C . LYS A 1 294 ? -22.972 3.019 34.055 1.00 82.06 294 LYS A C 1
ATOM 2344 O O . LYS A 1 294 ? -23.115 2.976 35.272 1.00 82.06 294 LYS A O 1
ATOM 2349 N N . ALA A 1 295 ? -23.953 2.720 33.207 1.00 80.38 295 ALA A N 1
ATOM 2350 C CA . ALA A 1 295 ? -25.275 2.281 33.643 1.00 80.38 295 ALA A CA 1
ATOM 2351 C C . ALA A 1 295 ? -25.190 0.935 34.379 1.00 80.38 295 ALA A C 1
ATOM 2353 O O . ALA A 1 295 ? -25.800 0.766 35.435 1.00 80.38 295 ALA A O 1
ATOM 2354 N N . GLY A 1 296 ? -24.373 -0.001 33.885 1.00 75.31 296 GLY A N 1
ATOM 2355 C CA . GLY A 1 296 ? -24.097 -1.267 34.565 1.00 75.31 296 GLY A CA 1
ATOM 2356 C C . GLY A 1 296 ? -23.473 -1.066 35.947 1.00 75.31 296 GLY A C 1
ATOM 2357 O O . GLY A 1 296 ? -23.921 -1.680 36.915 1.00 75.31 296 GLY A O 1
ATOM 2358 N N . LEU A 1 297 ? -22.498 -0.158 36.063 1.00 72.06 297 LEU A N 1
ATOM 2359 C CA . LEU A 1 297 ? -21.881 0.214 37.340 1.00 72.06 297 LEU A CA 1
ATOM 2360 C C . LEU A 1 297 ? -22.882 0.868 38.305 1.00 72.06 297 LEU A C 1
ATOM 2362 O O . LEU A 1 297 ? -22.967 0.444 39.452 1.00 72.06 297 LEU A O 1
ATOM 2366 N N . GLN A 1 298 ? -23.703 1.812 37.839 1.00 68.50 298 GLN A N 1
ATOM 2367 C CA . GLN A 1 298 ? -24.744 2.451 38.659 1.00 68.50 298 GLN A CA 1
ATOM 2368 C C . GLN A 1 298 ? -25.817 1.461 39.124 1.00 68.50 298 GLN A C 1
ATOM 2370 O O . GLN A 1 298 ? -26.316 1.564 40.238 1.00 68.50 298 GLN A O 1
ATOM 2375 N N . THR A 1 299 ? -26.151 0.460 38.306 1.00 67.44 299 THR A N 1
ATOM 2376 C CA . THR A 1 299 ? -27.095 -0.599 38.697 1.00 67.44 299 THR A CA 1
ATOM 2377 C C . THR A 1 299 ? -26.480 -1.542 39.741 1.00 67.44 299 THR A C 1
ATOM 2379 O O . THR A 1 299 ? -27.191 -2.078 40.589 1.00 67.44 299 THR A O 1
ATOM 2382 N N . LEU A 1 300 ? -25.160 -1.760 39.697 1.00 58.66 300 LEU A N 1
ATOM 2383 C CA . LEU A 1 300 ? -24.426 -2.529 40.707 1.00 58.66 300 LEU A CA 1
ATOM 2384 C C . LEU A 1 300 ? -24.273 -1.751 42.024 1.00 58.66 300 LEU A C 1
ATOM 2386 O O . LEU A 1 300 ? -24.367 -2.362 43.085 1.00 58.66 300 LEU A O 1
ATOM 2390 N N . GLU A 1 301 ? -24.085 -0.432 41.962 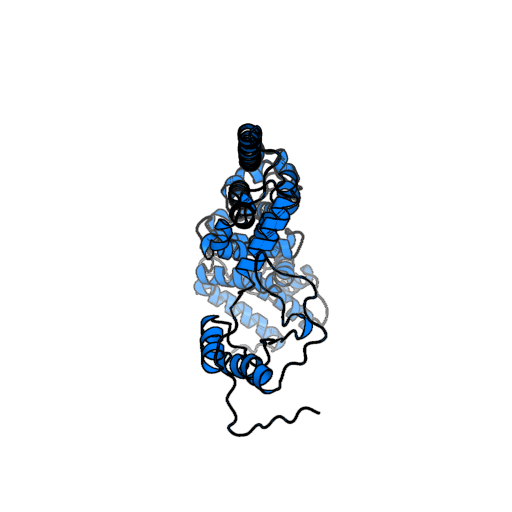1.00 55.88 301 GLU A N 1
ATOM 2391 C CA . GLU A 1 301 ? -24.032 0.460 43.130 1.00 55.88 301 GLU A CA 1
ATOM 2392 C C . GLU A 1 301 ? -25.418 0.649 43.767 1.00 55.88 301 GLU A C 1
ATOM 2394 O O . GLU A 1 301 ? -25.561 0.456 44.969 1.00 55.88 301 GLU A O 1
ATOM 2399 N N . GLY A 1 302 ? -26.472 0.872 42.976 1.00 51.28 302 GLY A N 1
ATOM 2400 C CA . GLY A 1 302 ? -27.849 0.955 43.484 1.00 51.28 302 GLY A CA 1
ATOM 2401 C C . GLY A 1 302 ? -28.341 -0.349 44.123 1.00 51.28 302 GLY A C 1
ATOM 2402 O O . GLY A 1 302 ? -29.051 -0.324 45.123 1.00 51.28 302 GLY A O 1
ATOM 2403 N N . LYS A 1 303 ? -27.894 -1.509 43.619 1.00 49.53 303 LYS A N 1
ATOM 2404 C CA . LYS A 1 303 ? -28.135 -2.805 44.278 1.00 49.53 303 LYS A CA 1
ATOM 2405 C C . LYS A 1 303 ? -27.315 -3.000 45.552 1.00 49.53 303 LYS A C 1
ATOM 2407 O O . LYS A 1 303 ? -27.742 -3.769 46.406 1.00 49.53 303 LYS A O 1
ATOM 2412 N N . ALA A 1 304 ? -26.158 -2.350 45.681 1.00 45.88 304 ALA A N 1
ATOM 2413 C CA . ALA A 1 304 ? -25.391 -2.359 46.921 1.00 45.88 304 ALA A CA 1
ATOM 2414 C C . ALA A 1 304 ? -26.091 -1.517 48.001 1.00 45.88 304 ALA A C 1
ATOM 2416 O O . ALA A 1 304 ? -26.173 -1.974 49.140 1.00 45.88 304 ALA A O 1
ATOM 2417 N N . ASP A 1 305 ? -26.684 -0.379 47.626 1.00 42.47 305 ASP A N 1
ATOM 2418 C CA . ASP A 1 305 ? -27.424 0.503 48.539 1.00 42.47 305 ASP A CA 1
ATOM 2419 C C . ASP A 1 305 ? -28.798 -0.062 48.952 1.00 42.47 305 ASP A C 1
ATOM 2421 O O . ASP A 1 305 ? -29.172 0.045 50.119 1.00 42.47 305 ASP A O 1
ATOM 2425 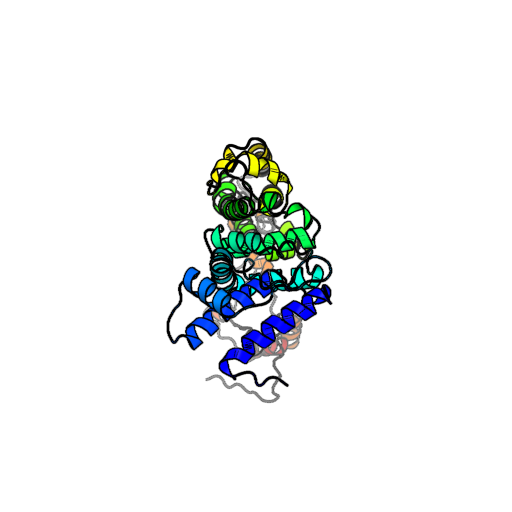N N . GLU A 1 306 ? -29.524 -0.765 48.071 1.00 41.84 306 GLU A N 1
ATOM 2426 C CA . GLU A 1 306 ? -30.764 -1.473 48.459 1.00 41.84 306 GLU A CA 1
ATOM 2427 C C . GLU A 1 306 ? -30.505 -2.733 49.306 1.00 41.84 306 GLU A C 1
ATOM 2429 O O . GLU A 1 306 ? -31.366 -3.148 50.079 1.00 41.84 306 GLU A O 1
ATOM 2434 N N . SER A 1 307 ? -29.302 -3.313 49.232 1.00 38.78 307 SER A N 1
ATOM 2435 C CA . SER A 1 307 ? -28.839 -4.344 50.177 1.00 38.78 307 SER A CA 1
ATOM 2436 C C . SER A 1 307 ? -28.140 -3.769 51.420 1.00 38.78 307 SER A C 1
ATOM 2438 O O . SER A 1 307 ? -27.639 -4.524 52.249 1.00 38.78 307 SER A O 1
ATOM 2440 N N . GLY A 1 308 ? -28.081 -2.439 51.541 1.00 37.12 308 GLY A N 1
ATOM 2441 C CA . GLY A 1 308 ? -27.265 -1.714 52.514 1.00 37.12 308 GLY A CA 1
ATOM 2442 C C . GLY A 1 308 ? -27.964 -1.341 53.820 1.00 37.12 308 GLY A C 1
ATOM 2443 O O . GLY A 1 308 ? -27.360 -0.633 54.622 1.00 37.12 308 GLY A O 1
ATOM 2444 N N . ASN A 1 309 ? -29.199 -1.797 54.062 1.00 35.34 309 ASN A N 1
ATOM 2445 C CA . ASN A 1 309 ? -29.935 -1.456 55.287 1.00 35.34 309 ASN A CA 1
ATOM 2446 C C . ASN A 1 309 ? -30.296 -2.636 56.199 1.00 35.34 309 ASN A C 1
ATOM 2448 O O . ASN A 1 309 ? -31.046 -2.454 57.154 1.00 35.34 309 ASN A O 1
ATOM 2452 N N . GLU A 1 310 ? -29.705 -3.812 55.984 1.00 36.12 310 GLU A N 1
ATOM 2453 C CA . GLU A 1 310 ? -29.678 -4.857 57.007 1.00 36.12 310 GLU A CA 1
ATOM 2454 C C . GLU A 1 310 ? -28.250 -5.385 57.204 1.00 36.12 310 GLU A C 1
ATOM 2456 O O . GLU A 1 310 ? -27.614 -5.893 56.285 1.00 36.12 310 GLU A O 1
ATOM 2461 N N . ALA A 1 311 ? -27.788 -5.271 58.452 1.00 37.19 311 ALA A N 1
ATOM 2462 C CA . ALA A 1 311 ? -26.587 -5.870 59.032 1.00 37.19 311 ALA A CA 1
ATOM 2463 C C . ALA A 1 311 ? -25.230 -5.194 58.743 1.00 37.19 311 ALA A C 1
ATOM 2465 O O . ALA A 1 311 ? -24.288 -5.789 58.216 1.00 37.19 311 ALA A O 1
ATOM 2466 N N . ALA A 1 312 ? -25.059 -3.990 59.295 1.00 42.53 312 ALA A N 1
ATOM 2467 C CA . ALA A 1 312 ? -23.853 -3.757 60.085 1.00 42.53 312 ALA A CA 1
ATOM 2468 C C . ALA A 1 312 ? -23.941 -4.611 61.366 1.00 42.53 312 ALA A C 1
ATOM 2470 O O . ALA A 1 312 ? -25.011 -4.721 61.961 1.00 42.53 312 ALA A O 1
ATOM 2471 N N . THR A 1 313 ? -22.806 -5.187 61.772 1.00 43.97 313 THR A N 1
ATOM 2472 C CA . THR A 1 313 ? -22.583 -6.004 62.983 1.00 43.97 313 THR A CA 1
ATOM 2473 C C . THR A 1 313 ? -23.319 -7.345 63.061 1.00 43.97 313 THR A C 1
ATOM 2475 O O . THR A 1 313 ? -24.323 -7.443 63.742 1.00 43.97 313 THR A O 1
ATOM 2478 N N . GLU A 1 314 ? -22.757 -8.397 62.452 1.00 34.97 314 GLU A N 1
ATOM 2479 C CA . GLU A 1 314 ? -22.676 -9.757 63.025 1.00 34.97 314 GLU A CA 1
ATOM 2480 C C . GLU A 1 314 ? -21.776 -10.655 62.149 1.00 34.97 314 GLU A C 1
ATOM 2482 O O . GLU A 1 314 ? -21.545 -10.367 60.977 1.00 34.97 314 GLU A O 1
ATOM 2487 N N . GLY A 1 315 ? -21.151 -11.666 62.759 1.00 42.41 315 GLY A N 1
ATOM 2488 C CA . GLY A 1 315 ? -19.937 -12.343 62.285 1.00 42.41 315 GLY A CA 1
ATOM 2489 C C . GLY A 1 315 ? -19.914 -12.729 60.802 1.00 42.41 315 GLY A C 1
ATOM 2490 O O . GLY A 1 315 ? -20.813 -13.399 60.300 1.00 42.41 315 GLY A O 1
ATOM 2491 N N . GLN A 1 316 ? -18.828 -12.360 60.113 1.00 47.19 316 GLN A N 1
ATOM 2492 C CA . GLN A 1 316 ? -18.543 -12.829 58.758 1.00 47.19 316 GLN A CA 1
ATOM 2493 C C . GLN A 1 316 ? -18.395 -14.351 58.787 1.00 47.19 316 GLN A C 1
ATOM 2495 O O . GLN A 1 316 ? -17.348 -14.887 59.149 1.00 47.19 316 GLN A O 1
ATOM 2500 N N . THR A 1 317 ? -19.466 -15.055 58.434 1.00 53.19 317 THR A N 1
ATOM 2501 C CA . THR A 1 317 ? -19.430 -16.504 58.286 1.00 53.19 317 THR A CA 1
ATOM 2502 C C . THR A 1 317 ? -18.419 -16.867 57.188 1.00 53.19 317 THR A C 1
ATOM 2504 O O . THR A 1 317 ? -18.287 -16.128 56.203 1.00 53.19 317 THR A O 1
ATOM 2507 N N . PRO A 1 318 ? -17.691 -17.993 57.311 1.00 55.09 318 PRO A N 1
ATOM 2508 C CA . PRO A 1 318 ? -16.736 -18.439 56.293 1.00 55.09 318 PRO A CA 1
ATOM 2509 C C . PRO A 1 318 ? -17.336 -18.479 54.878 1.00 55.09 318 PRO A C 1
ATOM 2511 O O . PRO A 1 318 ? -16.654 -18.157 53.905 1.00 55.09 318 PRO A O 1
ATOM 2514 N N . ASP A 1 319 ? -18.631 -18.781 54.769 1.00 55.72 319 ASP A N 1
ATOM 2515 C CA . ASP A 1 319 ? -19.370 -18.804 53.506 1.00 55.72 319 ASP A CA 1
ATOM 2516 C C . ASP A 1 319 ? -19.548 -17.417 52.877 1.00 55.72 319 ASP A C 1
ATOM 2518 O O . ASP A 1 319 ? -19.470 -17.279 51.653 1.00 55.72 319 ASP A O 1
ATOM 2522 N N . HIS A 1 320 ? -19.723 -16.364 53.681 1.00 64.38 320 HIS A N 1
ATOM 2523 C CA . HIS A 1 320 ? -19.801 -14.995 53.170 1.00 64.38 320 HIS A CA 1
ATOM 2524 C C . HIS A 1 320 ? -18.462 -14.555 52.561 1.00 64.38 320 HIS A C 1
ATOM 2526 O O . HIS A 1 320 ? -18.421 -14.029 51.445 1.00 64.38 320 HIS A O 1
ATOM 2532 N N . LEU A 1 321 ? -17.353 -14.850 53.246 1.00 63.50 321 LEU A N 1
ATOM 2533 C CA . LEU A 1 321 ? -16.001 -14.582 52.746 1.00 63.50 321 LEU A CA 1
ATOM 2534 C C . LEU A 1 321 ? -15.685 -15.393 51.483 1.00 63.50 321 LEU A C 1
ATOM 2536 O O . LEU A 1 321 ? -15.114 -14.857 50.529 1.00 63.50 321 LEU A O 1
ATOM 2540 N N . LEU A 1 322 ? -16.108 -16.659 51.437 1.00 63.53 322 LEU A N 1
ATOM 2541 C CA . LEU A 1 322 ? -15.928 -17.531 50.278 1.00 63.53 322 LEU A CA 1
ATOM 2542 C C . LEU A 1 322 ? -16.707 -17.027 49.055 1.00 63.53 322 LEU A C 1
ATOM 2544 O O . LEU A 1 322 ? -16.180 -17.025 47.939 1.00 63.53 322 LEU A O 1
ATOM 2548 N N . ASN A 1 323 ? -17.940 -16.561 49.258 1.00 70.88 323 ASN A N 1
ATOM 2549 C CA . ASN A 1 323 ? -18.763 -15.986 48.197 1.00 70.88 323 ASN A CA 1
ATOM 2550 C C . ASN A 1 323 ? -18.165 -14.681 47.664 1.00 70.88 323 ASN A C 1
ATOM 2552 O O . ASN A 1 323 ? -18.115 -14.483 46.448 1.00 70.88 323 ASN A O 1
ATOM 2556 N N . LEU A 1 324 ? -17.623 -13.832 48.542 1.00 66.31 324 LEU A N 1
ATOM 2557 C CA . LEU A 1 324 ? -16.915 -12.622 48.127 1.00 66.31 324 LEU A CA 1
ATOM 2558 C C . LEU A 1 324 ? -15.655 -12.954 47.313 1.00 66.31 324 LEU A C 1
ATOM 2560 O O . LEU A 1 324 ? -15.409 -12.345 46.274 1.00 66.31 324 LEU A O 1
ATOM 2564 N N . ALA A 1 325 ? -14.893 -13.968 47.736 1.00 65.56 325 ALA A N 1
ATOM 2565 C CA . ALA A 1 325 ? -13.682 -14.421 47.054 1.00 65.56 325 ALA A CA 1
ATOM 2566 C C . ALA A 1 325 ? -13.949 -15.084 45.689 1.00 65.56 325 ALA A C 1
ATOM 2568 O O . ALA A 1 325 ? -13.023 -15.257 44.895 1.00 65.56 325 ALA A O 1
ATOM 2569 N N . ARG A 1 326 ? -15.194 -15.495 45.407 1.00 71.19 326 ARG A N 1
ATOM 2570 C CA . ARG A 1 326 ? -15.618 -16.095 44.131 1.00 71.19 326 ARG A CA 1
ATOM 2571 C C . ARG A 1 326 ? -16.147 -15.086 43.113 1.00 71.19 326 ARG A C 1
ATOM 2573 O O . ARG A 1 326 ? -16.311 -15.480 41.961 1.00 71.19 326 ARG A O 1
ATOM 2580 N N . LYS A 1 327 ? -16.372 -13.824 43.494 1.00 77.81 327 LYS A N 1
ATOM 2581 C CA . LYS A 1 327 ? -16.776 -12.778 42.546 1.00 77.81 327 LYS A CA 1
ATOM 2582 C C . LYS A 1 327 ? -15.678 -12.540 41.513 1.00 77.81 327 LYS A C 1
ATOM 2584 O O . LYS A 1 327 ? -14.502 -12.427 41.854 1.00 77.81 327 LYS A O 1
ATOM 2589 N N . THR A 1 328 ? -16.065 -12.468 40.247 1.00 75.62 328 THR A N 1
ATOM 2590 C CA . THR A 1 328 ? -15.147 -12.184 39.144 1.00 75.62 328 THR A CA 1
ATOM 2591 C C . THR A 1 328 ? -14.876 -10.675 39.060 1.00 75.62 328 THR A C 1
ATOM 2593 O O . THR A 1 328 ? -15.776 -9.883 39.350 1.00 75.62 328 THR A O 1
ATOM 2596 N N . PRO A 1 329 ? -13.673 -10.228 38.655 1.00 80.38 329 PRO A N 1
ATOM 2597 C CA . PRO A 1 329 ? -13.300 -8.809 38.629 1.00 80.38 329 PRO A CA 1
ATOM 2598 C C . PRO A 1 329 ? -14.254 -7.924 37.829 1.00 80.38 329 PRO A C 1
ATOM 2600 O O . PRO A 1 329 ? -14.497 -6.786 38.205 1.00 80.38 329 PRO A O 1
ATOM 2603 N N . ASN A 1 330 ? -14.837 -8.458 36.755 1.00 79.50 330 ASN A N 1
ATOM 2604 C CA . ASN A 1 330 ? -15.818 -7.765 35.916 1.00 79.50 330 ASN A CA 1
ATOM 2605 C C . ASN A 1 330 ? -17.165 -7.491 36.615 1.00 79.50 330 ASN A C 1
ATOM 2607 O O . ASN A 1 330 ? -17.971 -6.743 36.079 1.00 79.50 330 ASN A O 1
ATOM 2611 N N . THR A 1 331 ? -17.418 -8.091 37.781 1.00 76.62 331 THR A N 1
ATOM 2612 C CA . THR A 1 331 ? -18.626 -7.853 38.596 1.00 76.62 331 THR A CA 1
ATOM 2613 C C . THR A 1 331 ? -18.405 -6.819 39.700 1.00 76.62 331 THR A C 1
ATOM 2615 O O . THR A 1 331 ? -19.316 -6.556 40.483 1.00 76.62 331 THR A O 1
ATOM 2618 N N . LEU A 1 332 ? -17.195 -6.254 39.795 1.00 78.69 332 LEU A N 1
ATOM 2619 C CA . LEU A 1 332 ? -16.799 -5.314 40.838 1.00 78.69 332 LEU A CA 1
ATOM 2620 C C . LEU A 1 332 ? -16.371 -3.972 40.227 1.00 78.69 332 LEU A C 1
ATOM 2622 O O . LEU A 1 332 ? -15.799 -3.958 39.134 1.00 78.69 332 LEU A O 1
ATOM 2626 N N . PRO A 1 333 ? -16.575 -2.845 40.936 1.00 74.56 333 PRO A N 1
ATOM 2627 C CA . PRO A 1 333 ? -16.126 -1.537 40.474 1.00 74.56 333 PRO A CA 1
ATOM 2628 C C . PRO A 1 333 ? -14.621 -1.535 40.204 1.00 74.56 333 PRO A C 1
ATOM 2630 O O . PRO A 1 333 ? -13.813 -1.873 41.078 1.00 74.56 333 PRO A O 1
ATOM 2633 N N . LYS A 1 334 ? -14.240 -1.168 38.980 1.00 69.88 334 LYS A N 1
ATOM 2634 C CA . LYS A 1 334 ? -12.852 -1.190 38.512 1.00 69.88 334 LYS A CA 1
ATOM 2635 C C . LYS A 1 334 ? -11.968 -0.324 39.418 1.00 69.88 334 LYS A C 1
ATOM 2637 O O . LYS A 1 334 ? -12.343 0.787 39.770 1.00 69.88 334 LYS A O 1
ATOM 2642 N N . HIS A 1 335 ? -10.796 -0.840 39.789 1.00 72.12 335 HIS A N 1
ATOM 2643 C CA . HIS A 1 335 ? -9.839 -0.223 40.727 1.00 72.12 335 HIS A CA 1
ATOM 2644 C C . HIS A 1 335 ? -10.259 -0.144 42.205 1.00 72.12 335 HIS A C 1
ATOM 2646 O O . HIS A 1 335 ? -9.474 0.344 43.017 1.00 72.12 335 HIS A O 1
ATOM 2652 N N . SER A 1 336 ? -11.420 -0.676 42.595 1.00 74.56 336 SER A N 1
ATOM 2653 C CA . SER A 1 336 ? -11.745 -0.829 44.020 1.00 74.56 336 SER A CA 1
ATOM 2654 C C . SER A 1 336 ? -10.797 -1.824 44.722 1.00 74.56 336 SER A C 1
ATOM 2656 O O . SER A 1 336 ? -10.241 -2.725 44.080 1.00 74.56 336 SER A O 1
ATOM 2658 N N . PRO A 1 337 ? -10.623 -1.733 46.054 1.00 76.12 337 PRO A N 1
ATOM 2659 C CA . PRO A 1 337 ? -9.875 -2.735 46.817 1.00 76.12 337 PRO A CA 1
ATOM 2660 C C . PRO A 1 337 ? -10.402 -4.165 46.604 1.00 76.12 337 PRO A C 1
ATOM 2662 O O . PRO A 1 337 ? -9.628 -5.118 46.516 1.00 76.12 337 PRO A O 1
ATOM 2665 N N . GLN A 1 338 ? -11.721 -4.322 46.477 1.00 74.62 338 GLN A N 1
ATOM 2666 C CA . GLN A 1 338 ? -12.384 -5.600 46.226 1.00 74.62 338 GLN A CA 1
ATOM 2667 C C . GLN A 1 338 ? -12.119 -6.103 44.802 1.00 74.62 338 GLN A C 1
ATOM 2669 O O . GLN A 1 338 ? -11.888 -7.297 44.624 1.00 74.62 338 GLN A O 1
ATOM 2674 N N . TYR A 1 339 ? -12.085 -5.212 43.805 1.00 79.56 339 TYR A N 1
ATOM 2675 C CA . TYR A 1 339 ? -11.682 -5.548 42.437 1.00 79.56 339 TYR A CA 1
ATOM 2676 C C . TYR A 1 339 ? -10.269 -6.128 42.400 1.00 79.56 339 TYR A C 1
ATOM 2678 O O . TYR A 1 339 ? -10.069 -7.201 41.839 1.00 79.56 339 TYR A O 1
ATOM 2686 N N . TRP A 1 340 ? -9.297 -5.492 43.061 1.00 78.50 340 TRP A N 1
ATOM 2687 C CA . TRP A 1 340 ? -7.925 -6.009 43.099 1.00 78.50 340 TRP A CA 1
ATOM 2688 C C . TRP A 1 340 ? -7.814 -7.349 43.831 1.00 78.50 340 TRP A C 1
ATOM 2690 O O . TRP A 1 340 ? -7.091 -8.233 43.371 1.00 78.50 340 TRP A O 1
ATOM 2700 N N . LYS A 1 341 ? -8.592 -7.552 44.903 1.00 79.81 341 LYS A N 1
ATOM 2701 C CA . LYS A 1 341 ? -8.714 -8.864 45.562 1.00 79.81 341 LYS A CA 1
ATOM 2702 C C . LYS A 1 341 ? -9.302 -9.929 44.628 1.00 79.81 341 LYS A C 1
ATOM 2704 O O . LYS A 1 341 ? -8.799 -11.047 44.594 1.00 79.81 341 LYS A O 1
ATOM 2709 N N . ALA A 1 342 ? -10.322 -9.596 43.838 1.00 80.56 342 ALA A N 1
ATOM 2710 C CA . ALA A 1 342 ? -10.895 -10.518 42.858 1.00 80.56 342 ALA A CA 1
ATOM 2711 C C . ALA A 1 342 ? -9.929 -10.822 41.702 1.00 80.56 342 ALA A C 1
ATOM 2713 O O . ALA A 1 342 ? -9.848 -11.970 41.272 1.00 80.56 342 ALA A O 1
ATOM 2714 N N . VAL A 1 343 ? -9.166 -9.829 41.226 1.00 79.44 343 VAL A N 1
ATOM 2715 C CA . VAL A 1 343 ? -8.124 -10.020 40.200 1.00 79.44 343 VAL A CA 1
ATOM 2716 C C . VAL A 1 343 ? -7.047 -10.964 40.722 1.00 79.44 343 VAL A C 1
ATOM 2718 O O . VAL A 1 343 ? -6.689 -11.916 40.030 1.00 79.44 343 VAL A O 1
ATOM 2721 N N . ALA A 1 344 ? -6.575 -10.752 41.953 1.00 79.31 344 ALA A N 1
ATOM 2722 C CA . ALA A 1 344 ? -5.623 -11.647 42.599 1.00 79.31 344 ALA A CA 1
ATOM 2723 C C . ALA A 1 344 ? -6.193 -13.071 42.716 1.00 79.31 344 ALA A C 1
ATOM 2725 O O . ALA A 1 344 ? -5.557 -14.017 42.264 1.00 79.31 344 ALA A O 1
ATOM 2726 N N . ASN A 1 345 ? -7.428 -13.228 43.207 1.00 80.19 345 ASN A N 1
ATOM 2727 C CA . ASN A 1 345 ? -8.071 -14.539 43.343 1.00 80.19 345 ASN A CA 1
ATOM 2728 C C . ASN A 1 345 ? -8.271 -15.256 42.003 1.00 80.19 345 ASN A C 1
ATOM 2730 O O . ASN A 1 345 ? -8.043 -16.461 41.917 1.00 80.19 345 ASN A O 1
ATOM 2734 N N . GLN A 1 346 ? -8.697 -14.546 40.955 1.00 81.69 346 GLN A N 1
ATOM 2735 C CA . GLN A 1 346 ? -8.839 -15.127 39.620 1.00 81.69 346 GLN A CA 1
ATOM 2736 C C . GLN A 1 346 ? -7.479 -15.538 39.051 1.00 81.69 346 GLN A C 1
ATOM 2738 O O . GLN A 1 346 ? -7.368 -16.610 38.467 1.00 81.69 346 GLN A O 1
ATOM 2743 N N . THR A 1 347 ? -6.449 -14.716 39.251 1.00 78.19 347 THR A N 1
ATOM 2744 C CA . THR A 1 347 ? -5.080 -15.007 38.804 1.00 78.19 347 THR A CA 1
ATOM 2745 C C . THR A 1 347 ? -4.534 -16.247 39.506 1.00 78.19 347 THR A C 1
ATOM 2747 O O . THR A 1 347 ? -4.033 -17.148 38.842 1.00 78.19 347 THR A O 1
ATOM 2750 N N . VAL A 1 348 ? -4.709 -16.339 40.828 1.00 78.38 348 VAL A N 1
ATOM 2751 C CA . VAL A 1 348 ? -4.351 -17.526 41.614 1.00 78.38 348 VAL A CA 1
ATOM 2752 C C . VAL A 1 348 ? -5.117 -18.746 41.103 1.00 78.38 348 VAL A C 1
ATOM 2754 O O . VAL A 1 348 ? -4.494 -19.735 40.772 1.00 78.38 348 VAL A O 1
ATOM 2757 N N . ARG A 1 349 ? -6.438 -18.689 40.908 1.00 73.56 349 ARG A N 1
ATOM 2758 C CA . ARG A 1 349 ? -7.199 -19.846 40.385 1.00 73.56 349 ARG A CA 1
ATOM 2759 C C . ARG A 1 349 ? -6.812 -20.276 38.970 1.00 73.56 349 ARG A C 1
ATOM 2761 O O . ARG A 1 349 ? -7.027 -21.428 38.617 1.00 73.56 349 ARG A O 1
ATOM 2768 N N . MET A 1 350 ? -6.333 -19.344 38.152 1.00 73.69 350 MET A N 1
ATOM 2769 C CA . MET A 1 350 ? -5.975 -19.605 36.759 1.00 73.69 350 MET A CA 1
ATOM 2770 C C . MET A 1 350 ? -4.568 -20.187 36.615 1.00 73.69 350 MET A C 1
ATOM 2772 O O . MET A 1 350 ? -4.335 -20.962 35.694 1.00 73.69 350 MET A O 1
ATOM 2776 N N . TYR A 1 351 ? -3.641 -19.809 37.498 1.00 73.69 351 TYR A N 1
ATOM 2777 C CA . TYR A 1 351 ? -2.222 -20.157 37.368 1.00 73.69 351 TYR A CA 1
ATOM 2778 C C . TYR A 1 351 ? -1.647 -20.941 38.551 1.00 73.69 351 TYR A C 1
ATOM 2780 O O . TYR A 1 351 ? -0.513 -21.403 38.472 1.00 73.69 351 TYR A O 1
ATOM 2788 N N . VAL A 1 352 ? -2.393 -21.079 39.645 1.00 74.06 352 VAL A N 1
ATOM 2789 C CA . VAL A 1 352 ? -1.972 -21.766 40.868 1.00 74.06 352 VAL A CA 1
ATOM 2790 C C . VAL A 1 352 ? -2.982 -22.858 41.186 1.00 74.06 352 VAL A C 1
ATOM 2792 O O . VAL A 1 352 ? -4.152 -22.599 41.472 1.00 74.06 352 VAL A O 1
ATOM 2795 N N . GLU A 1 353 ? -2.507 -24.095 41.172 1.00 73.00 353 GLU A N 1
ATOM 2796 C CA . GLU A 1 353 ? -3.289 -25.249 41.588 1.00 73.00 353 GLU A CA 1
ATOM 2797 C C . GLU A 1 353 ? -2.881 -25.656 43.004 1.00 73.00 353 GLU A C 1
ATOM 2799 O O . GLU A 1 353 ? -1.715 -25.944 43.276 1.00 73.00 353 GLU A O 1
ATOM 2804 N N . PHE A 1 354 ? -3.847 -25.658 43.924 1.00 72.12 354 PHE A N 1
ATOM 2805 C CA . PHE A 1 354 ? -3.635 -26.165 45.275 1.00 72.12 354 PHE A CA 1
ATOM 2806 C C . PHE A 1 354 ? -3.981 -27.640 45.304 1.00 72.12 354 PHE A C 1
ATOM 2808 O O . PHE A 1 354 ? -5.129 -28.014 45.057 1.00 72.12 354 PHE A O 1
ATOM 2815 N N . VAL A 1 355 ? -3.012 -28.469 45.675 1.00 71.00 355 VAL A N 1
ATOM 2816 C CA . VAL A 1 355 ? -3.250 -29.895 45.862 1.00 71.00 355 VAL A CA 1
ATOM 2817 C C . VAL A 1 355 ? -2.921 -30.289 47.289 1.00 71.00 355 VAL A C 1
ATOM 2819 O O . VAL A 1 355 ? -1.905 -29.884 47.852 1.00 71.00 355 VAL A O 1
ATOM 2822 N N . THR A 1 356 ? -3.805 -31.075 47.897 1.00 73.62 356 THR A N 1
ATOM 2823 C CA . THR A 1 356 ? -3.524 -31.691 49.191 1.00 73.62 356 THR A CA 1
ATOM 2824 C C . THR A 1 356 ? -2.392 -32.695 49.027 1.00 73.62 356 THR A C 1
ATOM 2826 O O . THR A 1 356 ? -2.408 -33.488 48.086 1.00 73.62 356 THR A O 1
ATOM 2829 N N . GLU A 1 357 ? -1.434 -32.682 49.952 1.00 74.75 357 GLU A N 1
ATOM 2830 C CA . GLU A 1 357 ? -0.264 -33.556 49.900 1.00 74.75 357 GLU A CA 1
ATOM 2831 C C . GLU A 1 357 ? -0.660 -35.032 49.673 1.00 74.75 357 GLU A C 1
ATOM 2833 O O . GLU A 1 357 ? -1.364 -35.630 50.499 1.00 74.75 357 GLU A O 1
ATOM 2838 N N . PRO A 1 358 ? -0.206 -35.659 48.571 1.00 78.56 358 PRO A N 1
ATOM 2839 C CA . PRO A 1 358 ? -0.511 -37.055 48.314 1.00 78.56 358 PRO A CA 1
ATOM 2840 C C . PRO A 1 358 ? 0.183 -37.998 49.306 1.00 78.56 358 PRO A C 1
ATOM 2842 O O . PRO A 1 358 ? 1.346 -37.832 49.690 1.00 78.56 358 PRO A O 1
ATOM 2845 N N . ARG A 1 359 ? -0.535 -39.063 49.682 1.00 80.69 359 ARG A N 1
ATOM 2846 C CA . ARG A 1 359 ? -0.054 -40.063 50.653 1.00 80.69 359 ARG A CA 1
ATOM 2847 C C . ARG A 1 359 ? 1.125 -40.906 50.149 1.00 80.69 359 ARG A C 1
ATOM 2849 O O . ARG A 1 359 ? 1.845 -41.459 50.971 1.00 80.69 359 ARG A O 1
ATOM 2856 N N . SER A 1 360 ? 1.333 -41.019 48.836 1.00 86.38 360 SER A N 1
ATOM 2857 C CA . SER A 1 360 ? 2.374 -41.864 48.230 1.00 86.38 360 SER A CA 1
ATOM 2858 C C . SER A 1 360 ? 3.062 -41.179 47.046 1.00 86.38 360 SER A C 1
ATOM 2860 O O . SER A 1 360 ? 2.470 -40.322 46.392 1.00 86.38 360 SER A O 1
ATOM 2862 N N . ALA A 1 361 ? 4.293 -41.604 46.744 1.00 85.19 361 ALA A N 1
ATOM 2863 C CA . ALA A 1 361 ? 5.072 -41.159 45.583 1.00 85.19 361 ALA A CA 1
ATOM 2864 C C . ALA A 1 361 ? 4.321 -41.362 44.253 1.00 85.19 361 ALA A C 1
ATOM 2866 O O . ALA A 1 361 ? 4.212 -40.438 43.454 1.00 85.19 361 ALA A O 1
ATOM 2867 N N . ALA A 1 362 ? 3.700 -42.532 44.063 1.00 85.19 362 ALA A N 1
ATOM 2868 C CA . ALA A 1 362 ? 2.901 -42.829 42.872 1.00 85.19 362 ALA A CA 1
ATOM 2869 C C . ALA A 1 362 ? 1.729 -41.848 42.684 1.00 85.19 362 ALA A C 1
ATOM 2871 O O . ALA A 1 362 ? 1.419 -41.456 41.561 1.00 85.19 362 ALA A O 1
ATOM 2872 N N . ASN A 1 363 ? 1.111 -41.401 43.783 1.00 85.06 363 ASN A N 1
ATOM 2873 C CA . ASN A 1 363 ? 0.032 -40.420 43.714 1.00 85.06 363 ASN A CA 1
ATOM 2874 C C . ASN A 1 363 ? 0.551 -39.015 43.374 1.00 85.06 363 ASN A C 1
ATOM 2876 O O . ASN A 1 363 ? -0.174 -38.262 42.733 1.00 85.06 363 ASN A O 1
ATOM 2880 N N . VAL A 1 364 ? 1.783 -38.666 43.767 1.00 86.25 364 VAL A N 1
ATOM 2881 C CA . VAL A 1 364 ? 2.439 -37.415 43.340 1.00 86.25 364 VAL A CA 1
ATOM 2882 C C . VAL A 1 364 ? 2.714 -37.453 41.834 1.00 86.25 364 VAL A C 1
ATOM 2884 O O . VAL A 1 364 ? 2.367 -36.509 41.133 1.00 86.25 364 VAL A O 1
ATOM 2887 N N . THR A 1 365 ? 3.253 -38.558 41.311 1.00 86.12 365 THR A N 1
ATOM 2888 C CA . THR A 1 365 ? 3.501 -38.734 39.868 1.00 86.12 365 THR A CA 1
ATOM 2889 C C . THR A 1 365 ? 2.213 -38.612 39.054 1.00 86.12 365 THR A C 1
ATOM 2891 O O . THR A 1 365 ? 2.124 -37.754 38.179 1.00 86.12 365 THR A O 1
ATOM 2894 N N . ALA A 1 366 ? 1.175 -39.377 39.408 1.00 85.19 366 ALA A N 1
ATOM 2895 C CA . ALA A 1 366 ? -0.111 -39.342 38.709 1.00 85.19 366 ALA A CA 1
ATOM 2896 C C . ALA A 1 366 ? -0.815 -37.974 38.801 1.00 85.19 366 ALA A C 1
ATOM 2898 O O . ALA A 1 366 ? -1.623 -37.626 37.943 1.00 85.19 366 ALA A O 1
ATOM 2899 N N . MET A 1 367 ? -0.555 -37.203 39.860 1.00 85.38 367 MET A N 1
ATOM 2900 C CA . MET A 1 367 ? -1.058 -35.837 40.007 1.00 85.38 367 MET A CA 1
ATOM 2901 C C . MET A 1 367 ? -0.360 -34.888 39.031 1.00 85.38 367 MET A C 1
ATOM 2903 O O . MET A 1 367 ? -1.036 -34.133 38.343 1.00 85.38 367 MET A O 1
ATOM 2907 N N . VAL A 1 368 ? 0.969 -34.954 38.935 1.00 85.56 368 VAL A N 1
ATOM 2908 C CA . VAL A 1 368 ? 1.758 -34.089 38.045 1.00 85.56 368 VAL A CA 1
ATOM 2909 C C . VAL A 1 368 ? 1.474 -34.386 36.573 1.00 85.56 368 VAL A C 1
ATOM 2911 O O . VAL A 1 368 ? 1.318 -33.457 35.786 1.00 85.56 368 VAL A O 1
ATOM 2914 N N . GLU A 1 369 ? 1.301 -35.658 36.207 1.00 82.81 369 GLU A N 1
ATOM 2915 C CA . GLU A 1 369 ? 0.908 -36.060 34.848 1.00 82.81 369 GLU A CA 1
ATOM 2916 C C . GLU A 1 369 ? -0.443 -35.456 34.422 1.00 82.81 369 GLU A C 1
ATOM 2918 O O . GLU A 1 369 ? -0.630 -35.078 33.264 1.00 82.81 369 GLU A O 1
ATOM 2923 N N . LYS A 1 370 ? -1.387 -35.302 35.362 1.00 82.62 370 LYS A N 1
ATOM 2924 C CA . LYS A 1 370 ? -2.704 -34.700 35.091 1.00 82.62 370 LYS A CA 1
ATOM 2925 C C . LYS A 1 370 ? -2.651 -33.202 34.812 1.00 82.62 370 LYS A C 1
ATOM 2927 O O . LYS A 1 370 ? -3.586 -32.700 34.193 1.00 82.62 370 LYS A O 1
ATOM 2932 N N . LEU A 1 371 ? -1.586 -32.510 35.220 1.00 77.06 371 LEU A N 1
ATOM 2933 C CA . LEU A 1 371 ? -1.423 -31.072 34.983 1.00 77.06 371 LEU A CA 1
ATOM 2934 C C . LEU A 1 371 ? -1.178 -30.740 33.501 1.00 77.06 371 LEU A C 1
ATOM 2936 O O . LEU A 1 371 ? -1.233 -29.571 33.133 1.00 77.06 371 LEU A O 1
ATOM 2940 N N . GLN A 1 372 ? -0.904 -31.746 32.652 1.00 73.19 372 GLN A N 1
ATOM 2941 C CA . GLN A 1 372 ? -0.680 -31.593 31.203 1.00 73.19 372 GLN A CA 1
ATOM 2942 C C . GLN A 1 372 ? 0.318 -30.475 30.860 1.00 73.19 372 GLN A C 1
ATOM 2944 O O . GLN A 1 372 ? 0.157 -29.745 29.879 1.00 73.19 372 GLN A O 1
ATOM 2949 N N . LEU A 1 373 ? 1.356 -30.320 31.687 1.00 74.94 373 LEU A N 1
ATOM 2950 C CA . LEU A 1 373 ? 2.377 -29.307 31.463 1.00 74.94 373 LEU A CA 1
ATOM 2951 C C . LEU A 1 373 ? 3.107 -29.585 30.136 1.00 74.94 373 LEU A C 1
ATOM 2953 O O . LEU A 1 373 ? 3.358 -30.750 29.811 1.00 74.94 373 LEU A O 1
ATOM 2957 N N . PRO A 1 374 ? 3.472 -28.544 29.365 1.00 71.62 374 PRO A N 1
ATOM 2958 C CA . PRO A 1 374 ? 4.201 -28.724 28.116 1.00 71.62 374 PRO A CA 1
ATOM 2959 C C . PRO A 1 374 ? 5.502 -29.496 28.350 1.00 71.62 374 PRO A C 1
ATOM 2961 O O . PRO A 1 374 ? 6.284 -29.144 29.235 1.00 71.62 374 PRO A O 1
ATOM 2964 N N . THR A 1 375 ? 5.755 -30.529 27.546 1.00 69.88 375 THR A N 1
ATOM 2965 C CA . THR A 1 375 ? 7.006 -31.286 27.630 1.00 69.88 375 THR A CA 1
ATOM 2966 C C . THR A 1 375 ? 8.180 -30.374 27.251 1.00 69.88 375 THR A C 1
ATOM 2968 O O . THR A 1 375 ? 8.159 -29.786 26.165 1.00 69.88 375 THR A O 1
ATOM 2971 N N . PRO A 1 376 ? 9.195 -30.212 28.116 1.00 67.19 376 PRO A N 1
ATOM 2972 C CA . PRO A 1 376 ? 10.329 -29.348 27.818 1.00 67.19 376 PRO A CA 1
ATOM 2973 C C . PRO A 1 376 ? 11.199 -29.938 26.693 1.00 67.19 376 PRO A C 1
ATOM 2975 O O . PRO A 1 376 ? 11.576 -31.108 26.716 1.00 67.19 376 PRO A O 1
ATOM 2978 N N . GLU A 1 377 ? 11.545 -29.106 25.714 1.00 72.06 377 GLU A N 1
ATOM 2979 C CA . GLU A 1 377 ? 12.499 -29.357 24.639 1.00 72.06 377 GLU A CA 1
ATOM 2980 C C . GLU A 1 377 ? 13.883 -28.812 25.021 1.00 72.06 377 GLU A C 1
ATOM 2982 O O . GLU A 1 377 ? 14.072 -27.619 25.291 1.00 72.06 377 GLU A O 1
ATOM 2987 N N . ALA A 1 378 ? 14.886 -29.692 24.980 1.00 69.25 378 ALA A N 1
ATOM 2988 C CA . ALA A 1 378 ? 16.265 -29.344 25.300 1.00 69.25 378 ALA A CA 1
ATOM 2989 C C . ALA A 1 378 ? 16.759 -28.146 24.463 1.00 69.25 378 ALA A C 1
ATOM 2991 O O . ALA A 1 378 ? 16.721 -28.161 23.233 1.00 69.25 378 ALA A O 1
ATOM 2992 N N . GLY A 1 379 ? 17.234 -27.101 25.146 1.00 71.50 379 GLY A N 1
ATOM 2993 C CA . GLY A 1 379 ? 17.759 -25.883 24.522 1.00 71.50 379 GLY A CA 1
ATOM 2994 C C . GLY A 1 379 ? 16.710 -24.852 24.085 1.00 71.50 379 GLY A C 1
ATOM 2995 O O . GLY A 1 379 ? 17.105 -23.796 23.596 1.00 71.50 379 GLY A O 1
ATOM 2996 N N . LYS A 1 380 ? 15.405 -25.108 24.271 1.00 75.44 380 LYS A N 1
ATOM 2997 C CA . LYS A 1 380 ? 14.336 -24.140 23.949 1.00 75.44 380 LYS A CA 1
ATOM 2998 C C . LYS A 1 380 ? 13.532 -23.690 25.164 1.00 75.44 380 LYS A C 1
ATOM 3000 O O . LYS A 1 380 ? 13.254 -22.502 25.298 1.00 75.44 380 LYS A O 1
ATOM 3005 N N . ASN A 1 381 ? 13.152 -24.615 26.037 1.00 75.00 381 ASN A N 1
ATOM 3006 C CA . ASN A 1 381 ? 12.344 -24.345 27.223 1.00 75.00 381 ASN A CA 1
ATOM 3007 C C . ASN A 1 381 ? 12.712 -25.314 28.356 1.00 75.00 381 ASN A C 1
ATOM 3009 O O . ASN A 1 381 ? 13.176 -26.429 28.131 1.00 75.00 381 ASN A O 1
ATOM 3013 N N . CYS A 1 382 ? 12.529 -24.867 29.595 1.00 74.25 382 CYS A N 1
ATOM 3014 C CA . CYS A 1 382 ? 12.765 -25.669 30.787 1.00 74.25 382 CYS A CA 1
ATOM 3015 C C . CYS A 1 382 ? 11.586 -25.533 31.752 1.00 74.25 382 CYS A C 1
ATOM 3017 O O . CYS A 1 382 ? 10.946 -24.483 31.825 1.00 74.25 382 CYS A O 1
ATOM 3019 N N . THR A 1 383 ? 11.321 -26.599 32.501 1.00 75.88 383 THR A N 1
ATOM 3020 C CA . THR A 1 383 ? 10.375 -26.585 33.617 1.00 75.88 383 THR A CA 1
ATOM 3021 C C . THR A 1 383 ? 11.186 -26.511 34.899 1.00 75.88 383 THR A C 1
ATOM 3023 O O . THR A 1 383 ? 11.953 -27.426 35.201 1.00 75.88 383 THR A O 1
ATOM 3026 N N . LEU A 1 384 ? 11.048 -25.414 35.642 1.00 79.38 384 LEU A N 1
ATOM 3027 C CA . LEU A 1 384 ? 11.659 -25.277 36.958 1.00 79.38 384 LEU A CA 1
ATOM 3028 C C . LEU A 1 384 ? 10.729 -25.898 38.002 1.00 79.38 384 LEU A C 1
ATOM 3030 O O . LEU A 1 384 ? 9.617 -25.417 38.202 1.00 79.38 384 LEU A O 1
ATOM 3034 N N . VAL A 1 385 ? 11.202 -26.935 38.689 1.00 79.94 385 VAL A N 1
ATOM 3035 C CA . VAL A 1 385 ? 10.537 -27.457 39.886 1.00 79.94 385 VAL A CA 1
ATOM 3036 C C . VAL A 1 385 ? 11.218 -26.835 41.095 1.00 79.94 385 VAL A C 1
ATOM 3038 O O . VAL A 1 385 ? 12.388 -27.107 41.361 1.00 79.94 385 VAL A O 1
ATOM 3041 N N . HIS A 1 386 ? 10.497 -25.976 41.807 1.00 81.25 386 HIS A N 1
ATOM 3042 C CA . HIS A 1 386 ? 10.987 -25.337 43.021 1.00 81.25 386 HIS A CA 1
ATOM 3043 C C . HIS A 1 386 ? 10.219 -25.867 44.231 1.00 81.25 386 HIS A C 1
ATOM 3045 O O . HIS A 1 386 ? 8.996 -25.764 44.291 1.00 81.25 386 HIS A O 1
ATOM 3051 N N . LEU A 1 387 ? 10.951 -26.441 45.184 1.00 75.94 387 LEU A N 1
ATOM 3052 C CA . LEU A 1 387 ? 10.423 -26.844 46.480 1.00 75.94 387 LEU A CA 1
ATOM 3053 C C . LEU A 1 387 ? 10.741 -25.733 47.482 1.00 75.94 387 LEU A C 1
ATOM 3055 O O . LEU A 1 387 ? 11.868 -25.652 47.969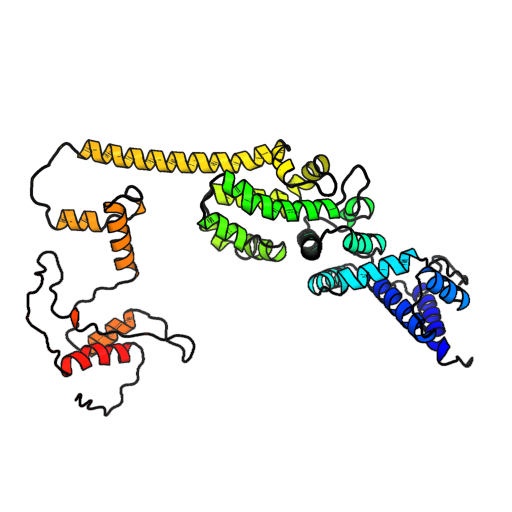 1.00 75.94 387 LEU A O 1
ATOM 3059 N N . ASP A 1 388 ? 9.769 -24.871 47.771 1.00 72.25 388 ASP A N 1
ATOM 3060 C CA . ASP A 1 388 ? 9.969 -23.800 48.745 1.00 72.25 388 ASP A CA 1
ATOM 3061 C C . ASP A 1 388 ? 9.853 -24.350 50.169 1.00 72.25 388 ASP A C 1
ATOM 3063 O O . ASP A 1 388 ? 8.764 -24.467 50.728 1.00 72.25 388 ASP A O 1
ATOM 3067 N N . THR A 1 389 ? 10.994 -24.692 50.768 1.00 67.44 389 THR A N 1
ATOM 3068 C CA . THR A 1 389 ? 11.073 -25.233 52.131 1.00 67.44 389 THR A CA 1
ATOM 3069 C C . THR A 1 389 ? 10.574 -24.264 53.207 1.00 67.44 389 THR A C 1
ATOM 3071 O O . THR A 1 389 ? 10.330 -24.702 54.329 1.00 67.44 389 THR A O 1
ATOM 3074 N N . SER A 1 390 ? 10.430 -22.969 52.894 1.00 62.66 390 SER A N 1
ATOM 3075 C CA . SER A 1 390 ? 9.967 -21.952 53.844 1.00 62.66 390 SER A CA 1
ATOM 3076 C C . SER A 1 390 ? 8.446 -21.937 54.035 1.00 62.66 390 SER A C 1
ATOM 3078 O O . SER A 1 390 ? 7.984 -21.498 55.085 1.00 62.66 390 SER A O 1
ATOM 3080 N N . LEU A 1 391 ? 7.687 -22.486 53.077 1.00 58.56 391 LEU A N 1
ATOM 3081 C CA . LEU A 1 391 ? 6.216 -22.536 53.090 1.00 58.56 391 LEU A CA 1
ATOM 3082 C C . LEU A 1 391 ? 5.646 -23.861 53.635 1.00 58.56 391 LEU A C 1
ATOM 3084 O O . LEU A 1 391 ? 4.430 -24.046 53.719 1.00 58.56 391 LEU A O 1
ATOM 3088 N N . PHE A 1 392 ? 6.499 -24.820 54.001 1.00 59.31 392 PHE A N 1
ATOM 3089 C CA . PHE A 1 392 ? 6.045 -26.113 54.514 1.00 59.31 392 PHE A CA 1
ATOM 3090 C C . PHE A 1 392 ? 5.595 -26.032 55.972 1.00 59.31 392 PHE A C 1
ATOM 3092 O O . PHE A 1 392 ? 6.327 -25.579 56.851 1.00 59.31 392 PHE A O 1
ATOM 3099 N N . GLY A 1 393 ? 4.403 -26.571 56.239 1.00 54.06 393 GLY A N 1
ATOM 3100 C CA . GLY A 1 393 ? 3.818 -26.621 57.580 1.00 54.06 393 GLY A CA 1
ATOM 3101 C C . GLY A 1 393 ? 2.768 -25.544 57.853 1.00 54.06 393 GLY A C 1
ATOM 3102 O O . GLY A 1 393 ? 2.250 -25.491 58.969 1.00 54.06 393 GLY A O 1
ATOM 3103 N N . GLU A 1 394 ? 2.413 -24.730 56.856 1.00 56.75 394 GLU A N 1
ATOM 3104 C CA . GLU A 1 394 ? 1.245 -23.857 56.941 1.00 56.75 394 GLU A CA 1
ATOM 3105 C C . GLU A 1 394 ? -0.051 -24.675 56.886 1.00 56.75 394 GLU A C 1
ATOM 3107 O O . GLU A 1 394 ? -0.202 -25.623 56.111 1.00 56.75 394 GLU A O 1
ATOM 3112 N N . SER A 1 395 ? -1.004 -24.320 57.745 1.00 54.88 395 SER A N 1
ATOM 3113 C CA . SER A 1 395 ? -2.343 -24.906 57.702 1.00 54.88 395 SER A CA 1
ATOM 3114 C C . SER A 1 395 ? -3.178 -24.151 56.672 1.00 54.88 395 SER A C 1
ATOM 3116 O O . SER A 1 395 ? -3.278 -22.930 56.724 1.00 54.88 395 SER A O 1
ATOM 3118 N N . LEU A 1 396 ? -3.782 -24.874 55.728 1.00 52.47 396 LEU A N 1
ATOM 3119 C CA . LEU A 1 396 ? -4.684 -24.288 54.737 1.00 52.47 396 LEU A CA 1
ATOM 3120 C C . LEU A 1 396 ? -6.084 -24.102 55.338 1.00 52.47 396 LEU A C 1
ATOM 3122 O O . LEU A 1 396 ? -6.629 -25.019 55.955 1.00 52.47 396 LEU A O 1
ATOM 3126 N N . GLY A 1 397 ? -6.696 -22.943 55.091 1.00 55.00 397 GLY A N 1
ATOM 3127 C CA . GLY A 1 397 ? -8.109 -22.684 55.380 1.00 55.00 397 GLY A CA 1
ATOM 3128 C C . GLY A 1 397 ? -8.363 -21.577 56.412 1.00 55.00 397 GLY A C 1
ATOM 3129 O O . GLY A 1 397 ? -7.427 -20.959 56.904 1.00 55.00 397 GLY A O 1
ATOM 3130 N N . PRO A 1 398 ? -9.639 -21.321 56.762 1.00 45.81 398 PRO A N 1
ATOM 3131 C CA . PRO A 1 398 ? -10.056 -20.182 57.595 1.00 45.81 398 PRO A CA 1
ATOM 3132 C C . PRO A 1 398 ? -9.477 -20.165 59.018 1.00 45.81 398 PRO A C 1
ATOM 3134 O O . PRO A 1 398 ? -9.553 -19.149 59.696 1.00 45.81 398 PRO A O 1
ATOM 3137 N N . ASN A 1 399 ? -8.912 -21.292 59.461 1.00 52.28 399 ASN A N 1
ATOM 3138 C CA . ASN A 1 399 ? -8.313 -21.478 60.782 1.00 52.28 399 ASN A CA 1
ATOM 3139 C C . ASN A 1 399 ? -6.777 -21.529 60.720 1.00 52.28 399 ASN A C 1
ATOM 3141 O O . ASN A 1 399 ? -6.151 -22.084 61.625 1.00 52.28 399 ASN A O 1
ATOM 3145 N N . SER A 1 400 ? -6.173 -21.019 59.640 1.00 55.38 400 SER A N 1
ATOM 3146 C CA . SER A 1 400 ? -4.722 -20.978 59.480 1.00 55.38 400 SER A CA 1
ATOM 3147 C C . SER A 1 400 ? -4.090 -20.170 60.612 1.00 55.38 400 SER A C 1
ATOM 3149 O O . SER A 1 400 ? -4.404 -18.992 60.782 1.00 55.38 400 SER A O 1
ATOM 3151 N N . GLN A 1 401 ? -3.208 -20.788 61.390 1.00 53.78 401 GLN A N 1
ATOM 3152 C CA . GLN A 1 401 ? -2.472 -20.094 62.444 1.00 53.78 401 GLN A CA 1
ATOM 3153 C C . GLN A 1 401 ? -1.059 -19.755 61.957 1.00 53.78 401 GLN A C 1
ATOM 3155 O O . GLN A 1 401 ? -0.270 -20.646 61.632 1.00 53.78 401 GLN A O 1
ATOM 3160 N N . GLU A 1 402 ? -0.757 -18.459 61.916 1.00 49.34 402 GLU A N 1
ATOM 3161 C CA . GLU A 1 402 ? 0.553 -17.916 61.552 1.00 49.34 402 GLU A CA 1
ATOM 3162 C C . GLU A 1 402 ? 1.619 -18.341 62.581 1.00 49.34 402 GLU A C 1
ATOM 3164 O O . GLU A 1 402 ? 1.412 -18.240 63.791 1.00 49.34 402 GLU A O 1
ATOM 3169 N N . GLY A 1 403 ? 2.771 -18.832 62.115 1.00 51.38 403 GLY A N 1
ATOM 3170 C CA . GLY A 1 403 ? 3.932 -19.094 62.978 1.00 51.38 403 GLY A CA 1
ATOM 3171 C C . GLY A 1 403 ? 3.853 -20.336 63.877 1.00 51.38 403 GLY A C 1
ATOM 3172 O O . GLY A 1 403 ? 4.590 -20.421 64.861 1.00 51.38 403 GLY A O 1
ATOM 3173 N N . LEU A 1 404 ? 3.001 -21.321 63.566 1.00 51.78 404 LEU A N 1
ATOM 3174 C CA . LEU A 1 404 ? 2.726 -22.428 64.492 1.00 51.78 404 LEU A CA 1
ATOM 3175 C C . LEU A 1 404 ? 3.900 -23.389 64.751 1.00 51.78 404 LEU A C 1
ATOM 3177 O O . LEU A 1 404 ? 3.844 -24.128 65.736 1.00 51.78 404 LEU A O 1
ATOM 3181 N N . ARG A 1 405 ? 4.977 -23.418 63.946 1.00 52.78 405 ARG A N 1
ATOM 3182 C CA . ARG A 1 405 ? 6.137 -24.284 64.249 1.00 52.78 405 ARG A CA 1
ATOM 3183 C C . ARG A 1 405 ? 7.503 -23.661 63.964 1.00 52.78 405 ARG A C 1
ATOM 3185 O O . ARG A 1 405 ? 7.786 -23.158 62.885 1.00 52.78 405 ARG A O 1
ATOM 3192 N N . LYS A 1 406 ? 8.373 -23.796 64.972 1.00 48.44 406 LYS A N 1
ATOM 3193 C CA . LYS A 1 406 ? 9.827 -23.598 64.925 1.00 48.44 406 LYS A CA 1
ATOM 3194 C C . LYS A 1 406 ? 10.443 -24.498 63.847 1.00 48.44 406 LYS A C 1
ATOM 3196 O O . LYS A 1 406 ? 10.213 -25.702 63.893 1.00 48.44 406 LYS A O 1
ATOM 3201 N N . VAL A 1 407 ? 11.233 -23.896 62.953 1.00 55.53 407 VAL A N 1
ATOM 3202 C CA . VAL A 1 407 ? 12.233 -24.498 62.042 1.00 55.53 407 VAL A CA 1
ATOM 3203 C C . VAL A 1 407 ? 11.955 -25.963 61.697 1.00 55.53 407 VAL A C 1
ATOM 3205 O O . VAL A 1 407 ? 12.460 -26.887 62.339 1.00 55.53 407 VAL A O 1
ATOM 3208 N N . TRP A 1 408 ? 11.145 -26.170 60.665 1.00 57.12 408 TRP A N 1
ATOM 3209 C CA . TRP A 1 408 ? 10.936 -27.486 60.084 1.00 57.12 408 TRP A CA 1
ATOM 3210 C C . TRP A 1 408 ? 12.178 -27.914 59.288 1.00 57.12 408 TRP A C 1
ATOM 3212 O O . TRP A 1 408 ? 12.699 -27.149 58.479 1.00 57.12 408 TRP A O 1
ATOM 3222 N N . LYS A 1 409 ? 12.669 -29.133 59.539 1.00 62.47 409 LYS A N 1
ATOM 3223 C CA . LYS A 1 409 ? 13.720 -29.783 58.748 1.00 62.47 409 LYS A CA 1
ATOM 3224 C C . LYS A 1 409 ? 13.070 -30.944 57.990 1.00 62.47 409 LYS A C 1
ATOM 3226 O O . LYS A 1 409 ? 12.700 -31.913 58.656 1.00 62.47 409 LYS A O 1
ATOM 3231 N N . PRO A 1 410 ? 12.871 -30.854 56.664 1.00 64.75 410 PRO A N 1
ATOM 3232 C CA . PRO A 1 410 ? 12.335 -31.974 55.900 1.00 64.75 410 PRO A CA 1
ATOM 3233 C C . PRO A 1 410 ? 13.258 -33.188 56.032 1.00 64.75 410 PRO A C 1
ATOM 3235 O O . PRO A 1 410 ? 14.478 -33.044 55.929 1.00 64.75 410 PRO A O 1
ATOM 3238 N N . ASP A 1 411 ? 12.687 -34.372 56.260 1.00 72.75 411 ASP A N 1
ATOM 3239 C CA . ASP A 1 411 ? 13.449 -35.610 56.132 1.00 72.75 411 ASP A CA 1
ATOM 3240 C C . ASP A 1 411 ? 13.676 -35.942 54.647 1.00 72.75 411 ASP A C 1
ATOM 3242 O O . ASP A 1 411 ? 12.946 -35.508 53.749 1.00 72.75 411 ASP A O 1
ATOM 3246 N N . GLU A 1 412 ? 14.741 -36.687 54.370 1.00 77.00 412 GLU A N 1
ATOM 3247 C CA . GLU A 1 412 ? 15.145 -37.010 53.002 1.00 77.00 412 GLU A CA 1
ATOM 3248 C C . GLU A 1 412 ? 14.077 -37.828 52.255 1.00 77.00 412 GLU A C 1
ATOM 3250 O O . GLU A 1 412 ? 13.881 -37.656 51.050 1.00 77.00 412 GLU A O 1
ATOM 3255 N N . ALA A 1 413 ? 13.317 -38.650 52.983 1.00 79.31 413 ALA A N 1
ATOM 3256 C CA . ALA A 1 413 ? 12.231 -39.456 52.438 1.00 79.31 413 ALA A CA 1
ATOM 3257 C C . ALA A 1 413 ? 11.091 -38.590 51.877 1.00 79.31 413 ALA A C 1
ATOM 3259 O O . ALA A 1 413 ? 10.551 -38.882 50.806 1.00 79.31 413 ALA A O 1
ATOM 3260 N N . LEU A 1 414 ? 10.737 -37.499 52.557 1.00 78.56 414 LEU A N 1
ATOM 3261 C CA . LEU A 1 414 ? 9.714 -36.568 52.103 1.00 78.56 414 LEU A CA 1
ATOM 3262 C C . LEU A 1 414 ? 10.175 -35.765 50.885 1.00 78.56 414 LEU A C 1
ATOM 3264 O O . LEU A 1 414 ? 9.395 -35.597 49.945 1.00 78.56 414 LEU A O 1
ATOM 3268 N N . ILE A 1 415 ? 11.434 -35.317 50.858 1.00 81.69 415 ILE A N 1
ATOM 3269 C CA . ILE A 1 415 ? 11.999 -34.621 49.690 1.00 81.69 415 ILE A CA 1
ATOM 3270 C C . ILE A 1 415 ? 11.998 -35.553 48.477 1.00 81.69 415 ILE A C 1
ATOM 3272 O O . ILE A 1 415 ? 11.535 -35.160 47.407 1.00 81.69 415 ILE A O 1
ATOM 3276 N N . GLN A 1 416 ? 12.440 -36.804 48.636 1.00 81.94 416 GLN A N 1
ATOM 3277 C CA . GLN A 1 416 ? 12.397 -37.795 47.559 1.00 81.94 416 GLN A CA 1
ATOM 3278 C C . GLN A 1 416 ? 10.962 -38.063 47.092 1.00 81.94 416 GLN A C 1
ATOM 3280 O O . GLN A 1 416 ? 10.706 -38.112 45.887 1.00 81.94 416 GLN A O 1
ATOM 3285 N N . LYS A 1 417 ? 10.002 -38.161 48.023 1.00 85.62 417 LYS A N 1
ATOM 3286 C CA . LYS A 1 417 ? 8.587 -38.331 47.679 1.00 85.62 417 LYS A CA 1
ATOM 3287 C C . LYS A 1 417 ? 8.056 -37.147 46.871 1.00 85.62 417 LYS A C 1
ATOM 3289 O O . LYS A 1 417 ? 7.407 -37.379 45.857 1.00 85.62 417 LYS A O 1
ATOM 3294 N N . LEU A 1 418 ? 8.287 -35.909 47.301 1.00 84.62 418 LEU A N 1
ATOM 3295 C CA . LEU A 1 418 ? 7.697 -34.729 46.663 1.00 84.62 418 LEU A CA 1
ATOM 3296 C C . LEU A 1 418 ? 8.465 -34.312 45.407 1.00 84.62 418 LEU A C 1
ATOM 3298 O O . LEU A 1 418 ? 7.886 -34.262 44.325 1.00 84.62 418 LEU A O 1
ATOM 3302 N N . LEU A 1 419 ? 9.768 -34.054 45.521 1.00 86.19 419 LEU A N 1
ATOM 3303 C CA . LEU A 1 419 ? 10.589 -33.567 44.414 1.00 86.19 419 LEU A CA 1
ATOM 3304 C C . LEU A 1 419 ? 10.895 -34.683 43.410 1.00 86.19 419 LEU A C 1
ATOM 3306 O O . LEU A 1 419 ? 10.701 -34.500 42.210 1.00 86.19 419 LEU A O 1
ATOM 3310 N N . GLY A 1 420 ? 11.319 -35.853 43.897 1.00 84.88 420 GLY A N 1
ATOM 3311 C CA . GLY A 1 420 ? 11.674 -36.990 43.044 1.00 84.88 420 GLY A CA 1
ATOM 3312 C C . GLY A 1 420 ? 10.491 -37.462 42.200 1.00 84.88 420 GLY A C 1
ATOM 3313 O O . GLY A 1 420 ? 10.587 -37.520 40.976 1.00 84.88 420 GLY A O 1
ATOM 3314 N N . SER A 1 421 ? 9.341 -37.708 42.828 1.00 87.31 421 SER A N 1
ATOM 3315 C CA . SER A 1 421 ? 8.141 -38.165 42.108 1.00 87.31 421 SER A CA 1
ATOM 3316 C C . SER A 1 421 ? 7.558 -37.108 41.163 1.00 87.31 421 SER A C 1
ATOM 3318 O O . SER A 1 421 ? 6.962 -37.475 40.150 1.00 87.31 421 SER A O 1
ATOM 3320 N N . THR A 1 422 ? 7.751 -35.814 41.457 1.00 87.25 422 THR A N 1
ATOM 3321 C CA . THR A 1 422 ? 7.372 -34.716 40.549 1.00 87.25 422 THR A CA 1
ATOM 3322 C C . THR A 1 422 ? 8.225 -34.729 39.289 1.00 87.25 422 THR A C 1
ATOM 3324 O O . THR A 1 422 ? 7.686 -34.649 38.190 1.00 87.25 422 THR A O 1
ATOM 3327 N N . LEU A 1 423 ? 9.544 -34.897 39.422 1.00 85.25 423 LEU A N 1
ATOM 3328 C CA . LEU A 1 423 ? 10.436 -35.018 38.266 1.00 85.25 423 LEU A CA 1
ATOM 3329 C C . LEU A 1 423 ? 10.081 -36.241 37.412 1.00 85.25 423 LEU A C 1
ATOM 3331 O O . LEU A 1 423 ? 10.060 -36.140 36.187 1.00 85.25 423 LEU A O 1
ATOM 3335 N N . VAL A 1 424 ? 9.739 -37.368 38.044 1.00 84.06 424 VAL A N 1
ATOM 3336 C CA . VAL A 1 424 ? 9.266 -38.571 37.338 1.00 84.06 424 VAL A CA 1
ATOM 3337 C C . VAL A 1 424 ? 7.963 -38.298 36.584 1.00 84.06 424 VAL A C 1
ATOM 3339 O O . VAL A 1 424 ? 7.871 -38.641 35.409 1.00 84.06 424 VAL A O 1
ATOM 3342 N N . GLY A 1 425 ? 6.994 -37.612 37.202 1.00 82.81 425 GLY A N 1
ATOM 3343 C CA . GLY A 1 425 ? 5.746 -37.210 36.534 1.00 82.81 425 GLY A CA 1
ATOM 3344 C C . GLY A 1 425 ? 5.943 -36.226 35.376 1.00 82.81 425 GLY A C 1
ATOM 3345 O O . GLY A 1 425 ? 5.108 -36.154 34.481 1.00 82.81 425 GLY A O 1
ATOM 3346 N N . LEU A 1 426 ? 7.067 -35.504 35.348 1.00 81.56 426 LEU A N 1
ATOM 3347 C CA . LEU A 1 426 ? 7.487 -34.651 34.228 1.00 81.56 426 LEU A CA 1
ATOM 3348 C C . LEU A 1 426 ? 8.306 -35.403 33.160 1.00 81.56 426 LEU A C 1
ATOM 3350 O O . LEU A 1 426 ? 8.804 -34.780 32.222 1.00 81.56 426 LEU A O 1
ATOM 3354 N N . GLY A 1 427 ? 8.454 -36.725 33.286 1.00 75.88 427 GLY A N 1
ATOM 3355 C CA . GLY A 1 427 ? 9.139 -37.577 32.312 1.00 75.88 427 GLY A CA 1
ATOM 3356 C C . GLY A 1 427 ? 10.613 -37.859 32.616 1.00 75.88 427 GLY A C 1
ATOM 3357 O O . GLY A 1 427 ? 11.322 -38.369 31.745 1.00 75.88 427 GLY A O 1
ATOM 3358 N N . ALA A 1 428 ? 11.107 -37.557 33.823 1.00 77.50 428 ALA A N 1
ATOM 3359 C CA . ALA A 1 428 ? 12.444 -37.985 34.228 1.00 77.50 428 ALA A CA 1
ATOM 3360 C C . ALA A 1 428 ? 12.503 -39.514 34.385 1.00 77.50 428 ALA A C 1
ATOM 3362 O O . ALA A 1 428 ? 11.627 -40.133 34.989 1.00 77.50 428 ALA A O 1
ATOM 3363 N N . GLN A 1 429 ? 13.571 -40.131 33.878 1.00 71.62 429 GLN A N 1
ATOM 3364 C CA . GLN A 1 429 ? 13.800 -41.564 34.054 1.00 71.62 429 GLN A CA 1
ATOM 3365 C C . GLN A 1 429 ? 14.250 -41.853 35.489 1.00 71.62 429 GLN A C 1
ATOM 3367 O O . GLN A 1 429 ? 15.229 -41.278 35.972 1.00 71.62 429 GLN A O 1
ATOM 3372 N N . THR A 1 430 ? 13.577 -42.784 36.161 1.00 63.00 430 THR A N 1
ATOM 3373 C CA . THR A 1 430 ? 14.053 -43.347 37.424 1.00 63.00 430 THR A CA 1
ATOM 3374 C C . THR A 1 430 ? 15.329 -44.145 37.167 1.00 63.00 430 THR A C 1
ATOM 3376 O O . THR A 1 430 ? 15.305 -45.228 36.586 1.00 63.00 430 THR A O 1
ATOM 3379 N N . ARG A 1 431 ? 16.481 -43.621 37.599 1.00 53.28 431 ARG A N 1
ATOM 3380 C CA . ARG A 1 431 ? 17.695 -44.438 37.710 1.00 53.28 431 ARG A CA 1
ATOM 3381 C C . ARG A 1 431 ? 17.510 -45.413 38.869 1.00 53.28 431 ARG A C 1
ATOM 3383 O O . ARG A 1 431 ? 17.153 -44.993 39.963 1.00 53.28 431 ARG A O 1
ATOM 3390 N N . GLN A 1 432 ? 17.786 -46.694 38.633 1.00 48.50 432 GLN A N 1
ATOM 3391 C CA . GLN A 1 432 ? 17.638 -47.766 39.626 1.00 48.50 432 GLN A CA 1
ATOM 3392 C C . GLN A 1 432 ? 18.559 -47.624 40.858 1.00 48.50 432 GLN A C 1
ATOM 3394 O O . GLN A 1 432 ? 18.390 -48.368 41.816 1.00 48.50 432 GLN A O 1
ATOM 3399 N N . GLU A 1 433 ? 19.496 -46.667 40.877 1.00 45.69 433 GLU A N 1
ATOM 3400 C CA . GLU A 1 433 ? 20.518 -46.543 41.926 1.00 45.69 433 GLU A CA 1
ATOM 3401 C C . GLU A 1 433 ? 20.943 -45.085 42.172 1.00 45.69 433 GLU A C 1
ATOM 3403 O O . GLU A 1 433 ? 21.990 -44.663 41.696 1.00 45.69 433 GLU A O 1
ATOM 3408 N N . TRP A 1 434 ? 20.165 -44.287 42.907 1.00 39.31 434 TRP A N 1
ATOM 3409 C CA . TRP A 1 434 ? 20.679 -43.045 43.511 1.00 39.31 434 TRP A CA 1
ATOM 3410 C C . TRP A 1 434 ? 20.249 -42.979 44.982 1.00 39.31 434 TRP A C 1
ATOM 3412 O O . TRP A 1 434 ? 19.203 -42.428 45.317 1.00 39.31 434 TRP A O 1
ATOM 3422 N N . GLN A 1 435 ? 21.080 -43.544 45.866 1.00 35.34 435 GLN A N 1
ATOM 3423 C CA . GLN A 1 435 ? 21.215 -43.027 47.227 1.00 35.34 435 GLN A CA 1
ATOM 3424 C C . GLN A 1 435 ? 21.863 -41.650 47.094 1.00 35.34 435 GLN A C 1
ATOM 3426 O O . GLN A 1 435 ? 23.072 -41.534 46.900 1.00 35.34 435 GLN A O 1
ATOM 3431 N N . VAL A 1 436 ? 21.049 -40.601 47.127 1.00 33.72 436 VAL A N 1
ATOM 3432 C CA . VAL A 1 436 ? 21.578 -39.279 47.446 1.00 33.72 436 VAL A CA 1
ATOM 3433 C C . VAL A 1 436 ? 21.987 -39.365 48.917 1.00 33.72 436 VAL A C 1
ATOM 3435 O O . VAL A 1 436 ? 21.193 -39.782 49.745 1.00 33.72 436 VAL A O 1
ATOM 3438 N N . GLN A 1 437 ? 23.253 -39.106 49.224 1.00 29.47 437 GLN A N 1
ATOM 3439 C CA . GLN A 1 437 ? 23.654 -38.677 50.559 1.00 29.47 437 GLN A CA 1
ATOM 3440 C C . GLN A 1 437 ? 23.809 -37.166 50.456 1.00 29.47 437 GLN A C 1
ATOM 3442 O O . GLN A 1 437 ? 24.687 -36.680 49.738 1.00 29.47 437 GLN A O 1
ATOM 3447 N N . LEU A 1 438 ? 22.913 -36.424 51.102 1.00 28.97 438 LEU A N 1
ATOM 3448 C CA . LEU A 1 438 ? 23.097 -34.991 51.310 1.00 28.97 438 LEU A CA 1
ATOM 3449 C C . LEU A 1 438 ? 24.183 -34.771 52.389 1.00 28.97 438 LEU A C 1
ATOM 3451 O O . LEU A 1 438 ? 24.255 -35.577 53.321 1.00 28.97 438 LEU A O 1
ATOM 3455 N N . PRO A 1 439 ? 25.038 -33.736 52.267 1.00 32.56 439 PRO A N 1
ATOM 3456 C CA . PRO A 1 439 ? 26.008 -33.375 53.303 1.00 32.56 439 PRO A CA 1
ATOM 3457 C C . PRO A 1 439 ? 25.360 -32.895 54.609 1.00 32.56 439 PRO A C 1
ATOM 3459 O O . PRO A 1 439 ? 24.256 -32.299 54.550 1.00 32.56 439 PRO A O 1
#